Protein AF-A0A3P6RGN6-F1 (afdb_monomer_lite)

Sequence (457 aa):
MFTTSPWCGRKTTECAGTRRQIVNKLEKDWRNHIRTRPSNRESRPSLVQSGSPELGSTTSKRSSLGPNGLRSADPIKEPSARRGRTCGRNVWLAREFHKLSLEVSRHKDLRNGRIRWLNLASAWESQRNPEDPQRTVAALKAAYAKLRKTPVMEDVEEDERREDSEAEGNPSLGTSEVNVVGFVQAREGYPDLEPITVTAPLSEPSLKDQVLQRVELYLNVASTFRDRVSIRRPGSEIPKDLLEIGNDILRERMPEPVSQGQRYITKLNDLVYAVARAIAATTDRLGQERSGSLKMTLSEEIERRRVIVSSISIISSELDRRKVRKRSERKRVSRKYLKLSETLGDRADSSLELVRYLRQLKDQLNTTQQTIKRLEETKRLQFVRRKGASYVVNRRVSSEKDTVVVPVTSVSEYWKPIVGTRRPFRAGFQLKKWAEDLETGLTPETGQELSEEAWRE

Radius of gyration: 37.89 Å; chains: 1; bounding box: 74×99×119 Å

Foldseek 3Di:
DDDDDDDDDDDDPPPPVVVVVVVVVVVVVVVVVVVPDDPPDDDDDDDDDDDDDDDDDDDDDDDDDDDDDDDDDDDDDDDDDPPPPPPPPPDQDPVNLVVLVVLQVVQQDPVPRDGPLVVSLVVCVVPDDPPDDRADSVRSVVSVVVVVVPPPPPPPDDDDDDDDDDDDDDDDDDDDDDDDDDDDDDDDDDDPDDDDDDDDDDDPPPPLRQLVVQLVVQLVVLVVDPPDDDADAAPDDQDPVLVVSLVVQLVVPQDDCPDDPVVSVSSSVSNNRSSSNSSRVSSNVVVVVVVVVLVVVLVVLVVVLVVLVVLLVLLVVVLVQVVVVVVPDNDDRDPVLVVVCVVVDPLSVDSVSSVVVSVVSVVVNVVSVVVSVVSVVVVVVVVDVVVDPVVVVVVVVVVPPPPPPVPVVVVCVVCCVVVDDPDPDDQDPVNVVVVVVVVPPPDPPVVDDPPPVVVPD

Organism: Cylicostephanus goldi (NCBI:txid71465)

pLDDT: mean 72.91, std 23.03, range [28.2, 98.06]

Structure (mmCIF, N/CA/C/O backbone):
data_AF-A0A3P6RGN6-F1
#
_entry.id   AF-A0A3P6RGN6-F1
#
loop_
_atom_site.group_PDB
_atom_site.id
_atom_site.type_symbol
_atom_site.label_atom_id
_atom_site.label_alt_id
_atom_site.label_comp_id
_atom_site.label_asym_id
_atom_site.label_entity_id
_atom_site.label_seq_id
_atom_site.pdbx_PDB_ins_code
_atom_site.Cartn_x
_atom_site.Cartn_y
_atom_site.Cartn_z
_atom_site.occupancy
_atom_site.B_iso_or_equiv
_atom_site.auth_seq_id
_atom_site.auth_comp_id
_atom_site.auth_asym_id
_atom_site.auth_atom_id
_atom_site.pdbx_PDB_model_num
ATOM 1 N N . MET A 1 1 ? -18.976 14.210 -68.868 1.00 41.19 1 MET A N 1
ATOM 2 C CA . MET A 1 1 ? -18.784 12.746 -68.804 1.00 41.19 1 MET A CA 1
ATOM 3 C C . MET A 1 1 ? -17.477 12.482 -68.076 1.00 41.19 1 MET A C 1
ATOM 5 O O . MET A 1 1 ? -16.429 12.707 -68.658 1.00 41.19 1 MET A O 1
ATOM 9 N N . PHE A 1 2 ? -17.534 12.096 -66.800 1.00 31.88 2 PHE A N 1
ATOM 10 C CA . PHE A 1 2 ? -16.360 11.686 -66.027 1.00 31.88 2 PHE A CA 1
ATOM 11 C C . PHE A 1 2 ? -16.680 10.368 -65.328 1.00 31.88 2 PHE A C 1
ATOM 13 O O . PHE A 1 2 ? -17.693 10.238 -64.645 1.00 31.88 2 PHE A O 1
ATOM 20 N N . THR A 1 3 ? -15.832 9.383 -65.588 1.00 42.06 3 THR A N 1
ATOM 21 C CA . THR A 1 3 ? -15.908 8.010 -65.099 1.00 42.06 3 THR A CA 1
ATOM 22 C C . THR A 1 3 ? -15.481 7.932 -63.636 1.00 42.06 3 THR A C 1
ATOM 24 O O . THR A 1 3 ? -14.390 8.366 -63.273 1.00 42.06 3 THR A O 1
ATOM 27 N N . THR A 1 4 ? -16.333 7.341 -62.806 1.00 44.84 4 THR A N 1
ATOM 28 C CA . THR A 1 4 ? -16.059 6.963 -61.417 1.00 44.84 4 THR A CA 1
ATOM 29 C C . THR A 1 4 ? -15.214 5.689 -61.348 1.00 44.84 4 THR A C 1
ATOM 31 O O . THR A 1 4 ? -15.612 4.667 -61.905 1.00 44.84 4 THR A O 1
ATOM 34 N N . SER A 1 5 ? -14.112 5.722 -60.592 1.00 38.91 5 SER A N 1
ATOM 35 C CA . SER A 1 5 ? -13.390 4.528 -60.120 1.00 38.91 5 SER A CA 1
ATOM 36 C C . SER A 1 5 ? -13.561 4.374 -58.600 1.00 38.91 5 SER A C 1
ATOM 38 O O . SER A 1 5 ? -13.431 5.371 -57.886 1.00 38.91 5 SER A O 1
ATOM 40 N N . PRO A 1 6 ? -13.819 3.160 -58.074 1.00 53.09 6 PRO A N 1
ATOM 41 C CA . PRO A 1 6 ? -14.031 2.927 -56.649 1.00 53.09 6 PRO A CA 1
ATOM 42 C C . PRO A 1 6 ? -12.712 2.612 -55.928 1.00 53.09 6 PRO A C 1
ATOM 44 O O . PRO A 1 6 ? -11.975 1.702 -56.311 1.00 53.09 6 PRO A O 1
ATOM 47 N N . TRP A 1 7 ? -12.421 3.338 -54.848 1.00 41.88 7 TRP A N 1
ATOM 48 C CA . TRP A 1 7 ? -11.307 3.023 -53.952 1.00 41.88 7 TRP A CA 1
ATOM 49 C C . TRP A 1 7 ? -11.707 1.956 -52.929 1.00 41.88 7 TRP A C 1
ATOM 51 O O . TRP A 1 7 ? -12.689 2.073 -52.198 1.00 41.88 7 TRP A O 1
ATOM 61 N N . CYS A 1 8 ? -10.912 0.891 -52.909 1.00 37.44 8 CYS A N 1
ATOM 62 C CA . CYS A 1 8 ? -11.070 -0.308 -52.105 1.00 37.44 8 CYS A CA 1
ATOM 63 C C . CYS A 1 8 ? -10.492 -0.082 -50.697 1.00 37.44 8 CYS A C 1
ATOM 65 O O . CYS A 1 8 ? -9.280 0.018 -50.523 1.00 37.44 8 CYS A O 1
ATOM 67 N N . GLY A 1 9 ? -11.351 -0.020 -49.678 1.00 43.69 9 GLY A N 1
ATOM 68 C CA . GLY A 1 9 ? -10.937 -0.054 -48.277 1.00 43.69 9 GLY A CA 1
ATOM 69 C C . GLY A 1 9 ? -10.737 -1.493 -47.807 1.00 43.69 9 GLY A C 1
ATOM 70 O O . GLY A 1 9 ? -11.713 -2.219 -47.625 1.00 43.69 9 GLY A O 1
ATOM 71 N N . ARG A 1 10 ? -9.488 -1.925 -47.587 1.00 48.09 10 ARG A N 1
ATOM 72 C CA . ARG A 1 10 ? -9.191 -3.173 -46.862 1.00 48.09 10 ARG A CA 1
ATOM 73 C C . ARG A 1 10 ? -7.782 -3.175 -46.246 1.00 48.09 10 ARG A C 1
ATOM 75 O O . ARG A 1 10 ? -6.803 -2.955 -46.947 1.00 48.09 10 ARG A O 1
ATOM 82 N N . LYS A 1 11 ? -7.743 -3.601 -44.970 1.00 47.19 11 LYS A N 1
ATOM 83 C CA . LYS A 1 11 ? -6.634 -4.172 -44.161 1.00 47.19 11 LYS A CA 1
ATOM 84 C C . LYS A 1 11 ? -5.903 -3.251 -43.165 1.00 47.19 11 LYS A C 1
ATOM 86 O O . LYS A 1 11 ? -4.861 -2.687 -43.467 1.00 47.19 11 LYS A O 1
ATOM 91 N N . THR A 1 12 ? -6.353 -3.272 -41.904 1.00 48.47 12 THR A N 1
ATOM 92 C CA . THR A 1 12 ? -5.541 -2.886 -40.723 1.00 48.47 12 THR A CA 1
ATOM 93 C C . THR A 1 12 ? -5.553 -3.912 -39.574 1.00 48.47 12 THR A C 1
ATOM 95 O O . THR A 1 12 ? -4.971 -3.664 -38.522 1.00 48.47 12 THR A O 1
ATOM 98 N N . THR A 1 13 ? -6.120 -5.112 -39.745 1.00 50.75 13 THR A N 1
ATOM 99 C CA . THR A 1 13 ? -6.218 -6.113 -38.657 1.00 50.75 13 THR A CA 1
ATOM 100 C C . THR A 1 13 ? -5.114 -7.184 -38.634 1.00 50.75 13 THR A C 1
ATOM 102 O O . THR A 1 13 ? -5.030 -7.941 -37.669 1.00 50.75 13 THR A O 1
ATOM 105 N N . GLU A 1 14 ? -4.204 -7.233 -39.615 1.00 47.47 14 GLU A N 1
ATOM 106 C CA . GLU A 1 14 ? -3.176 -8.294 -39.698 1.00 47.47 14 GLU A CA 1
ATOM 107 C C . GLU A 1 14 ? -1.937 -8.084 -38.798 1.00 47.47 14 GLU A C 1
ATOM 109 O O . GLU A 1 14 ? -1.225 -9.042 -38.502 1.00 47.47 14 GLU A O 1
ATOM 114 N N . CYS A 1 15 ? -1.687 -6.885 -38.256 1.00 49.97 15 CYS A N 1
ATOM 115 C CA . CYS A 1 15 ? -0.461 -6.622 -37.478 1.00 49.97 15 CYS A CA 1
ATOM 116 C C . CYS A 1 15 ? -0.513 -7.054 -35.995 1.00 49.97 15 CYS A C 1
ATOM 118 O O . CYS A 1 15 ? 0.532 -7.172 -35.346 1.00 49.97 15 CYS A O 1
ATOM 120 N N . ALA A 1 16 ? -1.696 -7.311 -35.426 1.00 49.09 16 ALA A N 1
ATOM 121 C CA . ALA A 1 16 ? -1.825 -7.659 -34.005 1.00 49.09 16 ALA A CA 1
ATOM 122 C C . ALA A 1 16 ? -1.554 -9.150 -33.710 1.00 49.09 16 ALA A C 1
ATOM 124 O O . ALA A 1 16 ? -1.085 -9.493 -32.619 1.00 49.09 16 ALA A O 1
ATOM 125 N N . GLY A 1 17 ? -1.799 -10.039 -34.681 1.00 52.41 17 GLY A N 1
ATOM 126 C CA . GLY A 1 17 ? -1.605 -11.486 -34.528 1.00 52.41 17 GLY A CA 1
ATOM 127 C C . GLY A 1 17 ? -0.131 -11.883 -34.414 1.00 52.41 17 GLY A C 1
ATOM 128 O O . GLY A 1 17 ? 0.248 -12.671 -33.543 1.00 52.41 17 GLY A O 1
ATOM 129 N N . THR A 1 18 ? 0.726 -11.259 -35.220 1.00 59.62 18 THR A N 1
ATOM 130 C CA . THR A 1 18 ? 2.151 -11.604 -35.333 1.00 59.62 18 THR A CA 1
ATOM 131 C C . THR A 1 18 ? 2.931 -11.268 -34.059 1.00 59.62 18 THR A C 1
ATOM 133 O O . THR A 1 18 ? 3.809 -12.022 -33.641 1.00 59.62 18 THR A O 1
ATOM 136 N N . ARG A 1 19 ? 2.562 -10.185 -33.358 1.00 54.78 19 ARG A N 1
ATOM 137 C CA . ARG A 1 19 ? 3.197 -9.801 -32.084 1.00 54.78 19 ARG A CA 1
ATOM 138 C C . ARG A 1 19 ? 2.910 -10.794 -30.954 1.00 54.78 19 ARG A C 1
ATOM 140 O O . ARG A 1 19 ? 3.818 -11.101 -30.186 1.00 54.78 19 ARG A O 1
ATOM 147 N N . ARG A 1 20 ? 1.687 -11.335 -30.862 1.00 64.56 20 ARG A N 1
ATOM 148 C CA . ARG A 1 20 ? 1.347 -12.356 -29.848 1.00 64.56 20 ARG A CA 1
ATOM 149 C C . ARG A 1 20 ? 2.050 -13.685 -30.113 1.00 64.56 20 ARG A C 1
ATOM 151 O O . ARG A 1 20 ? 2.500 -14.330 -29.171 1.00 64.56 20 ARG A O 1
ATOM 158 N N . GLN A 1 21 ? 2.198 -14.071 -31.379 1.00 71.38 21 GLN A N 1
ATOM 159 C CA . GLN A 1 21 ? 2.895 -15.308 -31.737 1.00 71.38 21 GLN A CA 1
ATOM 160 C C . GLN A 1 21 ? 4.391 -15.262 -31.388 1.00 71.38 21 GLN A C 1
ATOM 162 O O . GLN A 1 21 ? 4.921 -16.250 -30.884 1.00 71.38 21 GLN A O 1
ATOM 167 N N . ILE A 1 22 ? 5.057 -14.115 -31.564 1.00 74.94 22 ILE A N 1
ATOM 168 C CA . ILE A 1 22 ? 6.479 -13.951 -31.208 1.00 74.94 22 ILE A CA 1
ATOM 169 C C . ILE A 1 22 ? 6.692 -14.040 -29.689 1.00 74.94 22 ILE A C 1
ATOM 171 O O . ILE A 1 22 ? 7.612 -14.726 -29.243 1.00 74.94 22 ILE A O 1
ATOM 175 N N . VAL A 1 23 ? 5.827 -13.406 -28.888 1.00 73.75 23 VAL A N 1
ATOM 176 C CA . VAL A 1 23 ? 5.914 -13.464 -27.416 1.00 73.75 23 VAL A CA 1
ATOM 177 C C . VAL A 1 23 ? 5.691 -14.892 -26.911 1.00 73.75 23 VAL A C 1
ATOM 179 O O . VAL A 1 23 ? 6.496 -15.394 -26.129 1.00 73.75 23 VAL A O 1
ATOM 182 N N . ASN A 1 24 ? 4.673 -15.586 -27.429 1.00 78.00 24 ASN A N 1
ATOM 183 C CA . ASN A 1 24 ? 4.391 -16.969 -27.042 1.00 78.00 24 ASN A CA 1
ATOM 184 C C . ASN A 1 24 ? 5.516 -17.933 -27.448 1.00 78.00 24 ASN A C 1
ATOM 186 O O . ASN A 1 24 ? 5.804 -18.879 -26.716 1.00 78.00 24 ASN A O 1
ATOM 190 N N . LYS A 1 25 ? 6.172 -17.700 -28.594 1.00 85.31 25 LYS A N 1
ATOM 191 C CA . LYS A 1 25 ? 7.316 -18.506 -29.044 1.00 85.31 25 LYS A CA 1
ATOM 192 C C . LYS A 1 25 ? 8.532 -18.314 -28.132 1.00 85.31 25 LYS A C 1
ATOM 194 O O . LYS A 1 25 ? 9.079 -19.301 -27.652 1.00 85.31 25 LYS A O 1
ATOM 199 N N . LEU A 1 26 ? 8.880 -17.066 -27.804 1.00 75.81 26 LEU A N 1
ATOM 200 C CA . LEU A 1 26 ? 9.982 -16.749 -26.884 1.00 75.81 26 LEU A CA 1
ATOM 201 C C . LEU A 1 26 ? 9.756 -17.317 -25.476 1.00 75.81 26 LEU A C 1
ATOM 203 O O . LEU A 1 26 ? 10.691 -17.802 -24.842 1.00 75.81 26 LEU A O 1
ATOM 207 N N . GLU A 1 27 ? 8.514 -17.302 -24.992 1.00 75.25 27 GLU A N 1
ATOM 208 C CA . GLU A 1 27 ? 8.170 -17.865 -23.686 1.00 75.25 27 GLU A CA 1
ATOM 209 C C . GLU A 1 27 ? 8.283 -19.400 -23.663 1.00 75.25 27 GLU A C 1
ATOM 211 O O . GLU A 1 27 ? 8.718 -19.983 -22.666 1.00 75.25 27 GLU A O 1
ATOM 216 N N . LYS A 1 28 ? 7.939 -20.068 -24.773 1.00 84.56 28 LYS A N 1
ATOM 217 C CA . LYS A 1 28 ? 8.067 -21.525 -24.925 1.00 84.56 28 LYS A CA 1
ATOM 218 C C . LYS A 1 28 ? 9.536 -21.952 -25.017 1.00 84.56 28 LYS A C 1
ATOM 220 O O . LYS A 1 28 ? 9.936 -22.888 -24.326 1.00 84.56 28 LYS A O 1
ATOM 225 N N . ASP A 1 29 ? 10.342 -21.218 -25.783 1.00 79.25 29 ASP A N 1
ATOM 226 C CA . ASP A 1 29 ? 11.780 -21.470 -25.930 1.00 79.25 29 ASP A CA 1
ATOM 227 C C . ASP A 1 29 ? 12.526 -21.265 -24.600 1.00 79.25 29 ASP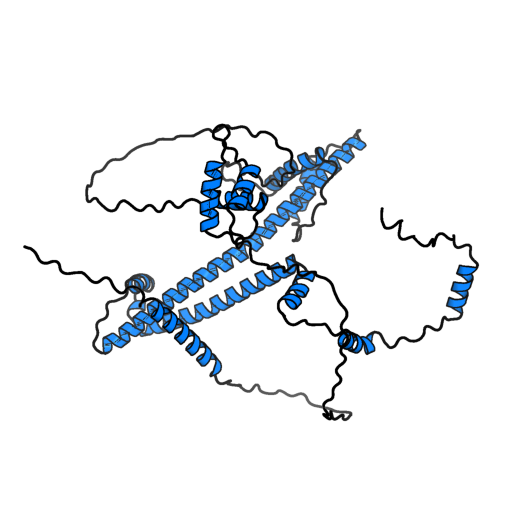 A C 1
ATOM 229 O O . ASP A 1 29 ? 13.374 -22.078 -24.225 1.00 79.25 29 ASP A O 1
ATOM 233 N N . TRP A 1 30 ? 12.145 -20.252 -23.812 1.00 72.88 30 TRP A N 1
ATOM 234 C CA . TRP A 1 30 ? 12.716 -20.017 -22.482 1.00 72.88 30 TRP A CA 1
ATOM 235 C C . TRP A 1 30 ? 12.384 -21.135 -21.479 1.00 72.88 30 TRP A C 1
ATOM 237 O O . TRP A 1 30 ? 13.268 -21.602 -20.756 1.00 72.88 30 TRP A O 1
ATOM 247 N N . ARG A 1 31 ? 11.136 -21.630 -21.462 1.00 76.00 31 ARG A N 1
ATOM 248 C CA . ARG A 1 31 ? 10.737 -22.764 -20.600 1.00 76.00 31 ARG A CA 1
ATOM 249 C C . ARG A 1 31 ? 11.487 -24.048 -20.952 1.00 76.00 31 ARG A C 1
ATOM 251 O O . ARG A 1 31 ? 11.848 -24.805 -20.050 1.00 76.00 31 ARG A O 1
ATOM 258 N N . ASN A 1 32 ? 11.740 -24.283 -22.237 1.00 73.44 32 ASN A N 1
ATOM 259 C CA . ASN A 1 32 ? 12.492 -25.448 -22.693 1.00 73.44 32 ASN A CA 1
ATOM 260 C C . ASN A 1 32 ? 13.977 -25.347 -22.321 1.00 73.44 32 ASN A C 1
ATOM 262 O O . ASN A 1 32 ? 14.548 -26.330 -21.857 1.00 73.44 32 ASN A O 1
ATOM 266 N N . HIS A 1 33 ? 14.572 -24.154 -22.409 1.00 67.00 33 HIS A N 1
ATOM 267 C CA . HIS A 1 33 ? 15.974 -23.943 -22.041 1.00 67.00 33 HIS A CA 1
ATOM 268 C C . HIS A 1 33 ? 16.254 -24.167 -20.543 1.00 67.00 33 HIS A C 1
ATOM 270 O O . HIS A 1 33 ? 17.327 -24.640 -20.174 1.00 67.00 33 HIS A O 1
ATOM 276 N N . ILE A 1 34 ? 15.278 -23.893 -19.668 1.00 68.44 34 ILE A N 1
ATOM 277 C CA . ILE A 1 34 ? 15.396 -24.173 -18.226 1.00 68.44 34 ILE A CA 1
ATOM 278 C C . ILE A 1 34 ? 15.315 -25.677 -17.927 1.00 68.44 34 ILE A C 1
ATOM 280 O O . ILE A 1 34 ? 15.980 -26.146 -17.005 1.00 68.44 34 ILE A O 1
ATOM 284 N N . ARG A 1 35 ? 14.537 -26.447 -18.700 1.00 66.38 35 ARG A N 1
ATOM 285 C CA . ARG A 1 35 ? 14.396 -27.898 -18.491 1.00 66.38 35 ARG A CA 1
ATOM 286 C C . ARG A 1 35 ? 15.627 -28.700 -18.898 1.00 66.38 35 ARG A C 1
ATOM 288 O O . ARG A 1 35 ? 15.831 -29.777 -18.355 1.00 66.38 35 ARG A O 1
ATOM 295 N N . THR A 1 36 ? 16.444 -28.199 -19.819 1.00 54.03 36 THR A N 1
ATOM 296 C CA . THR A 1 36 ? 17.590 -28.944 -20.364 1.00 54.03 36 THR A CA 1
ATOM 297 C C . THR A 1 36 ? 18.921 -28.602 -19.701 1.00 54.03 36 THR A C 1
ATOM 299 O O . THR A 1 36 ? 19.968 -28.887 -20.275 1.00 54.03 36 THR A O 1
ATOM 302 N N . ARG A 1 37 ? 18.933 -27.974 -18.518 1.00 48.84 37 ARG A N 1
ATOM 303 C CA . ARG A 1 37 ? 20.192 -27.674 -17.825 1.00 48.84 37 ARG A CA 1
ATOM 304 C C . ARG A 1 37 ? 20.693 -28.943 -17.110 1.00 48.84 37 ARG A C 1
ATOM 306 O O . ARG A 1 37 ? 20.031 -29.378 -16.167 1.00 48.84 37 ARG A O 1
ATOM 313 N N . PRO A 1 38 ? 21.819 -29.554 -17.530 1.00 41.88 38 PRO A N 1
ATOM 314 C CA . PRO A 1 38 ? 22.333 -30.752 -16.880 1.00 41.88 38 PRO A CA 1
ATOM 315 C C . PRO A 1 38 ? 22.744 -30.425 -15.441 1.00 41.88 38 PRO A C 1
ATOM 317 O O . PRO A 1 38 ? 23.427 -29.433 -15.175 1.00 41.88 38 PRO A O 1
ATOM 320 N N . SER A 1 39 ? 22.271 -31.252 -14.510 1.00 41.94 39 SER A N 1
ATOM 321 C CA . SER A 1 39 ? 22.631 -31.205 -13.097 1.00 41.94 39 SER A CA 1
ATOM 322 C C . SER A 1 39 ? 24.092 -31.624 -12.959 1.00 41.94 39 SER A C 1
ATOM 324 O O . SER A 1 39 ? 24.406 -32.810 -12.955 1.00 41.94 39 SER A O 1
ATOM 326 N N . ASN A 1 40 ? 24.994 -30.645 -12.884 1.00 40.78 40 ASN A N 1
ATOM 327 C CA . ASN A 1 40 ? 26.379 -30.897 -12.516 1.00 40.78 40 ASN A CA 1
ATOM 328 C C . ASN A 1 40 ? 26.410 -31.102 -10.996 1.00 40.78 40 ASN A C 1
ATOM 330 O O . ASN A 1 40 ? 26.330 -30.149 -10.220 1.00 40.78 40 ASN A O 1
ATOM 334 N N . ARG A 1 41 ? 26.385 -32.368 -10.579 1.00 38.12 41 ARG A N 1
ATOM 335 C CA . ARG A 1 41 ? 26.434 -32.783 -9.178 1.00 38.12 41 ARG A CA 1
ATOM 336 C C . ARG A 1 41 ? 27.906 -32.893 -8.789 1.00 38.12 41 ARG A C 1
ATOM 338 O O . ARG A 1 41 ? 28.506 -33.952 -8.920 1.00 38.12 41 ARG A O 1
ATOM 345 N N . GLU A 1 42 ? 28.489 -31.774 -8.372 1.00 41.28 42 GLU A N 1
ATOM 346 C CA . GLU A 1 42 ? 29.827 -31.744 -7.782 1.00 41.28 42 GLU A CA 1
ATOM 347 C C . GLU A 1 42 ? 29.830 -32.478 -6.438 1.00 41.28 42 GLU A C 1
ATOM 349 O O . GLU A 1 42 ? 29.045 -32.201 -5.526 1.00 41.28 42 GLU A O 1
ATOM 354 N N . SER A 1 43 ? 30.721 -33.461 -6.371 1.00 43.03 43 SER A N 1
ATOM 355 C CA . SER A 1 43 ? 31.048 -34.298 -5.229 1.00 43.03 43 SER A CA 1
ATOM 356 C C . SER A 1 43 ? 31.519 -33.461 -4.039 1.00 43.03 43 SER A C 1
ATOM 358 O O . SER A 1 43 ? 32.482 -32.704 -4.139 1.00 43.03 43 SER A O 1
ATOM 360 N N . ARG A 1 44 ? 30.872 -33.639 -2.884 1.00 37.56 44 ARG A N 1
ATOM 361 C CA . ARG A 1 44 ? 31.420 -33.240 -1.579 1.00 37.56 44 ARG A CA 1
ATOM 362 C C . ARG A 1 44 ? 32.262 -34.388 -1.008 1.00 37.56 44 ARG A C 1
ATOM 364 O O . ARG A 1 44 ? 31.799 -35.527 -1.076 1.00 37.56 44 ARG A O 1
ATOM 371 N N . PRO A 1 45 ? 33.432 -34.114 -0.407 1.00 46.72 45 PRO A N 1
ATOM 372 C CA . PRO A 1 45 ? 34.220 -35.134 0.268 1.00 46.72 45 PRO A CA 1
ATOM 373 C C . PRO A 1 45 ? 33.639 -35.452 1.652 1.00 46.72 45 PRO A C 1
ATOM 375 O O . PRO A 1 45 ? 33.198 -34.569 2.391 1.00 46.72 45 PRO A O 1
ATOM 378 N N . SER A 1 46 ? 33.640 -36.741 1.975 1.00 39.75 46 SER A N 1
ATOM 379 C CA . SER A 1 46 ? 33.292 -37.337 3.262 1.00 39.75 46 SER A CA 1
ATOM 380 C C . SER A 1 46 ? 34.448 -37.219 4.257 1.00 39.75 46 SER A C 1
ATOM 382 O O . SER A 1 46 ? 35.565 -37.619 3.929 1.00 39.75 46 SER A O 1
ATOM 384 N N . LEU A 1 47 ? 34.173 -36.765 5.484 1.00 42.53 47 LEU A N 1
ATOM 385 C CA . LEU A 1 47 ? 35.096 -36.880 6.614 1.00 42.53 47 LEU A CA 1
ATOM 386 C C . LEU A 1 47 ? 34.422 -37.644 7.768 1.00 42.53 47 LEU A C 1
ATOM 388 O O . LEU A 1 47 ? 33.538 -37.126 8.440 1.00 42.53 47 LEU A O 1
ATOM 392 N N . VAL A 1 48 ? 34.836 -38.907 7.887 1.00 40.75 48 VAL A N 1
ATOM 393 C CA . VAL A 1 48 ? 35.100 -39.717 9.090 1.00 40.75 48 VAL A CA 1
ATOM 394 C C . VAL A 1 48 ? 34.184 -39.530 10.314 1.00 40.75 48 VAL A C 1
ATOM 396 O O . VAL A 1 48 ? 34.362 -38.609 11.105 1.00 40.75 48 VAL A O 1
ATOM 399 N N . GLN A 1 49 ? 33.322 -40.523 10.559 1.00 35.09 49 GLN A N 1
ATOM 400 C CA . GLN A 1 49 ? 32.958 -40.963 11.912 1.00 35.09 49 GLN A CA 1
ATOM 401 C C . GLN A 1 49 ? 33.039 -42.491 11.988 1.00 35.09 49 GLN A C 1
ATOM 403 O O . GLN A 1 49 ? 32.503 -43.207 11.145 1.00 35.09 49 GLN A O 1
ATOM 408 N N . SER A 1 50 ? 33.773 -42.960 12.989 1.00 45.06 50 SER A N 1
ATOM 409 C CA . SER A 1 50 ? 34.130 -44.346 13.272 1.00 45.06 50 SER A CA 1
ATOM 410 C C . SER A 1 50 ? 33.330 -44.898 14.457 1.00 45.06 50 SER A C 1
ATOM 412 O O . SER A 1 50 ? 33.347 -44.273 15.513 1.00 45.06 50 SER A O 1
ATOM 414 N N . GLY A 1 51 ? 32.753 -46.097 14.271 1.00 32.75 51 GLY A N 1
ATOM 415 C CA . GLY A 1 51 ? 32.343 -47.082 15.298 1.00 32.75 51 GLY A CA 1
ATOM 416 C C . GLY A 1 51 ? 31.075 -46.742 16.096 1.00 32.75 51 GLY A C 1
ATOM 417 O O . GLY A 1 51 ? 30.888 -45.605 16.493 1.00 32.75 51 GLY A O 1
ATOM 418 N N . SER A 1 52 ? 30.158 -47.650 16.433 1.00 37.59 52 SER A N 1
ATOM 419 C CA . SER A 1 52 ? 30.041 -49.112 16.307 1.00 37.59 52 SER A CA 1
ATOM 420 C C . SER A 1 52 ? 28.581 -49.509 16.697 1.00 37.59 52 SER A C 1
ATOM 422 O O . SER A 1 52 ? 27.802 -48.604 16.998 1.00 37.59 52 SER A O 1
ATOM 424 N N . PRO A 1 53 ? 28.164 -50.796 16.629 1.00 55.34 53 PRO A N 1
ATOM 425 C CA . PRO A 1 53 ? 26.847 -51.205 16.113 1.00 55.34 53 PRO A CA 1
ATOM 426 C C . PRO A 1 53 ? 25.839 -51.716 17.170 1.00 55.34 53 PRO A C 1
ATOM 428 O O . PRO A 1 53 ? 26.089 -51.606 18.363 1.00 55.34 53 PRO A O 1
ATOM 431 N N . GLU A 1 54 ? 24.759 -52.334 16.652 1.00 34.09 54 GLU A N 1
ATOM 432 C CA . GLU A 1 54 ? 23.698 -53.160 17.280 1.00 34.09 54 GLU A CA 1
ATOM 433 C C . GLU A 1 54 ? 22.329 -52.459 17.403 1.00 34.09 54 GLU A C 1
ATOM 435 O O . GLU A 1 54 ? 22.253 -51.299 17.776 1.00 34.09 54 GLU A O 1
ATOM 440 N N . LEU A 1 55 ? 21.168 -53.043 17.079 1.00 35.12 55 LEU A N 1
ATOM 441 C CA . LEU A 1 55 ? 20.755 -54.410 16.729 1.00 35.12 55 LEU A CA 1
ATOM 442 C C . LEU A 1 55 ? 19.299 -54.341 16.203 1.00 35.12 55 LEU A C 1
ATOM 444 O O . LEU A 1 55 ? 18.492 -53.625 16.788 1.00 35.12 55 LEU A O 1
ATOM 448 N N . GLY A 1 56 ? 18.961 -55.149 15.184 1.00 32.34 56 GLY A N 1
ATOM 449 C CA . GLY A 1 56 ? 17.596 -55.628 14.861 1.00 32.34 56 GLY A CA 1
ATOM 450 C C . GLY A 1 56 ? 16.564 -54.584 14.382 1.00 32.34 56 GLY A C 1
ATOM 451 O O . GLY A 1 56 ? 16.636 -53.410 14.687 1.00 32.34 56 GLY A O 1
ATOM 452 N N . SER A 1 57 ? 15.512 -54.887 13.631 1.00 34.91 57 SER A N 1
ATOM 453 C CA . SER A 1 57 ? 14.979 -56.139 13.121 1.00 34.91 57 SER A CA 1
ATOM 454 C C . SER A 1 57 ? 13.846 -55.800 12.140 1.00 34.91 57 SER A C 1
ATOM 456 O O . SER A 1 57 ? 12.934 -55.048 12.455 1.00 34.91 57 SER A O 1
ATOM 458 N N . THR A 1 58 ? 13.961 -56.370 10.942 1.00 33.88 58 THR A N 1
ATOM 459 C CA . THR A 1 58 ? 12.924 -57.155 10.250 1.00 33.88 58 THR A CA 1
ATOM 460 C C . THR A 1 58 ? 11.568 -56.543 9.832 1.00 33.88 58 THR A C 1
ATOM 462 O O . THR A 1 58 ? 10.682 -56.230 10.612 1.00 33.88 58 THR A O 1
ATOM 465 N N . THR A 1 59 ? 11.376 -56.612 8.505 1.00 36.16 59 THR A N 1
ATOM 466 C CA . THR A 1 59 ? 10.190 -57.129 7.786 1.00 36.16 59 THR A CA 1
ATOM 467 C C . THR A 1 59 ? 8.829 -56.456 7.997 1.00 36.16 59 THR A C 1
ATOM 469 O O . THR A 1 59 ? 8.219 -56.598 9.044 1.00 36.16 59 THR A O 1
ATOM 472 N N . SER A 1 60 ? 8.221 -55.967 6.910 1.00 35.34 60 SER A N 1
ATOM 473 C CA . SER A 1 60 ? 7.007 -56.625 6.396 1.00 35.34 60 SER A CA 1
ATOM 474 C C . SER A 1 60 ? 6.641 -56.141 4.991 1.00 35.34 60 SER A C 1
ATOM 476 O O . SER A 1 60 ? 6.626 -54.948 4.689 1.00 35.34 60 SER A O 1
ATOM 478 N N . LYS A 1 61 ? 6.371 -57.119 4.126 1.00 36.19 61 LYS A N 1
ATOM 479 C CA . LYS A 1 61 ? 5.976 -56.996 2.722 1.00 36.19 61 LYS A CA 1
ATOM 480 C C . LYS A 1 61 ? 4.537 -56.478 2.629 1.00 36.19 61 LYS A C 1
ATOM 482 O O . LYS A 1 61 ? 3.649 -57.002 3.294 1.00 36.19 61 LYS A O 1
ATOM 487 N N . ARG A 1 62 ? 4.287 -55.510 1.744 1.00 30.98 62 ARG A N 1
ATOM 488 C CA . ARG A 1 62 ? 2.934 -55.075 1.373 1.00 30.98 62 ARG A CA 1
ATOM 4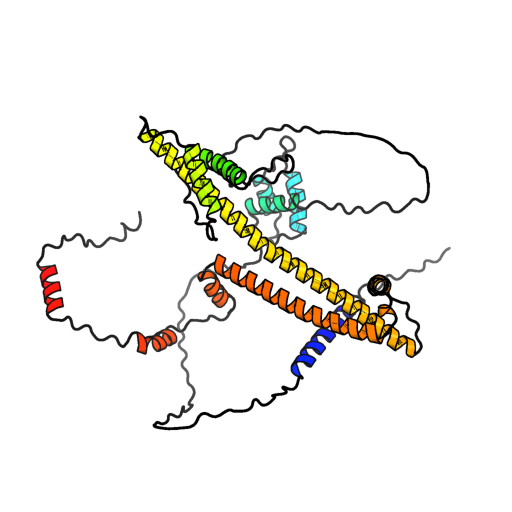89 C C . ARG A 1 62 ? 2.524 -55.779 0.081 1.00 30.98 62 ARG A C 1
ATOM 491 O O . ARG A 1 62 ? 2.995 -55.416 -0.993 1.00 30.98 62 ARG A O 1
ATOM 498 N N . SER A 1 63 ? 1.672 -56.792 0.210 1.00 34.50 63 SER A N 1
ATOM 499 C CA . SER A 1 63 ? 1.007 -57.449 -0.916 1.00 34.50 63 SER A CA 1
ATOM 500 C C . SER A 1 63 ? -0.187 -56.626 -1.394 1.00 34.50 63 SER A C 1
ATOM 502 O O . SER A 1 63 ? -0.996 -56.139 -0.607 1.00 34.50 63 SER A O 1
ATOM 504 N N . SER A 1 64 ? -0.261 -56.491 -2.710 1.00 43.31 64 SER A N 1
ATOM 505 C CA . SER A 1 64 ? -1.367 -55.987 -3.515 1.00 43.31 64 SER A CA 1
ATOM 506 C C . SER A 1 64 ? -2.448 -57.050 -3.699 1.00 43.31 64 SER A C 1
ATOM 508 O O . SER A 1 64 ? -2.109 -58.136 -4.154 1.00 43.31 64 SER A O 1
ATOM 510 N N . LEU A 1 65 ? -3.722 -56.718 -3.489 1.00 36.84 65 LEU A N 1
ATOM 511 C CA . LEU A 1 65 ? -4.859 -57.325 -4.192 1.00 36.84 65 LEU A CA 1
ATOM 512 C C . LEU A 1 65 ? -5.998 -56.298 -4.259 1.00 36.84 65 LEU A C 1
ATOM 514 O O . LEU A 1 65 ? -6.254 -55.584 -3.293 1.00 36.84 65 LEU A O 1
ATOM 518 N N . GLY A 1 66 ? -6.596 -56.183 -5.445 1.00 32.78 66 GLY A N 1
ATOM 519 C CA . GLY A 1 66 ? -7.671 -55.248 -5.763 1.00 32.78 66 GLY A CA 1
ATOM 520 C C . GLY A 1 66 ? -9.075 -55.800 -5.465 1.00 32.78 66 GLY A C 1
ATOM 521 O O . GLY A 1 66 ? -9.315 -56.274 -4.361 1.00 32.78 66 GLY A O 1
ATOM 522 N N . PRO A 1 67 ? -10.027 -55.669 -6.405 1.00 61.72 67 PRO A N 1
ATOM 523 C CA . PRO A 1 67 ? -11.231 -54.860 -6.218 1.00 61.72 67 PRO A CA 1
ATOM 524 C C . PRO A 1 67 ? -12.523 -55.693 -6.183 1.00 61.72 67 PRO A C 1
ATOM 526 O O . PRO A 1 67 ? -12.511 -56.839 -6.609 1.00 61.72 67 PRO A O 1
ATOM 529 N N . ASN A 1 68 ? -13.612 -55.087 -5.690 1.00 32.91 68 ASN A N 1
ATOM 530 C CA . ASN A 1 68 ? -15.050 -55.304 -5.981 1.00 32.91 68 ASN A CA 1
ATOM 531 C C . ASN A 1 68 ? -15.816 -54.621 -4.826 1.00 32.91 68 ASN A C 1
ATOM 533 O O . ASN A 1 68 ? -15.496 -54.844 -3.667 1.00 32.91 68 ASN A O 1
ATOM 537 N N . GLY A 1 69 ? -16.713 -53.657 -5.017 1.00 33.12 69 GLY A N 1
ATOM 538 C CA . GLY A 1 69 ? -17.854 -53.651 -5.920 1.00 33.12 69 GLY A CA 1
ATOM 539 C C . GLY A 1 69 ? -19.094 -53.867 -5.054 1.00 33.12 69 GLY A C 1
ATOM 540 O O . GLY A 1 69 ? -19.222 -54.944 -4.496 1.00 33.12 69 GLY A O 1
ATOM 541 N N . LEU A 1 70 ? -19.959 -52.857 -4.911 1.00 36.34 70 LEU A N 1
ATOM 542 C CA . LEU A 1 70 ? -21.401 -53.024 -4.685 1.00 36.34 70 LEU A CA 1
ATOM 543 C C . LEU A 1 70 ? -22.104 -51.663 -4.732 1.00 36.34 70 LEU A C 1
ATOM 545 O O . LEU A 1 70 ? -21.840 -50.747 -3.956 1.00 36.34 70 LEU A O 1
ATOM 549 N N . ARG A 1 71 ? -22.984 -51.564 -5.727 1.00 40.22 71 ARG A N 1
ATOM 550 C CA . ARG A 1 71 ? -24.002 -50.535 -5.896 1.00 40.22 71 ARG A CA 1
ATOM 551 C C . ARG A 1 71 ? -25.030 -50.683 -4.774 1.00 40.22 71 ARG A C 1
ATOM 553 O O . ARG A 1 71 ? -25.531 -51.784 -4.577 1.00 40.22 71 ARG A O 1
ATOM 560 N N . SER A 1 72 ? -25.409 -49.579 -4.142 1.00 34.03 72 SER A N 1
ATOM 561 C CA . SER A 1 72 ? -26.703 -49.464 -3.470 1.00 34.03 72 SER A CA 1
ATOM 562 C C . SER A 1 72 ? -27.363 -48.189 -3.963 1.00 34.03 72 SER A C 1
ATOM 564 O O . SER A 1 72 ? -26.826 -47.094 -3.802 1.00 34.03 72 SER A O 1
ATOM 566 N N . ALA A 1 73 ? -28.477 -48.374 -4.656 1.00 42.06 73 ALA A N 1
ATOM 567 C CA . ALA A 1 73 ? -29.400 -47.325 -5.028 1.00 42.06 73 ALA A CA 1
ATOM 568 C C . ALA A 1 73 ? -30.406 -47.186 -3.887 1.00 42.06 73 ALA A C 1
ATOM 570 O O . ALA A 1 73 ? -30.978 -48.192 -3.493 1.00 42.06 73 ALA A O 1
ATOM 571 N N . ASP A 1 74 ? -30.630 -45.964 -3.410 1.00 35.28 74 ASP A N 1
ATOM 572 C CA . ASP A 1 74 ? -31.912 -45.576 -2.826 1.00 35.28 74 ASP A CA 1
ATOM 573 C C . ASP A 1 74 ? -32.180 -44.085 -3.102 1.00 35.28 74 ASP A C 1
ATOM 575 O O . ASP A 1 74 ? -31.276 -43.259 -2.925 1.00 35.28 74 ASP A O 1
ATOM 579 N N . PRO A 1 75 ? -33.387 -43.716 -3.578 1.00 51.88 75 PRO A N 1
ATOM 580 C CA . PRO A 1 75 ? -33.740 -42.351 -3.930 1.00 51.88 75 PRO A CA 1
ATOM 581 C C . PRO A 1 75 ? -34.563 -41.709 -2.807 1.00 51.88 75 PRO A C 1
ATOM 583 O O . PRO A 1 75 ? -35.759 -41.967 -2.673 1.00 51.88 75 PRO A O 1
ATOM 586 N N . ILE A 1 76 ? -33.957 -40.812 -2.029 1.00 41.34 76 ILE A N 1
ATOM 587 C CA . ILE A 1 76 ? -34.700 -39.960 -1.094 1.00 41.34 76 ILE A CA 1
ATOM 588 C C . ILE A 1 76 ? -34.695 -38.525 -1.619 1.00 41.34 76 ILE A C 1
ATOM 590 O O . ILE A 1 76 ? -33.658 -37.908 -1.849 1.00 41.34 76 ILE A O 1
ATOM 594 N N . LYS A 1 77 ? -35.915 -38.040 -1.861 1.00 44.75 77 LYS A N 1
ATOM 595 C CA . LYS A 1 77 ? -36.282 -36.694 -2.300 1.00 44.75 77 LYS A CA 1
ATOM 596 C C . LYS A 1 77 ? -35.734 -35.636 -1.334 1.00 44.75 77 LYS A C 1
ATOM 598 O O . LYS A 1 77 ? -36.187 -35.567 -0.198 1.00 44.75 77 LYS A O 1
ATOM 603 N N . GLU A 1 78 ? -34.872 -34.747 -1.825 1.00 31.48 78 GLU A N 1
ATOM 604 C CA . GLU A 1 78 ? -34.592 -33.453 -1.189 1.00 31.48 78 GLU A CA 1
ATOM 605 C C . GLU A 1 78 ? -35.194 -32.305 -2.022 1.00 31.48 78 GLU A C 1
ATOM 607 O O . GLU A 1 78 ? -35.001 -32.260 -3.244 1.00 31.48 78 GLU A O 1
ATOM 612 N N . PRO A 1 79 ? -35.926 -31.362 -1.401 1.00 41.41 79 PRO A N 1
ATOM 613 C CA . PRO A 1 79 ? -36.528 -30.239 -2.096 1.00 41.41 79 PRO A CA 1
ATOM 614 C C . PRO A 1 79 ? -35.510 -29.109 -2.322 1.00 41.41 79 PRO A C 1
ATOM 616 O O . PRO A 1 79 ? -34.854 -28.621 -1.409 1.00 41.41 79 PRO A O 1
ATOM 619 N N . SER A 1 80 ? -35.433 -28.653 -3.570 1.00 46.44 80 SER A N 1
ATOM 620 C CA . SER A 1 80 ? -35.353 -27.241 -3.967 1.00 46.44 80 SER A CA 1
ATOM 621 C C . SER A 1 80 ? -34.640 -26.255 -3.025 1.00 46.44 80 SER A C 1
ATOM 623 O O . SER A 1 80 ? -35.267 -25.389 -2.422 1.00 46.44 80 SER A O 1
ATOM 625 N N . ALA A 1 81 ? -33.307 -26.258 -3.031 1.00 39.12 81 ALA A N 1
ATOM 626 C CA . ALA A 1 81 ? -32.513 -25.098 -2.612 1.00 39.12 81 ALA A CA 1
ATOM 627 C C . ALA A 1 81 ? -31.382 -24.793 -3.606 1.00 39.12 81 ALA A C 1
ATOM 629 O O . ALA A 1 81 ? -30.235 -24.542 -3.241 1.00 39.12 81 ALA A O 1
ATOM 630 N N . ARG A 1 82 ? -31.710 -24.739 -4.905 1.00 36.22 82 ARG A N 1
ATOM 631 C CA . ARG A 1 82 ? -30.852 -24.099 -5.913 1.00 36.22 82 ARG A CA 1
ATOM 632 C C . ARG A 1 82 ? -30.928 -22.573 -5.784 1.00 36.22 82 ARG A C 1
ATOM 634 O O . ARG A 1 82 ? -31.385 -21.885 -6.689 1.00 36.22 82 ARG A O 1
ATOM 641 N N . ARG A 1 83 ? -30.404 -22.009 -4.690 1.00 37.09 83 ARG A N 1
ATOM 642 C CA . ARG A 1 83 ? -29.835 -20.656 -4.768 1.00 37.09 83 ARG A CA 1
ATOM 643 C C . ARG A 1 83 ? -28.452 -20.809 -5.371 1.00 37.09 83 ARG A C 1
ATOM 645 O O . ARG A 1 83 ? -27.458 -20.932 -4.659 1.00 37.09 83 ARG A O 1
ATOM 652 N N . GLY A 1 84 ? -28.410 -20.843 -6.701 1.00 34.84 84 GLY A N 1
ATOM 653 C CA . GLY A 1 84 ? -27.173 -20.671 -7.440 1.00 34.84 84 GLY A CA 1
ATOM 654 C C . GLY A 1 84 ? -26.551 -19.352 -7.005 1.00 34.84 84 GLY A C 1
ATOM 655 O O . GLY A 1 84 ? -26.960 -18.288 -7.454 1.00 34.84 84 GLY A O 1
ATOM 656 N N . ARG A 1 85 ? -25.570 -19.410 -6.100 1.00 42.50 85 ARG A N 1
ATOM 657 C CA . ARG A 1 85 ? -24.641 -18.306 -5.883 1.00 42.50 85 ARG A CA 1
ATOM 658 C C . ARG A 1 85 ? -23.751 -18.248 -7.116 1.00 42.50 85 ARG A C 1
ATOM 660 O O . ARG A 1 85 ? -22.597 -18.666 -7.095 1.00 42.50 85 ARG A O 1
ATOM 667 N N . THR A 1 86 ? -24.293 -17.727 -8.210 1.00 42.12 86 THR A N 1
ATOM 668 C CA . THR A 1 86 ? -23.487 -17.067 -9.222 1.00 42.12 86 THR A CA 1
ATOM 669 C C . THR A 1 86 ? -22.849 -15.879 -8.518 1.00 42.12 86 THR A C 1
ATOM 671 O O . THR A 1 86 ? -23.378 -14.775 -8.478 1.00 42.12 86 THR A O 1
ATOM 674 N N . CYS A 1 87 ? -21.664 -16.107 -7.952 1.00 43.94 87 CYS A N 1
ATOM 675 C CA . CYS A 1 87 ? -20.692 -15.068 -7.632 1.00 43.94 87 CYS A CA 1
ATOM 676 C C . CYS A 1 87 ? -20.169 -14.432 -8.937 1.00 43.94 87 CYS A C 1
ATOM 678 O O . CYS A 1 87 ? -18.962 -14.294 -9.143 1.00 43.94 87 CYS A O 1
ATOM 680 N N . GLY A 1 88 ? -21.084 -14.066 -9.841 1.00 50.25 88 GLY A N 1
ATOM 681 C CA . GLY A 1 88 ? -20.840 -13.121 -10.904 1.00 50.25 88 GLY A CA 1
ATOM 682 C C . GLY A 1 88 ? -20.514 -11.820 -10.205 1.00 50.25 88 GLY A C 1
ATOM 683 O O . GLY A 1 88 ? -21.330 -11.260 -9.475 1.00 50.25 88 GLY A O 1
ATOM 684 N N . ARG A 1 89 ? -19.260 -11.392 -10.324 1.00 58.38 89 ARG A N 1
ATOM 685 C CA . ARG A 1 89 ? -18.833 -10.094 -9.817 1.00 58.38 89 ARG A CA 1
ATOM 686 C C . ARG A 1 89 ? -19.843 -9.066 -10.328 1.00 58.38 89 ARG A C 1
ATOM 688 O O . ARG A 1 89 ? -20.088 -9.020 -11.529 1.00 58.38 89 ARG A O 1
ATOM 695 N N . ASN A 1 90 ? -20.399 -8.260 -9.422 1.00 64.44 90 ASN A N 1
ATOM 696 C CA . ASN A 1 90 ? -21.206 -7.075 -9.722 1.00 64.44 90 ASN A CA 1
ATOM 697 C C . ASN A 1 90 ? -20.340 -6.013 -10.426 1.00 64.44 90 ASN A C 1
ATOM 699 O O . ASN A 1 90 ? -20.107 -4.922 -9.904 1.00 64.44 90 ASN A O 1
ATOM 703 N N . VAL A 1 91 ? -19.774 -6.373 -11.574 1.00 85.25 91 VAL A N 1
ATOM 704 C CA . VAL A 1 91 ? -19.030 -5.481 -12.446 1.00 85.25 91 VAL A CA 1
ATOM 705 C C . VAL A 1 91 ? -20.080 -4.647 -13.150 1.00 85.25 91 VAL A C 1
ATOM 707 O O . VAL A 1 91 ? -21.005 -5.182 -13.754 1.00 85.25 91 VAL A O 1
ATOM 710 N N . TRP A 1 92 ? -19.964 -3.339 -12.984 1.00 91.31 92 TRP A N 1
ATOM 711 C CA . TRP A 1 92 ? -20.740 -2.377 -13.742 1.00 91.31 92 TRP A CA 1
ATOM 712 C C . TRP A 1 92 ? -20.107 -2.259 -15.123 1.00 91.31 92 TRP A C 1
ATOM 714 O O . TRP A 1 92 ? -18.911 -1.980 -15.234 1.00 91.31 92 TRP A O 1
ATOM 724 N N . LEU A 1 93 ? -20.886 -2.518 -16.163 1.00 91.44 93 LEU A N 1
ATOM 725 C CA . LEU A 1 93 ? -20.456 -2.351 -17.544 1.00 91.44 93 LEU A CA 1
ATOM 726 C C . LEU A 1 93 ? -20.417 -0.856 -17.895 1.00 91.44 93 LEU A C 1
ATOM 728 O O . LEU A 1 93 ? -21.210 -0.069 -17.379 1.00 91.44 93 LEU A O 1
ATOM 732 N N . ALA A 1 94 ? -19.548 -0.454 -18.826 1.00 90.38 94 ALA A N 1
ATOM 733 C CA . ALA A 1 94 ? -19.473 0.940 -19.287 1.00 90.38 94 ALA A CA 1
ATOM 734 C C . ALA A 1 94 ? -20.829 1.456 -19.815 1.00 90.38 94 ALA A C 1
ATOM 736 O O . ALA A 1 94 ? -21.229 2.581 -19.518 1.00 90.38 94 ALA A O 1
ATOM 737 N N . ARG A 1 95 ? -21.593 0.590 -20.501 1.00 92.44 95 ARG A N 1
ATOM 738 C CA . ARG A 1 95 ? -22.965 0.881 -20.954 1.00 92.44 95 ARG A CA 1
ATOM 739 C C . ARG A 1 95 ? -23.935 1.170 -19.801 1.00 92.44 95 ARG A C 1
ATOM 741 O O . ARG A 1 95 ? -24.767 2.063 -19.914 1.00 92.44 95 ARG A O 1
ATOM 748 N N . GLU A 1 96 ? -23.811 0.450 -18.680 1.00 94.25 96 GLU A N 1
ATOM 749 C CA . GLU A 1 96 ? -24.644 0.678 -17.492 1.00 94.25 96 GLU A CA 1
ATOM 750 C C . GLU A 1 96 ? -24.279 2.013 -16.837 1.00 94.25 96 GLU A C 1
ATOM 752 O O . GLU A 1 96 ? -25.159 2.754 -16.420 1.00 94.25 96 GLU A O 1
ATOM 757 N N . PHE A 1 97 ? -22.992 2.361 -16.788 1.00 94.88 97 PHE A N 1
ATOM 758 C CA . PHE A 1 97 ? -22.551 3.654 -16.270 1.00 94.88 97 PHE A CA 1
ATOM 759 C C . PHE A 1 97 ? -23.070 4.834 -17.097 1.00 94.88 97 PHE A C 1
ATOM 761 O O . PHE A 1 97 ? -23.557 5.810 -16.525 1.00 94.88 97 PHE A O 1
ATOM 768 N N . HIS A 1 98 ? -23.024 4.734 -18.426 1.00 94.50 98 HIS A N 1
ATOM 769 C CA . HIS A 1 98 ? -23.579 5.762 -19.303 1.00 94.50 98 HIS A CA 1
ATOM 770 C C . HIS A 1 98 ? -25.097 5.903 -19.114 1.00 94.50 98 HIS A C 1
ATOM 772 O O . HIS A 1 98 ? -25.593 7.003 -18.870 1.00 94.50 98 HIS A O 1
ATOM 778 N N . LYS A 1 99 ? -25.828 4.778 -19.106 1.00 95.94 99 LYS A N 1
ATOM 779 C CA . LYS A 1 99 ? -27.271 4.754 -18.820 1.00 95.94 99 LYS A CA 1
ATOM 780 C C . LYS A 1 99 ? -27.593 5.375 -17.457 1.00 95.94 99 LYS A C 1
ATOM 782 O O . LYS A 1 99 ? -28.531 6.158 -17.346 1.00 95.94 99 LYS A O 1
ATOM 787 N N . LEU A 1 100 ? -26.802 5.062 -16.428 1.00 96.81 100 LEU A N 1
ATOM 788 C CA . LEU A 1 100 ? -26.975 5.609 -15.080 1.00 96.81 100 LEU A CA 1
ATOM 789 C C . LEU A 1 100 ? -26.777 7.123 -15.062 1.00 96.81 100 LEU A C 1
ATOM 791 O O . LEU A 1 100 ? -27.548 7.816 -14.409 1.00 96.81 100 LEU A O 1
ATOM 795 N N . SER A 1 101 ? -25.786 7.638 -15.792 1.00 96.94 101 SER A N 1
ATOM 796 C CA . SER A 1 101 ? -25.565 9.081 -15.928 1.00 96.94 101 SER A CA 1
ATOM 797 C C . SER A 1 101 ? -26.787 9.787 -16.534 1.00 96.94 101 SER A C 1
ATOM 799 O O . SER A 1 101 ? -27.268 10.777 -15.982 1.00 96.94 101 SER A O 1
ATOM 801 N N . LEU A 1 102 ? -27.354 9.228 -17.609 1.00 97.00 102 LEU A N 1
ATOM 802 C CA . LEU A 1 102 ? -28.549 9.771 -18.265 1.00 97.00 102 LEU A CA 1
ATOM 803 C C . LEU A 1 102 ? -29.782 9.745 -17.351 1.00 97.00 102 LEU A C 1
ATOM 805 O O . LEU A 1 102 ? -30.485 10.750 -17.231 1.00 97.00 102 LEU A O 1
ATOM 809 N N . GLU A 1 103 ? -30.039 8.623 -16.675 1.00 97.38 103 GLU A N 1
ATOM 810 C CA . GLU A 1 103 ? -31.198 8.494 -15.784 1.00 97.38 103 GLU A CA 1
ATOM 811 C C . GLU A 1 103 ? -31.078 9.370 -14.533 1.00 97.38 103 GLU A C 1
ATOM 813 O O . GLU A 1 103 ? -32.072 9.944 -14.080 1.00 97.38 103 GLU A O 1
ATOM 818 N N . VAL A 1 104 ? -29.860 9.555 -14.012 1.00 97.44 104 VAL A N 1
ATOM 819 C CA . VAL A 1 104 ? -29.606 10.522 -12.940 1.00 97.44 104 VAL A CA 1
ATOM 820 C C . VAL A 1 104 ? -29.962 11.934 -13.390 1.00 97.44 104 VAL A C 1
ATOM 822 O O . VAL A 1 104 ? -30.631 12.632 -12.635 1.00 97.44 104 VAL A O 1
ATOM 825 N N . SER A 1 105 ? -29.579 12.348 -14.600 1.00 96.44 105 SER A N 1
ATOM 826 C CA . SER A 1 105 ? -29.926 13.674 -15.128 1.00 96.44 105 SER A CA 1
ATOM 827 C C . SER A 1 105 ? -31.438 13.866 -15.278 1.00 96.44 105 SER A C 1
ATOM 829 O O . SER A 1 105 ? -31.948 14.924 -14.923 1.00 96.44 105 SER A O 1
ATOM 831 N N . ARG A 1 106 ? -32.171 12.833 -15.716 1.00 96.69 106 ARG A N 1
ATOM 832 C CA . ARG A 1 106 ? -33.644 12.860 -15.826 1.00 96.69 106 ARG A CA 1
ATOM 833 C C . ARG A 1 106 ? -34.354 12.959 -14.474 1.00 96.69 106 ARG A C 1
ATOM 835 O O . ARG A 1 106 ? -35.394 13.596 -14.371 1.00 96.69 106 ARG A O 1
ATOM 842 N N . HIS A 1 107 ? -33.800 12.320 -13.444 1.00 97.00 107 HIS A N 1
ATOM 843 C CA . HIS A 1 107 ? -34.407 12.213 -12.110 1.00 97.00 107 HIS A CA 1
ATOM 844 C C . HIS A 1 107 ? -33.771 13.156 -11.079 1.00 97.00 107 HIS A C 1
ATOM 846 O O . HIS A 1 107 ? -33.965 12.996 -9.864 1.00 97.00 107 HIS A O 1
ATOM 852 N N . LYS A 1 108 ? -32.985 14.126 -11.552 1.00 96.75 108 LYS A N 1
ATOM 853 C CA . LYS A 1 108 ? -32.424 15.195 -10.738 1.00 96.75 108 LYS A CA 1
ATOM 854 C C . LYS A 1 108 ? -33.454 16.311 -10.630 1.00 96.75 108 LYS A C 1
ATOM 856 O O . LYS A 1 108 ? -33.866 16.891 -11.628 1.00 96.75 108 LYS A O 1
ATOM 861 N N . ASP A 1 109 ? -33.854 16.625 -9.404 1.00 94.00 109 ASP A N 1
ATOM 862 C CA . ASP A 1 109 ? -34.752 17.741 -9.142 1.00 94.00 109 ASP A CA 1
ATOM 863 C C . ASP A 1 109 ? -34.089 19.051 -9.564 1.00 94.00 109 ASP A C 1
ATOM 865 O O . ASP A 1 109 ? -33.097 19.463 -8.964 1.00 94.00 109 ASP A O 1
ATOM 869 N N . LEU A 1 110 ? -34.666 19.731 -10.557 1.00 92.25 110 LEU A N 1
ATOM 870 C CA . LEU A 1 110 ? -34.140 20.997 -11.081 1.00 92.25 110 LEU A CA 1
ATOM 871 C C . LEU A 1 110 ? -34.049 22.087 -10.005 1.00 92.25 110 LEU A C 1
ATOM 873 O O . LEU A 1 110 ? -33.128 22.893 -10.027 1.00 92.25 110 LEU A O 1
ATOM 877 N N . ARG A 1 111 ? -34.970 22.083 -9.032 1.00 90.44 111 ARG A N 1
ATOM 878 C CA . ARG A 1 111 ? -35.007 23.087 -7.956 1.00 90.44 111 ARG A CA 1
ATOM 879 C C . ARG A 1 111 ? -33.941 22.870 -6.882 1.00 90.44 111 ARG A C 1
ATOM 881 O O . ARG A 1 111 ? -33.375 23.830 -6.382 1.00 90.44 111 ARG A O 1
ATOM 888 N N . ASN A 1 112 ? -33.667 21.613 -6.526 1.00 91.69 112 ASN A N 1
ATOM 889 C CA . ASN A 1 112 ? -32.892 21.284 -5.320 1.00 91.69 112 ASN A CA 1
ATOM 890 C C . ASN A 1 112 ? -31.584 20.540 -5.631 1.00 91.69 112 ASN A C 1
ATOM 892 O O . ASN A 1 112 ? -30.823 20.217 -4.720 1.00 91.69 112 ASN A O 1
ATOM 896 N N . GLY A 1 113 ? -31.363 20.149 -6.889 1.00 93.00 113 GLY A N 1
ATOM 897 C CA . GLY A 1 113 ? -30.236 19.326 -7.330 1.00 93.00 113 GLY A CA 1
ATOM 898 C C . GLY A 1 113 ? -30.207 17.904 -6.753 1.00 93.00 113 GLY A C 1
ATOM 899 O O . GLY A 1 113 ? -29.259 17.161 -7.019 1.00 93.00 113 GLY A O 1
ATOM 900 N N . ARG A 1 114 ? -31.216 17.510 -5.963 1.00 96.06 114 ARG A N 1
ATOM 901 C CA . ARG A 1 114 ? -31.304 16.194 -5.316 1.00 96.06 114 ARG A CA 1
ATOM 902 C C . ARG A 1 114 ? -31.798 15.144 -6.308 1.00 96.06 114 ARG A C 1
ATOM 904 O O . ARG A 1 114 ? -32.680 15.400 -7.117 1.00 96.06 114 ARG A O 1
ATOM 911 N N . ILE A 1 115 ? -31.229 13.945 -6.229 1.00 97.25 115 ILE A N 1
ATOM 912 C CA . ILE A 1 115 ? -31.606 12.813 -7.084 1.00 97.25 115 ILE A CA 1
ATOM 913 C C . ILE A 1 115 ? -32.697 12.008 -6.376 1.00 97.25 115 ILE A C 1
ATOM 915 O O . ILE A 1 115 ? -32.494 11.543 -5.247 1.00 97.25 115 ILE A O 1
ATOM 919 N N . ARG A 1 116 ? -33.840 11.798 -7.038 1.00 96.94 116 ARG A N 1
ATOM 920 C CA . ARG A 1 116 ? -34.936 10.962 -6.520 1.00 96.94 116 ARG A CA 1
ATOM 921 C C . ARG A 1 116 ? -34.639 9.477 -6.736 1.00 96.94 116 ARG A C 1
ATOM 923 O O . ARG A 1 116 ? -35.143 8.846 -7.659 1.00 96.94 116 ARG A O 1
ATOM 930 N N . TRP A 1 117 ? -33.809 8.911 -5.861 1.00 96.62 117 TRP A N 1
ATOM 931 C CA . TRP A 1 117 ? -33.284 7.545 -5.997 1.00 96.62 117 TRP A CA 1
ATOM 932 C C . TRP A 1 117 ? -34.340 6.433 -6.088 1.00 96.62 117 TRP A C 1
ATOM 934 O O . TRP A 1 117 ? -34.101 5.447 -6.775 1.00 96.62 117 TRP A O 1
ATOM 944 N N . LEU A 1 118 ? -35.481 6.573 -5.405 1.00 96.38 118 LEU A N 1
ATOM 945 C CA . LEU A 1 118 ? -36.584 5.601 -5.463 1.00 96.38 118 LEU A CA 1
ATOM 946 C C . LEU A 1 118 ? -37.229 5.560 -6.856 1.00 96.38 118 LEU A C 1
ATOM 948 O O . LEU A 1 118 ? -37.397 4.485 -7.432 1.00 96.38 118 LEU A O 1
ATOM 952 N N . ASN A 1 119 ? -37.507 6.734 -7.426 1.00 97.31 119 ASN A N 1
ATOM 953 C CA . ASN A 1 119 ? -38.078 6.859 -8.767 1.00 97.31 119 ASN A CA 1
ATOM 954 C C . ASN A 1 119 ? -37.083 6.359 -9.820 1.00 97.31 119 ASN A C 1
ATOM 956 O O . ASN A 1 119 ? -37.450 5.565 -10.680 1.00 97.31 119 ASN A O 1
ATOM 960 N N . LEU A 1 120 ? -35.806 6.736 -9.680 1.00 97.75 120 LEU A N 1
ATOM 961 C CA . LEU A 1 120 ? -34.737 6.272 -10.562 1.00 97.75 120 LEU A CA 1
ATOM 962 C C . LEU A 1 120 ? -34.601 4.747 -10.529 1.00 97.75 120 LEU A C 1
ATOM 964 O O . LEU A 1 120 ? -34.472 4.134 -11.580 1.00 97.75 120 LEU A O 1
ATOM 968 N N . ALA A 1 121 ? -34.641 4.117 -9.350 1.00 97.19 121 ALA A N 1
ATOM 969 C CA . ALA A 1 121 ? -34.550 2.661 -9.244 1.00 97.19 121 ALA A CA 1
ATOM 970 C C . ALA A 1 121 ? -35.748 1.953 -9.897 1.00 97.19 121 ALA A C 1
ATOM 972 O O . ALA A 1 121 ? -35.566 0.927 -10.547 1.00 97.19 121 ALA A O 1
ATOM 973 N N . SER A 1 122 ? -36.946 2.529 -9.780 1.00 97.38 122 SER A N 1
ATOM 974 C CA . SER A 1 122 ? -38.154 2.001 -10.427 1.00 97.38 122 SER A CA 1
ATOM 975 C C . SER A 1 122 ? -38.063 2.104 -11.956 1.00 97.38 122 SER A C 1
ATOM 977 O O . SER A 1 122 ? -38.332 1.131 -12.663 1.00 97.38 122 SER A O 1
ATOM 979 N N . ALA A 1 123 ? -37.605 3.248 -12.476 1.00 97.12 123 ALA A N 1
ATOM 980 C CA . ALA A 1 123 ? -37.361 3.446 -13.906 1.00 97.12 123 ALA A CA 1
ATOM 981 C C . ALA A 1 123 ? -36.237 2.536 -14.432 1.00 97.12 123 ALA A C 1
ATOM 983 O O . ALA A 1 123 ? -36.351 1.952 -15.510 1.00 97.12 123 ALA A O 1
ATOM 984 N N . TRP A 1 124 ? -35.173 2.363 -13.645 1.00 97.06 124 TRP A N 1
ATOM 985 C CA . TRP A 1 124 ? -34.055 1.479 -13.962 1.00 97.06 124 TRP A CA 1
ATOM 986 C C . TRP A 1 124 ? -34.503 0.026 -14.119 1.00 97.06 124 TRP A C 1
ATOM 988 O O . TRP A 1 124 ? -34.135 -0.616 -15.102 1.00 97.06 124 TRP A O 1
ATOM 998 N N . GLU A 1 125 ? -35.307 -0.474 -13.175 1.00 96.50 125 GLU A N 1
ATOM 999 C CA . GLU A 1 125 ? -35.835 -1.841 -13.202 1.00 96.50 125 GLU A CA 1
ATOM 1000 C C . GLU A 1 125 ? -36.818 -2.043 -14.360 1.00 96.50 125 GLU A C 1
ATOM 1002 O O . GLU A 1 125 ? -36.770 -3.070 -15.030 1.00 96.50 125 GLU A O 1
ATOM 1007 N N . SER A 1 126 ? -37.634 -1.031 -14.669 1.00 96.62 126 SER A N 1
ATOM 1008 C CA . SER A 1 126 ? -38.580 -1.073 -15.796 1.00 96.62 126 SER A CA 1
ATOM 1009 C C . SER A 1 126 ? -37.882 -1.170 -17.158 1.00 96.62 126 SER A C 1
ATOM 1011 O O . SER A 1 126 ? -38.426 -1.735 -18.099 1.00 96.62 126 SER A O 1
ATOM 1013 N N . GLN A 1 127 ? -36.665 -0.629 -17.274 1.00 94.81 127 GLN A N 1
ATOM 1014 C CA . GLN A 1 127 ? -35.848 -0.682 -18.490 1.00 94.81 127 GLN A CA 1
ATOM 1015 C C . GLN A 1 127 ? -34.767 -1.782 -18.440 1.00 94.81 127 GLN A C 1
ATOM 1017 O O . GLN A 1 127 ? -33.815 -1.738 -19.230 1.00 94.81 127 GLN A O 1
ATOM 1022 N N . ARG A 1 128 ? -34.799 -2.686 -17.453 1.00 93.31 128 ARG A N 1
ATOM 1023 C CA . ARG A 1 128 ? -33.768 -3.715 -17.266 1.00 93.31 128 ARG A CA 1
ATOM 1024 C C . ARG A 1 128 ? -34.020 -4.882 -18.222 1.00 93.31 128 ARG A C 1
ATOM 1026 O O . ARG A 1 128 ? -35.129 -5.405 -18.280 1.00 93.31 128 ARG A O 1
ATOM 1033 N N . ASN A 1 129 ? -32.979 -5.346 -18.918 1.00 91.56 129 ASN A N 1
ATOM 1034 C CA . ASN A 1 129 ? -33.065 -6.627 -19.618 1.00 91.56 129 ASN A CA 1
ATOM 1035 C C . ASN A 1 129 ? -33.107 -7.758 -18.583 1.00 91.56 129 ASN A C 1
ATOM 1037 O O . ASN A 1 129 ? -32.327 -7.718 -17.631 1.00 91.56 129 ASN A O 1
ATOM 1041 N N . PRO A 1 130 ? -33.922 -8.806 -18.767 1.00 91.75 130 PRO A N 1
ATOM 1042 C CA . PRO A 1 130 ? -34.013 -9.899 -17.798 1.00 91.75 130 PRO A CA 1
ATOM 1043 C C . PRO A 1 130 ? -32.662 -10.592 -17.537 1.00 91.75 130 PRO A C 1
ATOM 1045 O O . PRO A 1 130 ? -32.466 -11.138 -16.452 1.00 91.75 130 PRO A O 1
ATOM 1048 N N . GLU A 1 131 ? -31.723 -10.512 -18.487 1.00 87.81 131 GLU A N 1
ATOM 1049 C CA . GLU A 1 131 ? -30.351 -11.025 -18.376 1.00 87.81 131 GLU A CA 1
ATOM 1050 C C . GLU A 1 131 ? -29.410 -10.153 -17.524 1.00 87.81 131 GLU A C 1
ATOM 1052 O O . GLU A 1 131 ? -28.439 -10.662 -16.960 1.00 87.81 131 GLU A O 1
ATOM 1057 N N . ASP A 1 132 ? -29.672 -8.846 -17.417 1.00 87.94 132 ASP A N 1
ATOM 1058 C CA . ASP A 1 132 ? -28.850 -7.939 -16.614 1.00 87.94 132 ASP A CA 1
ATOM 1059 C C . ASP A 1 132 ? -29.197 -8.118 -15.118 1.00 87.94 132 ASP A C 1
ATOM 1061 O O . ASP A 1 132 ? -30.368 -8.270 -14.764 1.00 87.94 132 ASP A O 1
ATOM 1065 N N . PRO A 1 133 ? -28.223 -8.086 -14.191 1.00 90.75 133 PRO A N 1
ATOM 1066 C CA . PRO A 1 133 ? -28.487 -8.317 -12.772 1.00 90.75 133 PRO A CA 1
ATOM 1067 C C . PRO A 1 133 ? -29.333 -7.196 -12.154 1.00 90.75 133 PRO A C 1
ATOM 1069 O O . PRO A 1 133 ? -29.121 -6.012 -12.425 1.00 90.75 133 PRO A O 1
ATOM 1072 N N . GLN A 1 134 ? -30.243 -7.559 -11.248 1.00 94.12 134 GLN A N 1
ATOM 1073 C CA . GLN A 1 134 ? -31.036 -6.590 -10.490 1.00 94.12 134 GLN A CA 1
ATOM 1074 C C . GLN A 1 134 ? -30.123 -5.688 -9.640 1.00 94.12 134 GLN A C 1
ATOM 1076 O O . GLN A 1 134 ? -29.226 -6.164 -8.934 1.00 94.12 134 GLN A O 1
ATOM 1081 N N . ARG A 1 135 ? -30.332 -4.367 -9.702 1.00 94.44 135 ARG A N 1
ATOM 1082 C CA . ARG A 1 135 ? -29.523 -3.376 -8.973 1.00 94.44 135 ARG A CA 1
ATOM 1083 C C . ARG A 1 135 ? -30.359 -2.723 -7.878 1.00 94.44 135 ARG A C 1
ATOM 1085 O O . ARG A 1 135 ? -31.404 -2.145 -8.143 1.00 94.44 135 ARG A O 1
ATOM 1092 N N . THR A 1 136 ? -29.879 -2.775 -6.638 1.00 96.12 136 THR A N 1
ATOM 1093 C CA . THR A 1 136 ? -30.529 -2.079 -5.519 1.00 96.12 136 THR A CA 1
ATOM 1094 C C . THR A 1 136 ? -30.228 -0.578 -5.548 1.00 96.12 136 THR A C 1
ATOM 1096 O O . THR A 1 136 ? -29.229 -0.136 -6.122 1.00 96.12 136 THR A O 1
ATOM 1099 N N . VAL A 1 137 ? -31.039 0.223 -4.847 1.00 97.06 137 VAL A N 1
ATOM 1100 C CA . VAL A 1 137 ? -30.807 1.672 -4.671 1.00 97.06 137 VAL A CA 1
ATOM 1101 C C . VAL A 1 137 ? -29.397 1.964 -4.139 1.00 97.06 137 VAL A C 1
ATOM 1103 O O . VAL A 1 137 ? -28.736 2.898 -4.591 1.00 97.06 137 VAL A O 1
ATOM 1106 N N . ALA A 1 138 ? -28.908 1.150 -3.199 1.00 95.00 138 ALA A N 1
ATOM 1107 C CA . ALA A 1 138 ? -27.555 1.280 -2.661 1.00 95.00 138 ALA A CA 1
ATOM 1108 C C . ALA A 1 138 ? -26.480 1.039 -3.735 1.00 95.00 138 ALA A C 1
ATOM 1110 O O . ALA A 1 138 ? -25.489 1.767 -3.788 1.00 95.00 138 ALA A O 1
ATOM 1111 N N . ALA A 1 139 ? -26.695 0.064 -4.625 1.00 94.94 139 ALA A N 1
ATOM 1112 C CA . ALA A 1 139 ? -25.782 -0.223 -5.726 1.00 94.94 139 ALA A CA 1
ATOM 1113 C C . ALA A 1 139 ? -25.727 0.937 -6.736 1.00 94.94 139 ALA A C 1
ATOM 1115 O O . ALA A 1 139 ? -24.634 1.330 -7.140 1.00 94.94 139 ALA A O 1
ATOM 1116 N N . LEU A 1 140 ? -26.877 1.527 -7.079 1.00 97.00 140 LEU A N 1
ATOM 1117 C CA . LEU A 1 140 ? -26.973 2.695 -7.965 1.00 97.00 140 LEU A CA 1
ATOM 1118 C C . LEU A 1 140 ? -26.273 3.924 -7.361 1.00 97.00 140 LEU A C 1
ATOM 1120 O O . LEU A 1 140 ? -25.473 4.573 -8.034 1.00 97.00 140 LEU A O 1
ATOM 1124 N N . LYS A 1 141 ? -26.487 4.196 -6.065 1.00 97.12 141 LYS A N 1
ATOM 1125 C CA . LYS A 1 141 ? -25.784 5.266 -5.332 1.00 97.12 141 LYS A CA 1
ATOM 1126 C C . LYS A 1 141 ? -24.269 5.072 -5.351 1.00 97.12 141 LYS A C 1
ATOM 1128 O O . LYS A 1 141 ? -23.530 6.013 -5.633 1.00 97.12 141 LYS A O 1
ATOM 1133 N N . ALA A 1 142 ? -23.802 3.853 -5.076 1.00 95.81 142 ALA A N 1
ATOM 1134 C CA . ALA A 1 142 ? -22.378 3.532 -5.074 1.00 95.81 142 ALA A CA 1
ATOM 1135 C C . ALA A 1 142 ? -21.752 3.658 -6.475 1.00 95.81 142 ALA A C 1
ATOM 1137 O O . ALA A 1 142 ? -20.634 4.154 -6.606 1.00 95.81 142 ALA A O 1
ATOM 1138 N N . ALA A 1 143 ? -22.464 3.238 -7.523 1.00 95.44 143 ALA A N 1
ATOM 1139 C CA . ALA A 1 143 ? -22.022 3.385 -8.907 1.00 95.44 143 ALA A CA 1
ATOM 1140 C C . ALA A 1 143 ? -21.944 4.856 -9.332 1.00 95.44 143 ALA A C 1
ATOM 1142 O O . ALA A 1 143 ? -20.942 5.278 -9.904 1.00 95.44 143 ALA A O 1
ATOM 1143 N N . TYR A 1 144 ? -22.939 5.665 -8.969 1.00 96.69 144 TYR A N 1
ATOM 1144 C CA . TYR A 1 144 ? -22.919 7.100 -9.235 1.00 96.69 144 TYR A CA 1
ATOM 1145 C C . TYR A 1 144 ? -21.802 7.827 -8.474 1.00 96.69 144 TYR A C 1
ATOM 1147 O O . TYR A 1 144 ? -21.118 8.682 -9.033 1.00 96.69 144 TYR A O 1
ATOM 1155 N N . ALA A 1 145 ? -21.541 7.445 -7.221 1.00 95.88 145 ALA A N 1
ATOM 1156 C CA . ALA A 1 145 ? -20.405 7.971 -6.467 1.00 95.88 145 ALA A CA 1
ATOM 1157 C C . ALA A 1 145 ? -19.064 7.667 -7.157 1.00 95.88 145 ALA A C 1
ATOM 1159 O O . ALA A 1 145 ? -18.156 8.493 -7.116 1.00 95.88 145 ALA A O 1
ATOM 1160 N N . LYS A 1 146 ? -18.938 6.509 -7.823 1.00 94.31 146 LYS A N 1
ATOM 1161 C CA . LYS A 1 146 ? -17.766 6.193 -8.653 1.00 94.31 146 LYS A CA 1
ATOM 1162 C C . LYS A 1 146 ? -17.704 7.059 -9.909 1.00 94.31 146 LYS A C 1
ATOM 1164 O O . LYS A 1 146 ? -16.629 7.569 -10.203 1.00 94.31 146 LYS A O 1
ATOM 1169 N N . LEU A 1 147 ? -18.830 7.284 -10.594 1.00 93.00 147 LEU A N 1
ATOM 1170 C CA . LEU A 1 147 ? -18.879 8.177 -11.758 1.00 93.00 147 LEU A CA 1
ATOM 1171 C C . LEU A 1 147 ? -18.365 9.575 -11.418 1.00 93.00 147 LEU A C 1
ATOM 1173 O O . LEU A 1 147 ? -17.493 10.078 -12.109 1.00 93.00 147 LEU A O 1
ATOM 1177 N N . ARG A 1 148 ? -18.809 10.155 -10.297 1.00 93.19 148 ARG A N 1
ATOM 1178 C CA . ARG A 1 148 ? -18.357 11.493 -9.873 1.00 93.19 148 ARG A CA 1
ATOM 1179 C C . ARG A 1 148 ? -16.876 11.571 -9.499 1.00 93.19 148 ARG A C 1
ATOM 1181 O O . ARG A 1 148 ? -16.307 12.651 -9.543 1.00 93.19 148 ARG A O 1
ATOM 1188 N N . LYS A 1 149 ? -16.274 10.454 -9.081 1.00 87.69 149 LYS A N 1
ATOM 1189 C CA . LYS A 1 149 ? -14.850 10.378 -8.717 1.00 87.69 149 LYS A CA 1
ATOM 1190 C C . LYS A 1 149 ? -13.940 10.136 -9.911 1.00 87.69 149 LYS A C 1
ATOM 1192 O O . LYS A 1 149 ? -12.731 10.255 -9.759 1.00 87.69 149 LYS A O 1
ATOM 1197 N N . THR A 1 150 ? -14.496 9.735 -11.049 1.00 78.62 150 THR A N 1
ATOM 1198 C CA . THR A 1 150 ? -13.713 9.562 -12.266 1.00 78.62 150 THR A CA 1
ATOM 1199 C C . THR A 1 150 ? -13.647 10.952 -12.889 1.00 78.62 150 THR A C 1
ATOM 1201 O O . THR A 1 150 ? -14.684 11.403 -13.376 1.00 78.62 150 THR A O 1
ATOM 1204 N N . PRO A 1 151 ? -12.521 11.688 -12.793 1.00 65.81 151 PRO A N 1
ATOM 1205 C CA . PRO A 1 151 ? -12.407 12.944 -13.513 1.00 65.81 151 PRO A CA 1
ATOM 1206 C C . PRO A 1 151 ? -12.645 12.602 -14.977 1.00 65.81 151 PRO A C 1
ATOM 1208 O O . PRO A 1 151 ? -12.019 11.680 -15.508 1.00 65.81 151 PRO A O 1
ATOM 1211 N N . VAL A 1 152 ? -13.625 13.266 -15.584 1.00 54.78 152 VAL A N 1
ATOM 1212 C CA . VAL A 1 152 ? -13.792 13.228 -17.028 1.00 54.78 152 VAL A CA 1
ATOM 1213 C C . VAL A 1 152 ? -12.489 13.822 -17.549 1.00 54.78 152 VAL A C 1
ATOM 1215 O O . VAL A 1 152 ? -12.281 15.027 -17.459 1.00 54.78 152 VAL A O 1
ATOM 1218 N N . MET A 1 153 ? -11.548 12.968 -17.959 1.00 43.25 153 MET A N 1
ATOM 1219 C CA . MET A 1 153 ? -10.551 13.392 -18.925 1.00 43.25 153 MET A CA 1
ATOM 1220 C C . MET A 1 153 ? -11.379 13.631 -20.177 1.00 43.25 153 MET A C 1
ATOM 1222 O O . MET A 1 153 ? -11.696 12.693 -20.902 1.00 43.25 153 MET A O 1
ATOM 1226 N N . GLU A 1 154 ? -11.891 14.852 -20.306 1.00 48.50 154 GLU A N 1
ATOM 1227 C CA . GLU A 1 154 ? -12.261 15.378 -21.605 1.00 48.50 154 GLU A CA 1
ATOM 1228 C C . GLU A 1 154 ? -10.984 15.238 -22.424 1.00 48.50 154 GLU A C 1
ATOM 1230 O O . GLU A 1 154 ? -9.973 15.877 -22.129 1.00 48.50 154 GLU A O 1
ATOM 1235 N N . ASP A 1 155 ? -10.987 14.266 -23.334 1.00 41.00 155 ASP A N 1
ATOM 1236 C CA . ASP A 1 155 ? -9.961 14.151 -24.350 1.00 41.00 155 ASP A CA 1
ATOM 1237 C C . ASP A 1 155 ? -9.958 15.496 -25.081 1.00 41.00 155 ASP A C 1
ATOM 1239 O O . ASP A 1 155 ? -10.891 15.830 -25.810 1.00 41.00 155 ASP A O 1
ATOM 1243 N N . VAL A 1 156 ? -8.933 16.301 -24.792 1.00 44.28 156 VAL A N 1
ATOM 1244 C CA . VAL A 1 156 ? -8.561 17.490 -25.553 1.00 44.28 156 VAL A CA 1
ATOM 1245 C C . VAL A 1 156 ? -8.078 16.982 -26.909 1.00 44.28 156 VAL A C 1
ATOM 1247 O O . VAL A 1 156 ? -6.885 16.794 -27.140 1.00 44.28 156 VAL A O 1
ATOM 1250 N N . GLU A 1 157 ? -9.024 16.664 -27.783 1.00 54.25 157 GLU A N 1
ATOM 1251 C CA . GLU A 1 157 ? -8.813 16.695 -29.220 1.00 54.25 157 GLU A CA 1
ATOM 1252 C C . GLU A 1 157 ? -9.261 18.075 -29.708 1.00 54.25 157 GLU A C 1
ATOM 1254 O O . GLU A 1 157 ? -10.426 18.424 -29.548 1.00 54.25 157 GLU A O 1
ATOM 1259 N N . GLU A 1 158 ? -8.294 18.814 -30.269 1.00 46.31 158 GLU A N 1
ATOM 1260 C CA . GLU A 1 158 ? -8.363 20.054 -31.074 1.00 46.31 158 GLU A CA 1
ATOM 1261 C C . GLU A 1 158 ? -7.533 21.208 -30.484 1.00 46.31 158 GLU A C 1
ATOM 1263 O O . GLU A 1 158 ? -8.047 22.028 -29.736 1.00 46.31 158 GLU A O 1
ATOM 1268 N N . ASP A 1 159 ? -6.235 21.266 -30.830 1.00 36.25 159 ASP A N 1
ATOM 1269 C CA . ASP A 1 159 ? -5.672 22.415 -31.572 1.00 36.25 159 ASP A CA 1
ATOM 1270 C C . ASP A 1 159 ? -4.230 22.114 -32.058 1.00 36.25 159 ASP A C 1
ATOM 1272 O O . ASP A 1 159 ? -3.234 22.392 -31.392 1.00 36.25 159 ASP A O 1
ATOM 1276 N N . GLU A 1 160 ? -4.098 21.506 -33.242 1.00 48.28 160 GLU A N 1
ATOM 1277 C CA . GLU A 1 160 ? -2.879 21.606 -34.058 1.00 48.28 160 GLU A CA 1
ATOM 1278 C C . GLU A 1 160 ? -3.218 22.474 -35.278 1.00 48.28 160 GLU A C 1
ATOM 1280 O O . GLU A 1 160 ? -3.690 21.944 -36.286 1.00 48.28 160 GLU A O 1
ATOM 1285 N N . ARG A 1 161 ? -2.997 23.799 -35.190 1.00 49.16 161 ARG A N 1
ATOM 1286 C CA . ARG A 1 161 ? -2.666 24.701 -36.322 1.00 49.16 161 ARG A CA 1
ATOM 1287 C C . ARG A 1 161 ? -2.449 26.160 -35.880 1.00 49.16 161 ARG A C 1
ATOM 1289 O O . ARG A 1 161 ? -3.418 26.885 -35.676 1.00 49.16 161 ARG A O 1
ATOM 1296 N N . ARG A 1 162 ? -1.174 26.579 -35.855 1.00 43.44 162 ARG A N 1
ATOM 1297 C CA . ARG A 1 162 ? -0.582 27.908 -36.193 1.00 43.44 162 ARG A CA 1
ATOM 1298 C C . ARG A 1 162 ? 0.765 28.010 -35.466 1.00 43.44 162 ARG A C 1
ATOM 1300 O O . ARG A 1 162 ? 0.797 27.980 -34.244 1.00 43.44 162 ARG A O 1
ATOM 1307 N N . GLU A 1 163 ? 1.896 27.788 -36.132 1.00 43.31 163 GLU A N 1
ATOM 1308 C CA . GLU A 1 163 ? 2.647 28.761 -36.954 1.00 43.31 163 GLU A CA 1
ATOM 1309 C C . GLU A 1 163 ? 2.841 30.126 -36.273 1.00 43.31 163 GLU A C 1
ATOM 1311 O O . GLU A 1 163 ? 1.904 30.906 -36.136 1.00 43.31 163 GLU A O 1
ATOM 1316 N N . ASP A 1 164 ? 4.097 30.325 -35.859 1.00 40.28 164 ASP A N 1
ATOM 1317 C CA . ASP A 1 164 ? 4.917 31.537 -35.864 1.00 40.28 164 ASP A CA 1
ATOM 1318 C C . ASP A 1 164 ? 4.302 32.858 -35.392 1.00 40.28 164 ASP A C 1
ATOM 1320 O O . ASP A 1 164 ? 3.522 33.489 -36.100 1.00 40.28 164 ASP A O 1
ATOM 1324 N N . SER A 1 165 ? 4.793 33.353 -34.249 1.00 39.62 165 SER A N 1
ATOM 1325 C CA . SER A 1 165 ? 5.272 34.737 -34.084 1.00 39.62 165 SER A CA 1
ATOM 1326 C C . SER A 1 165 ? 5.979 34.909 -32.738 1.00 39.62 165 SER A C 1
ATOM 1328 O O . SER A 1 165 ? 5.413 34.658 -31.675 1.00 39.62 165 SER A O 1
ATOM 1330 N N . GLU A 1 166 ? 7.230 35.354 -32.807 1.00 45.09 166 GLU A N 1
ATOM 1331 C CA . GLU A 1 166 ? 7.976 35.969 -31.714 1.00 45.09 166 GLU A CA 1
ATOM 1332 C C . GLU A 1 166 ? 7.319 37.302 -31.316 1.00 45.09 166 GLU A C 1
ATOM 1334 O O . GLU A 1 166 ? 6.965 38.085 -32.194 1.00 45.09 166 GLU A O 1
ATOM 1339 N N . ALA A 1 167 ? 7.206 37.586 -30.015 1.00 38.91 167 ALA A N 1
ATOM 1340 C CA . ALA A 1 167 ? 7.363 38.931 -29.453 1.00 38.91 167 ALA A CA 1
ATOM 1341 C C . ALA A 1 167 ? 7.370 38.882 -27.918 1.00 38.91 167 ALA A C 1
ATOM 1343 O O . ALA A 1 167 ? 6.593 38.175 -27.279 1.00 38.91 167 ALA A O 1
ATOM 1344 N N . GLU A 1 168 ? 8.289 39.659 -27.360 1.00 44.09 168 GLU A N 1
ATOM 1345 C CA . GLU A 1 168 ? 8.549 39.906 -25.947 1.00 44.09 168 GLU A CA 1
ATOM 1346 C C . GLU A 1 168 ? 7.353 40.512 -25.188 1.00 44.09 168 GLU A C 1
ATOM 1348 O O . GLU A 1 168 ? 6.537 41.232 -25.761 1.00 44.09 168 GLU A O 1
ATOM 1353 N N . GLY A 1 169 ? 7.314 40.312 -23.863 1.00 31.44 169 GLY A N 1
ATOM 1354 C CA . GLY A 1 169 ? 6.479 41.124 -22.969 1.00 31.44 169 GLY A CA 1
ATOM 1355 C C . GLY A 1 169 ? 6.104 40.465 -21.638 1.00 31.44 169 GLY A C 1
ATOM 1356 O O . GLY A 1 169 ? 5.036 39.881 -21.506 1.00 31.44 169 GLY A O 1
ATOM 1357 N N . ASN A 1 170 ? 6.954 40.615 -20.620 1.00 39.38 170 ASN A N 1
ATOM 1358 C CA . ASN A 1 170 ? 6.535 40.635 -19.203 1.00 39.38 170 ASN A CA 1
ATOM 1359 C C . ASN A 1 170 ? 5.850 41.997 -18.889 1.00 39.38 170 ASN A C 1
ATOM 1361 O O . ASN A 1 170 ? 6.050 42.909 -19.694 1.00 39.38 170 ASN A O 1
ATOM 1365 N N . PRO A 1 171 ? 5.186 42.253 -17.727 1.00 50.00 171 PRO A N 1
ATOM 1366 C CA . PRO A 1 171 ? 4.958 41.417 -16.527 1.00 50.00 171 PRO A CA 1
ATOM 1367 C C . PRO A 1 171 ? 3.522 41.502 -15.906 1.00 50.00 171 PRO A C 1
ATOM 1369 O O . PRO A 1 171 ? 2.696 42.319 -16.296 1.00 50.00 171 PRO A O 1
ATOM 1372 N N . SER A 1 172 ? 3.314 40.759 -14.802 1.00 31.42 172 SER A N 1
ATOM 1373 C CA . SER A 1 172 ? 2.638 41.199 -13.551 1.00 31.42 172 SER A CA 1
ATOM 1374 C C . SER A 1 172 ? 1.333 40.508 -13.091 1.00 31.42 172 SER A C 1
ATOM 1376 O O . SER A 1 172 ? 0.392 40.294 -13.843 1.00 31.42 172 SER A O 1
ATOM 1378 N N . LEU A 1 173 ? 1.367 40.219 -11.780 1.00 36.09 173 LEU A N 1
ATOM 1379 C CA . LEU A 1 173 ? 0.362 39.966 -10.735 1.00 36.09 173 LEU A CA 1
ATOM 1380 C C . LEU A 1 173 ? -1.140 39.875 -11.072 1.00 36.09 173 LEU A C 1
ATOM 1382 O O . LEU A 1 173 ? -1.738 40.782 -11.638 1.00 36.09 173 LEU A O 1
ATOM 1386 N N . GLY A 1 174 ? -1.784 38.880 -10.449 1.00 30.73 174 GLY A N 1
ATOM 1387 C CA . GLY A 1 174 ? -3.232 38.849 -10.235 1.00 30.73 174 GLY A CA 1
ATOM 1388 C C . GLY A 1 174 ? -3.667 37.736 -9.281 1.00 30.73 174 GLY A C 1
ATOM 1389 O O . GLY A 1 174 ? -4.046 36.651 -9.705 1.00 30.73 174 GLY A O 1
ATOM 1390 N N . THR A 1 175 ? -3.597 38.007 -7.981 1.00 35.41 175 THR A N 1
ATOM 1391 C CA . THR A 1 175 ? -4.257 37.256 -6.903 1.00 35.41 175 THR A CA 1
ATOM 1392 C C . THR A 1 175 ? -5.776 37.203 -7.107 1.00 35.41 175 THR A C 1
ATOM 1394 O O . THR A 1 175 ? -6.401 38.228 -7.375 1.00 35.41 175 THR A O 1
ATOM 1397 N N . SER A 1 176 ? -6.399 36.043 -6.897 1.00 33.56 176 SER A N 1
ATOM 1398 C CA . SER A 1 176 ? -7.830 35.964 -6.575 1.00 33.56 176 SER A CA 1
ATOM 1399 C C . SER A 1 176 ? -8.103 34.802 -5.631 1.00 33.56 176 SER A C 1
ATOM 1401 O O . SER A 1 176 ? -8.157 33.636 -6.015 1.00 33.56 176 SER A O 1
ATOM 1403 N N . GLU A 1 177 ? -8.254 35.179 -4.365 1.00 32.94 177 GLU A N 1
ATOM 1404 C CA . GLU A 1 177 ? -8.935 34.425 -3.327 1.00 32.94 177 GLU A CA 1
ATOM 1405 C C . GLU A 1 177 ? -10.418 34.303 -3.700 1.00 32.94 177 GLU A C 1
ATOM 1407 O O . GLU A 1 177 ? -11.098 35.306 -3.912 1.00 32.94 177 GLU A O 1
ATOM 1412 N N . VAL A 1 178 ? -10.942 33.077 -3.751 1.00 32.72 178 VAL A N 1
ATOM 1413 C CA . VAL A 1 178 ? -12.390 32.846 -3.773 1.00 32.72 178 VAL A CA 1
ATOM 1414 C C . VAL A 1 178 ? -12.778 32.187 -2.461 1.00 32.72 178 VAL A C 1
ATOM 1416 O O . VAL A 1 178 ? -12.553 31.003 -2.219 1.00 32.72 178 VAL A O 1
ATOM 1419 N N . ASN A 1 179 ? -13.354 33.025 -1.610 1.00 31.45 179 ASN A N 1
ATOM 1420 C CA . ASN A 1 179 ? -13.963 32.704 -0.336 1.00 31.45 179 ASN A CA 1
ATOM 1421 C C . ASN A 1 179 ? -15.314 32.008 -0.604 1.00 31.45 179 ASN A C 1
ATOM 1423 O O . ASN A 1 179 ? -16.220 32.621 -1.167 1.00 31.45 179 ASN A O 1
ATOM 1427 N N . VAL A 1 180 ? -15.468 30.734 -0.223 1.00 29.03 180 VAL A N 1
ATOM 1428 C CA . VAL A 1 180 ? -16.768 30.034 -0.244 1.00 29.03 180 VAL A CA 1
ATOM 1429 C C . VAL A 1 180 ? -17.098 29.560 1.165 1.00 29.03 180 VAL A C 1
ATOM 1431 O O . VAL A 1 180 ? -16.695 28.486 1.607 1.00 29.03 180 VAL A O 1
ATOM 1434 N N . VAL A 1 181 ? -17.867 30.390 1.864 1.00 32.25 181 VAL A N 1
ATOM 1435 C CA . VAL A 1 181 ? -18.613 30.028 3.071 1.00 32.25 181 VAL A CA 1
ATOM 1436 C C . VAL A 1 181 ? -19.885 29.296 2.636 1.00 32.25 181 VAL A C 1
ATOM 1438 O O . VAL A 1 181 ? -20.626 29.792 1.790 1.00 32.25 181 VAL A O 1
ATOM 1441 N N . GLY A 1 182 ? -20.164 28.125 3.214 1.00 28.52 182 GLY A N 1
ATOM 1442 C CA . GLY A 1 182 ? -21.366 27.362 2.875 1.00 28.52 182 GLY A CA 1
ATOM 1443 C C . GLY A 1 182 ? -21.672 26.184 3.799 1.00 28.52 182 GLY A C 1
ATOM 1444 O O . GLY A 1 182 ? -21.366 25.046 3.468 1.00 28.52 182 GLY A O 1
ATOM 1445 N N . PHE A 1 183 ? -22.300 26.494 4.938 1.00 28.20 183 PHE A N 1
ATOM 1446 C CA . PHE A 1 183 ? -23.377 25.747 5.615 1.00 28.20 183 PHE A CA 1
ATOM 1447 C C . PHE A 1 183 ? -23.379 24.201 5.542 1.00 28.20 183 PHE A C 1
ATOM 1449 O O . PHE A 1 183 ? -23.789 23.602 4.547 1.00 28.20 183 PHE A O 1
ATOM 1456 N N . VAL A 1 184 ? -23.087 23.544 6.674 1.00 32.06 184 VAL A N 1
ATOM 1457 C CA . VAL A 1 184 ? -23.390 22.117 6.891 1.00 32.06 184 VAL A CA 1
ATOM 1458 C C . VAL A 1 184 ? -24.633 21.995 7.771 1.00 32.06 184 VAL A C 1
ATOM 1460 O O . VAL A 1 184 ? -24.616 22.300 8.960 1.00 32.06 184 VAL A O 1
ATOM 1463 N N . GLN A 1 185 ? -25.723 21.541 7.155 1.00 35.12 185 GLN A N 1
ATOM 1464 C CA . GLN A 1 185 ? -26.975 21.182 7.811 1.00 35.12 185 GLN A CA 1
ATOM 1465 C C . GLN A 1 185 ? -26.857 19.761 8.384 1.00 35.12 185 GLN A C 1
ATOM 1467 O O . GLN A 1 185 ? -26.502 18.821 7.669 1.00 35.12 185 GLN A O 1
ATOM 1472 N N . ALA A 1 186 ? -27.145 19.626 9.678 1.00 38.56 186 ALA A N 1
ATOM 1473 C CA . ALA A 1 186 ? -27.073 18.386 10.440 1.00 38.56 186 ALA A CA 1
ATOM 1474 C C . ALA A 1 186 ? -27.928 17.266 9.822 1.00 38.56 186 ALA A C 1
ATOM 1476 O O . ALA A 1 186 ? -29.101 17.464 9.491 1.00 38.56 186 ALA A O 1
ATOM 1477 N N . ARG A 1 187 ? -27.349 16.064 9.708 1.00 35.69 187 ARG A N 1
ATOM 1478 C CA . ARG A 1 187 ? -28.105 14.831 9.490 1.00 35.69 187 ARG A CA 1
ATOM 1479 C C . ARG A 1 187 ? -27.538 13.706 10.348 1.00 35.69 187 ARG A C 1
ATOM 1481 O O . ARG A 1 187 ? -26.370 13.353 10.242 1.00 35.69 187 ARG A O 1
ATOM 1488 N N . GLU A 1 188 ? -28.423 13.192 11.184 1.00 45.09 188 GLU A N 1
ATOM 1489 C CA . GLU A 1 188 ? -28.300 12.065 12.099 1.00 45.09 188 GLU A CA 1
ATOM 1490 C C . GLU A 1 188 ? -27.850 10.788 11.372 1.00 45.09 188 GLU A C 1
ATOM 1492 O O . GLU A 1 188 ? -28.466 10.347 10.397 1.00 45.09 188 GLU A O 1
ATOM 1497 N N . GLY A 1 189 ? -26.740 10.221 11.838 1.00 37.56 189 GLY A N 1
ATOM 1498 C CA . GLY A 1 189 ? -26.109 9.019 11.304 1.00 37.56 189 GLY A CA 1
ATOM 1499 C C . GLY A 1 189 ? -24.625 9.027 11.653 1.00 37.56 189 GLY A C 1
ATOM 1500 O O . GLY A 1 189 ? -23.864 9.767 11.038 1.00 37.56 189 GLY A O 1
ATOM 1501 N N . TYR A 1 190 ? -24.247 8.246 12.670 1.00 44.31 190 TYR A N 1
ATOM 1502 C CA . TYR A 1 190 ? -22.894 8.115 13.231 1.00 44.31 190 TYR A CA 1
ATOM 1503 C C . TYR A 1 190 ? -21.768 8.310 12.201 1.00 44.31 190 TYR A C 1
ATOM 1505 O O . TYR A 1 190 ? -21.673 7.519 11.257 1.00 44.31 190 TYR A O 1
ATOM 1513 N N . PRO A 1 191 ? -20.888 9.312 12.377 1.00 47.28 191 PRO A N 1
ATOM 1514 C CA . PRO A 1 191 ? -19.806 9.523 11.443 1.00 47.28 191 PRO A CA 1
ATOM 1515 C C . PRO A 1 191 ? -18.560 8.744 11.881 1.00 47.28 191 PRO A C 1
ATOM 1517 O O . PRO A 1 191 ? -18.006 8.948 12.961 1.00 47.28 191 PRO A O 1
ATOM 1520 N N . ASP A 1 192 ? -18.089 7.873 10.994 1.00 46.41 192 ASP A N 1
ATOM 1521 C CA . ASP A 1 192 ? -16.671 7.534 10.893 1.00 46.41 192 ASP A CA 1
ATOM 1522 C C . ASP A 1 192 ? -15.980 8.797 10.341 1.00 46.41 192 ASP A C 1
ATOM 1524 O O . ASP A 1 192 ? -15.936 9.027 9.130 1.00 46.41 192 ASP A O 1
AT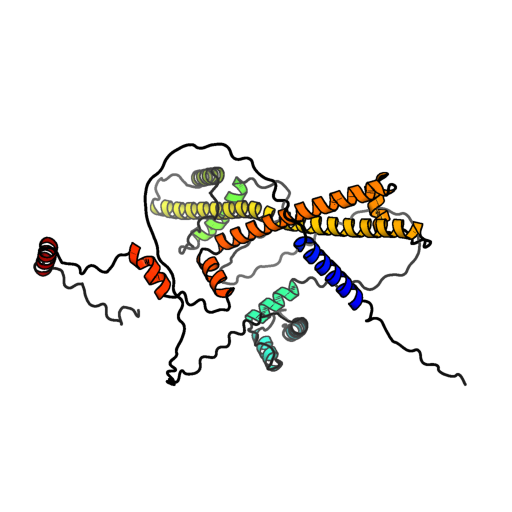OM 1528 N N . LEU A 1 193 ? -15.624 9.720 11.243 1.00 45.25 193 LEU A N 1
ATOM 1529 C CA . LEU A 1 193 ? -15.019 11.009 10.902 1.00 45.25 193 LEU A CA 1
ATOM 1530 C C . LEU A 1 193 ? -13.567 10.785 10.477 1.00 45.25 193 LEU A C 1
ATOM 1532 O O . LEU A 1 193 ? -12.669 10.712 11.317 1.00 45.25 193 LEU A O 1
ATOM 1536 N N . GLU A 1 194 ? -13.323 10.728 9.170 1.00 43.94 194 GLU A N 1
ATOM 1537 C CA . GLU A 1 194 ? -11.998 11.067 8.656 1.00 43.94 194 GLU A CA 1
ATOM 1538 C C . GLU A 1 194 ? -11.759 12.579 8.848 1.00 43.94 194 GLU A C 1
ATOM 1540 O O . GLU A 1 194 ? -12.646 13.384 8.543 1.00 43.94 194 GLU A O 1
ATOM 1545 N N . PRO A 1 195 ? -10.601 12.992 9.393 1.00 54.09 195 PRO A N 1
ATOM 1546 C CA . PRO A 1 195 ? -10.352 14.385 9.734 1.00 54.09 195 PRO A CA 1
ATOM 1547 C C . PRO A 1 195 ? -10.229 15.257 8.480 1.00 54.09 195 PRO A C 1
ATOM 1549 O O . PRO A 1 195 ? -9.454 14.968 7.568 1.00 54.09 195 PRO A O 1
ATOM 1552 N N . ILE A 1 196 ? -10.975 16.363 8.479 1.00 42.06 196 ILE A N 1
ATOM 1553 C CA . ILE A 1 196 ? -10.840 17.467 7.529 1.00 42.06 196 ILE A CA 1
ATOM 1554 C C . ILE A 1 196 ? -9.460 18.098 7.753 1.00 42.06 196 ILE A C 1
ATOM 1556 O O . ILE A 1 196 ? -9.194 18.685 8.800 1.00 42.06 196 ILE A O 1
ATOM 1560 N N . THR A 1 197 ? -8.569 17.954 6.775 1.00 39.53 197 THR A N 1
ATOM 1561 C CA . THR A 1 197 ? -7.278 18.647 6.724 1.00 39.53 197 THR A CA 1
ATOM 1562 C C . THR A 1 197 ? -7.508 20.136 6.487 1.00 39.53 197 THR A C 1
ATOM 1564 O O . THR A 1 197 ? -7.824 20.546 5.372 1.00 39.53 197 THR A O 1
ATOM 1567 N N . VAL A 1 198 ? -7.356 20.936 7.543 1.00 42.34 198 VAL A N 1
ATOM 1568 C CA . VAL A 1 198 ? -7.219 22.393 7.449 1.00 42.34 198 VAL A CA 1
ATOM 1569 C C . VAL A 1 198 ? -5.781 22.696 7.034 1.00 42.34 198 VAL A C 1
ATOM 1571 O O . VAL A 1 198 ? -4.832 22.333 7.727 1.00 42.34 198 VAL A O 1
ATOM 1574 N N . THR A 1 199 ? -5.629 23.314 5.869 1.00 44.19 199 THR A N 1
ATOM 1575 C CA . THR A 1 199 ? -4.348 23.691 5.270 1.00 44.19 199 THR A CA 1
ATOM 1576 C C . THR A 1 199 ? -3.798 24.934 5.981 1.00 44.19 199 THR A C 1
ATOM 1578 O O . THR A 1 199 ? -4.251 26.045 5.724 1.00 44.19 199 THR A O 1
ATOM 1581 N N . ALA A 1 200 ? -2.833 24.745 6.883 1.00 39.72 200 ALA A N 1
ATOM 1582 C CA . ALA A 1 200 ? -2.033 25.798 7.519 1.00 39.72 200 ALA A CA 1
ATOM 1583 C C . ALA A 1 200 ? -0.530 25.420 7.444 1.00 39.72 200 ALA A C 1
ATOM 1585 O O . ALA A 1 200 ? -0.218 24.234 7.300 1.00 39.72 200 ALA A O 1
ATOM 1586 N N . PRO A 1 201 ? 0.409 26.386 7.459 1.00 47.06 201 PRO A N 1
ATOM 1587 C CA . PRO A 1 201 ? 1.763 26.192 6.932 1.00 47.06 201 PRO A CA 1
ATOM 1588 C C . PRO A 1 201 ? 2.708 25.368 7.836 1.00 47.06 201 PRO A C 1
ATOM 1590 O O . PRO A 1 201 ? 3.002 25.744 8.963 1.00 47.06 201 PRO A O 1
ATOM 1593 N N . LEU A 1 202 ? 3.197 24.257 7.265 1.00 52.06 202 LEU A N 1
ATOM 1594 C CA . LEU A 1 202 ? 4.563 23.684 7.258 1.00 52.06 202 LEU A CA 1
ATOM 1595 C C . LEU A 1 202 ? 5.487 23.859 8.487 1.00 52.06 202 LEU A C 1
ATOM 1597 O O . LEU A 1 202 ? 6.656 24.208 8.349 1.00 52.06 202 LEU A O 1
ATOM 1601 N N . SER A 1 203 ? 5.020 23.470 9.668 1.00 54.75 203 SER A N 1
ATOM 1602 C CA . SER A 1 203 ? 5.878 22.746 10.613 1.00 54.75 203 SER A CA 1
ATOM 1603 C C . SER A 1 203 ? 5.221 21.392 10.843 1.00 54.75 203 SER A C 1
ATOM 1605 O O . SER A 1 203 ? 4.011 21.348 11.076 1.00 54.75 203 SER A O 1
ATOM 1607 N N . GLU A 1 204 ? 5.955 20.285 10.687 1.00 66.62 204 GLU A N 1
ATOM 1608 C CA . GLU A 1 204 ? 5.386 18.973 11.001 1.00 66.62 204 GLU A CA 1
ATOM 1609 C C . GLU A 1 204 ? 4.935 19.005 12.468 1.00 66.62 204 GLU A C 1
ATOM 1611 O O . GLU A 1 204 ? 5.772 19.223 13.348 1.00 66.62 204 GLU A O 1
ATOM 1616 N N . PRO A 1 205 ? 3.623 18.868 12.750 1.00 78.81 205 PRO A N 1
ATOM 1617 C CA . PRO A 1 205 ? 3.122 19.016 14.105 1.00 78.81 205 PRO A CA 1
ATOM 1618 C C . PRO A 1 205 ? 3.813 17.978 14.975 1.00 78.81 205 PRO A C 1
ATOM 1620 O O . PRO A 1 205 ? 3.888 16.801 14.589 1.00 78.81 205 PRO A O 1
ATOM 1623 N N . SER A 1 206 ? 4.324 18.416 16.127 1.00 91.06 206 SER A N 1
ATOM 1624 C CA . SER A 1 206 ? 5.055 17.530 17.022 1.00 91.06 206 SER A CA 1
ATOM 1625 C C . SER A 1 206 ? 4.186 16.318 17.367 1.00 91.06 206 SER A C 1
ATOM 1627 O O . SER A 1 206 ? 2.951 16.382 17.353 1.00 91.06 206 SER A O 1
ATOM 1629 N N . LEU A 1 207 ? 4.809 15.177 17.670 1.00 91.25 207 LEU A N 1
ATOM 1630 C CA . LEU A 1 207 ? 4.061 13.964 18.011 1.00 91.25 207 LEU A CA 1
ATOM 1631 C C . LEU A 1 207 ? 3.073 14.219 19.165 1.00 91.25 207 LEU A C 1
ATOM 1633 O O . LEU A 1 207 ? 1.951 13.711 19.132 1.00 91.25 207 LEU A O 1
ATOM 1637 N N . LYS A 1 208 ? 3.467 15.060 20.134 1.00 93.75 208 LYS A N 1
ATOM 1638 C CA . LYS A 1 208 ? 2.617 15.505 21.244 1.00 93.75 208 LYS A CA 1
ATOM 1639 C C . LYS A 1 208 ? 1.387 16.262 20.738 1.00 93.75 208 LYS A C 1
ATOM 1641 O O . LYS A 1 208 ? 0.277 15.907 21.128 1.00 93.75 208 LYS A O 1
ATOM 1646 N N . ASP A 1 209 ? 1.553 17.209 19.816 1.00 94.06 209 ASP A N 1
ATOM 1647 C CA . ASP A 1 209 ? 0.444 17.999 19.255 1.00 94.06 209 ASP A CA 1
ATOM 1648 C C . ASP A 1 209 ? -0.543 17.128 18.473 1.00 94.06 209 ASP A C 1
ATOM 1650 O O . ASP A 1 209 ? -1.759 17.273 18.602 1.00 94.06 209 ASP A O 1
ATOM 1654 N N . GLN A 1 210 ? -0.034 16.159 17.706 1.00 93.75 210 GLN A N 1
ATOM 1655 C CA . GLN A 1 210 ? -0.886 15.221 16.972 1.00 93.75 210 GLN A CA 1
ATOM 1656 C C . GLN A 1 210 ? -1.724 14.345 17.909 1.00 93.75 210 GLN A C 1
ATOM 1658 O O . GLN A 1 210 ? -2.889 14.054 17.619 1.00 93.75 210 GLN A O 1
ATOM 1663 N N . VAL A 1 211 ? -1.137 13.890 19.021 1.00 95.56 211 VAL A N 1
ATOM 1664 C CA . VAL A 1 211 ? -1.863 13.117 20.036 1.00 95.56 211 VAL A CA 1
ATOM 1665 C C . VAL A 1 211 ? -2.880 14.012 20.736 1.00 95.56 211 VAL A C 1
ATOM 1667 O O . VAL A 1 211 ? -4.037 13.615 20.832 1.00 95.56 211 VAL A O 1
ATOM 1670 N N . LEU A 1 212 ? -2.496 15.224 21.145 1.00 96.31 212 LEU A N 1
ATOM 1671 C CA . LEU A 1 212 ? -3.379 16.204 21.782 1.00 96.31 212 LEU A CA 1
ATOM 1672 C C . LEU A 1 212 ? -4.613 16.516 20.931 1.00 96.31 212 LEU A C 1
ATOM 1674 O O . LEU A 1 212 ? -5.736 16.400 21.422 1.00 96.31 212 LEU A O 1
ATOM 1678 N N . GLN A 1 213 ? -4.423 16.809 19.644 1.00 95.50 213 GLN A N 1
ATOM 1679 C CA . GLN A 1 213 ? -5.523 17.078 18.717 1.00 95.50 213 GLN A CA 1
ATOM 1680 C C . GLN A 1 213 ? -6.506 15.897 18.651 1.00 95.50 213 GLN A C 1
ATOM 1682 O O . GLN A 1 213 ? -7.724 16.076 18.642 1.00 95.50 213 GLN A O 1
ATOM 1687 N N . ARG A 1 214 ? -5.995 14.659 18.651 1.00 95.50 214 ARG A N 1
ATOM 1688 C CA . ARG A 1 214 ? -6.840 13.454 18.688 1.00 95.50 214 ARG A CA 1
ATOM 1689 C C . ARG A 1 214 ? -7.527 13.259 20.034 1.00 95.50 214 ARG A C 1
ATOM 1691 O O . ARG A 1 214 ? -8.675 12.822 20.054 1.00 95.50 214 ARG A O 1
ATOM 1698 N N . VAL A 1 215 ? -6.848 13.558 21.139 1.00 96.94 215 VAL A N 1
ATOM 1699 C CA . VAL A 1 215 ? -7.437 13.482 22.480 1.00 96.94 215 VAL A CA 1
ATOM 1700 C C . VAL A 1 215 ? -8.640 14.406 22.569 1.00 96.94 215 VAL A C 1
ATOM 1702 O O . VAL A 1 215 ? -9.679 13.966 23.037 1.00 96.94 215 VAL A O 1
ATOM 1705 N N . GLU A 1 216 ? -8.553 15.636 22.068 1.00 96.19 216 GLU A N 1
ATOM 1706 C CA . GLU A 1 216 ? -9.679 16.580 22.076 1.00 96.19 216 GLU A CA 1
ATOM 1707 C C . GLU A 1 216 ? -10.882 16.063 21.290 1.00 96.19 216 GLU A C 1
ATOM 1709 O O . GLU A 1 216 ? -12.010 16.079 21.789 1.00 96.19 216 GLU A O 1
ATOM 1714 N N . LEU A 1 217 ? -10.636 15.520 20.095 1.00 94.81 217 LEU A N 1
ATOM 1715 C CA . LEU A 1 217 ? -11.679 14.902 19.280 1.00 94.81 217 LEU A CA 1
ATOM 1716 C C . LEU A 1 217 ? -12.371 13.755 20.026 1.00 94.81 217 LEU A C 1
ATOM 1718 O O . LEU A 1 217 ? -13.600 13.703 20.082 1.00 94.81 217 LEU A O 1
ATOM 1722 N N . TYR A 1 218 ? -11.603 12.845 20.630 1.00 95.69 218 TYR A N 1
ATOM 1723 C CA . TYR A 1 218 ? -12.174 11.701 21.341 1.00 95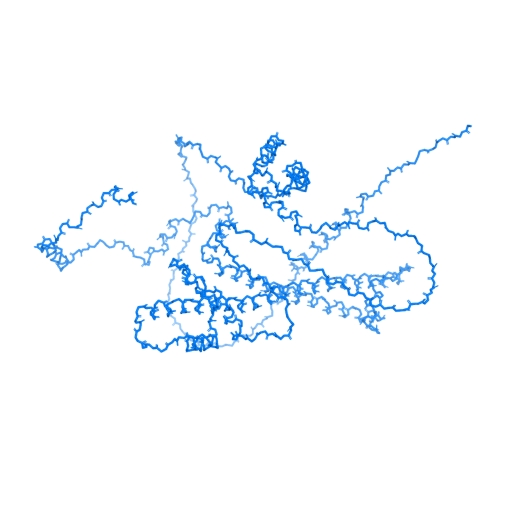.69 218 TYR A CA 1
ATOM 1724 C C . TYR A 1 218 ? -12.761 12.057 22.704 1.00 95.69 218 TYR A C 1
ATOM 1726 O O . TYR A 1 218 ? -13.679 11.373 23.148 1.00 95.69 218 TYR A O 1
ATOM 1734 N N . LEU A 1 219 ? -12.283 13.120 23.348 1.00 95.75 219 LEU A N 1
ATOM 1735 C CA . LEU A 1 219 ? -12.822 13.616 24.609 1.00 95.75 219 LEU A CA 1
ATOM 1736 C C . LEU A 1 219 ? -14.226 14.183 24.407 1.00 95.75 219 LEU A C 1
ATOM 1738 O O . LEU A 1 219 ? -15.112 13.890 25.203 1.00 95.75 219 LEU A O 1
ATOM 1742 N N . ASN A 1 220 ? -14.451 14.908 23.309 1.00 94.12 220 ASN A N 1
ATOM 1743 C CA . ASN A 1 220 ? -15.784 15.382 22.936 1.00 94.12 220 ASN A CA 1
ATOM 1744 C C . ASN A 1 220 ? -16.756 14.219 22.699 1.00 94.12 220 ASN A C 1
ATOM 1746 O O . ASN A 1 220 ? -17.916 14.289 23.093 1.00 94.12 220 ASN A O 1
ATOM 1750 N N . VAL A 1 221 ? -16.291 13.124 22.091 1.00 91.88 221 VAL A N 1
ATOM 1751 C CA . VAL A 1 221 ? -17.104 11.909 21.914 1.00 91.88 221 VAL A CA 1
ATOM 1752 C C . VAL A 1 221 ? -17.353 11.209 23.255 1.00 91.88 221 VAL A C 1
ATOM 1754 O O . VAL A 1 221 ? -18.464 10.763 23.516 1.00 91.88 221 VAL A O 1
ATOM 1757 N N . ALA A 1 222 ? -16.341 11.118 24.118 1.00 93.19 222 ALA A N 1
ATOM 1758 C CA . ALA A 1 222 ? -16.455 10.447 25.411 1.00 93.19 222 ALA A CA 1
ATOM 1759 C C . ALA A 1 222 ? -17.416 11.167 26.366 1.00 93.19 222 ALA A C 1
ATOM 1761 O O . ALA A 1 222 ? -18.198 10.510 27.045 1.00 93.19 222 ALA A O 1
ATOM 1762 N N . SER A 1 223 ? -17.389 12.503 26.375 1.00 93.19 223 SER A N 1
ATOM 1763 C CA . SER A 1 223 ? -18.252 13.321 27.232 1.00 93.19 223 SER A CA 1
ATOM 1764 C C . SER A 1 223 ? -19.710 13.346 26.766 1.00 93.19 223 SER A C 1
ATOM 1766 O O . SER A 1 223 ? -20.618 13.492 27.584 1.00 93.19 223 SER A O 1
ATOM 1768 N N . THR A 1 224 ? -19.949 13.193 25.460 1.00 92.19 224 THR A N 1
ATOM 1769 C CA . THR A 1 224 ? -21.299 13.208 24.873 1.00 92.19 224 THR A CA 1
ATOM 1770 C C . THR A 1 224 ? -21.969 11.836 24.886 1.00 92.19 224 THR A C 1
ATOM 1772 O O . THR A 1 224 ? -23.176 11.757 25.113 1.00 92.19 224 THR A O 1
ATOM 1775 N N . PHE A 1 225 ? -21.214 10.749 24.694 1.00 87.81 225 PHE A N 1
ATOM 1776 C CA . PHE A 1 225 ? -21.760 9.394 24.592 1.00 87.81 225 PHE A CA 1
ATOM 1777 C C . PHE A 1 225 ? -21.318 8.501 25.756 1.00 87.81 225 PHE A C 1
ATOM 1779 O O . PHE A 1 225 ? -20.143 8.161 25.896 1.00 87.81 225 PHE A O 1
ATOM 1786 N N . ARG A 1 226 ? -22.291 8.041 26.556 1.00 81.56 226 ARG A N 1
ATOM 1787 C CA . ARG A 1 226 ? -22.053 7.055 27.628 1.00 81.56 226 ARG A CA 1
ATOM 1788 C C . ARG A 1 226 ? -21.759 5.653 27.083 1.00 81.56 226 ARG A C 1
ATOM 1790 O O . ARG A 1 226 ? -20.953 4.935 27.671 1.00 81.56 226 ARG A O 1
ATOM 1797 N N . ASP A 1 227 ? -22.335 5.305 25.932 1.00 83.19 227 ASP A N 1
ATOM 1798 C CA . ASP A 1 227 ? -22.102 4.027 25.252 1.00 83.19 227 ASP A CA 1
ATOM 1799 C C . ASP A 1 227 ? -20.820 4.086 24.424 1.00 83.19 227 ASP A C 1
ATOM 1801 O O . ASP A 1 227 ? -20.804 4.367 23.220 1.00 83.19 227 ASP A O 1
ATOM 1805 N N . ARG A 1 228 ? -19.696 3.858 25.102 1.00 82.75 228 ARG A N 1
ATOM 1806 C CA . ARG A 1 228 ? -18.376 3.941 24.482 1.00 82.75 228 ARG A CA 1
ATOM 1807 C C . ARG A 1 228 ? -18.059 2.676 23.693 1.00 82.75 228 ARG A C 1
ATOM 1809 O O . ARG A 1 228 ? -18.150 1.556 24.190 1.00 82.75 228 ARG A O 1
ATOM 1816 N N . VAL A 1 229 ? -17.576 2.861 22.468 1.00 86.19 229 VAL A N 1
ATOM 1817 C CA . VAL A 1 229 ? -17.056 1.761 21.651 1.00 86.19 229 VAL A CA 1
ATOM 1818 C C . VAL A 1 229 ? -15.773 1.228 22.287 1.00 86.19 229 VAL A C 1
ATOM 1820 O O . VAL A 1 229 ? -14.825 1.986 22.490 1.00 86.19 229 VAL A O 1
ATOM 1823 N N . SER A 1 230 ? -15.690 -0.083 22.516 1.00 89.19 230 SER A N 1
ATOM 1824 C CA . SER A 1 230 ? -14.471 -0.733 23.014 1.00 89.19 230 SER A CA 1
ATOM 1825 C C . SER A 1 230 ? -13.238 -0.311 22.201 1.00 89.19 230 SER A C 1
ATOM 1827 O O . SER A 1 230 ? -13.262 -0.346 20.963 1.00 89.19 230 SER A O 1
ATOM 1829 N N . ILE A 1 231 ? -12.157 0.073 22.880 1.00 91.25 231 ILE A N 1
ATOM 1830 C CA . ILE A 1 231 ? -10.900 0.440 22.221 1.00 91.25 231 ILE A CA 1
ATOM 1831 C C . ILE A 1 231 ? -10.264 -0.837 21.669 1.00 91.25 231 ILE A C 1
ATOM 1833 O O . ILE A 1 231 ? -10.010 -1.790 22.405 1.00 91.25 231 ILE A O 1
ATOM 1837 N N . ARG A 1 232 ? -10.009 -0.871 20.359 1.00 88.19 232 ARG A N 1
ATOM 1838 C CA . ARG A 1 232 ? -9.270 -1.977 19.745 1.00 88.19 232 ARG A CA 1
ATOM 1839 C C . ARG A 1 232 ? -7.792 -1.827 20.076 1.00 88.19 232 ARG A C 1
ATOM 1841 O O . ARG A 1 232 ? -7.235 -0.744 19.918 1.00 88.19 232 ARG A O 1
ATOM 1848 N N . ARG A 1 233 ? -7.158 -2.918 20.508 1.00 87.44 233 ARG A N 1
ATOM 1849 C CA . ARG A 1 233 ? -5.709 -2.944 20.719 1.00 87.44 233 ARG A CA 1
ATOM 1850 C C . ARG A 1 233 ? -5.010 -2.690 19.374 1.00 87.44 233 ARG A C 1
ATOM 1852 O O . ARG A 1 233 ? -5.358 -3.381 18.410 1.00 87.44 233 ARG A O 1
ATOM 1859 N N . PRO A 1 234 ? -4.065 -1.736 19.296 1.00 89.44 234 PRO A N 1
ATOM 1860 C CA . PRO A 1 234 ? -3.341 -1.476 18.061 1.00 89.44 234 PRO A CA 1
ATOM 1861 C C . PRO A 1 234 ? -2.577 -2.724 17.613 1.00 89.44 234 PRO A C 1
ATOM 1863 O O . PRO A 1 234 ? -2.175 -3.563 18.425 1.00 89.44 234 PRO A O 1
ATOM 1866 N N . GLY A 1 235 ? -2.406 -2.864 16.298 1.00 78.69 235 GLY A N 1
ATOM 1867 C CA . GLY A 1 235 ? -1.798 -4.062 15.706 1.00 78.69 235 GLY A CA 1
ATOM 1868 C C . GLY A 1 235 ? -0.288 -4.184 15.944 1.00 78.69 235 GLY A C 1
ATOM 1869 O O . GLY A 1 235 ? 0.277 -5.260 15.750 1.00 78.69 235 GLY A O 1
ATOM 1870 N N . SER A 1 236 ? 0.362 -3.089 16.336 1.00 84.19 236 SER A N 1
ATOM 1871 C CA . SER A 1 236 ? 1.779 -3.018 16.690 1.00 84.19 236 SER A CA 1
ATOM 1872 C C . SER A 1 236 ? 1.971 -2.722 18.175 1.00 84.19 236 SER A C 1
ATOM 1874 O O . SER A 1 236 ? 1.056 -2.268 18.860 1.00 84.19 236 SER A O 1
ATOM 1876 N N . GLU A 1 237 ? 3.185 -2.968 18.666 1.00 90.88 237 GLU A N 1
ATOM 1877 C CA . GLU A 1 237 ? 3.601 -2.530 19.997 1.00 90.88 237 GLU A CA 1
ATOM 1878 C C . GLU A 1 237 ? 3.462 -1.007 20.124 1.00 90.88 237 GLU A C 1
ATOM 1880 O O . GLU A 1 237 ? 3.757 -0.275 19.175 1.00 90.88 237 GLU A O 1
ATOM 1885 N N . ILE A 1 238 ? 2.961 -0.548 21.273 1.00 93.75 238 ILE A N 1
ATOM 1886 C CA . ILE A 1 238 ? 2.744 0.874 21.551 1.00 93.75 238 ILE A CA 1
ATOM 1887 C C . ILE A 1 238 ? 4.102 1.492 21.924 1.00 93.75 238 ILE A C 1
ATOM 1889 O O . ILE A 1 238 ? 4.707 1.037 22.896 1.00 93.75 238 ILE A O 1
ATOM 1893 N N . PRO A 1 239 ? 4.594 2.504 21.184 1.00 93.50 239 PRO A N 1
ATOM 1894 C CA . PRO A 1 239 ? 5.818 3.225 21.532 1.00 93.50 239 PRO A CA 1
ATOM 1895 C C . PRO A 1 239 ? 5.776 3.801 22.954 1.00 93.50 239 PRO A C 1
ATOM 1897 O O . PRO A 1 239 ? 4.756 4.365 23.355 1.00 93.50 239 PRO A O 1
ATOM 1900 N N . LYS A 1 240 ? 6.893 3.706 23.690 1.00 95.44 240 LYS A N 1
ATOM 1901 C CA . LYS A 1 240 ? 7.019 4.250 25.056 1.00 95.44 240 LYS A CA 1
ATOM 1902 C C . LYS A 1 240 ? 6.749 5.753 25.093 1.00 95.44 240 LYS A C 1
ATOM 1904 O O . LYS A 1 240 ? 5.958 6.195 25.915 1.00 95.44 240 LYS A O 1
ATOM 1909 N N . ASP A 1 241 ? 7.272 6.486 24.116 1.00 95.44 241 ASP A N 1
ATOM 1910 C CA . ASP A 1 241 ? 7.090 7.932 23.977 1.00 95.44 241 ASP A CA 1
ATOM 1911 C C . ASP A 1 241 ? 5.602 8.325 23.912 1.00 95.44 241 ASP A C 1
ATOM 1913 O O . ASP A 1 241 ? 5.192 9.322 24.495 1.00 95.44 241 ASP A O 1
ATOM 1917 N N . LEU A 1 242 ? 4.748 7.518 23.259 1.00 96.06 242 LEU A N 1
ATOM 1918 C CA . LEU A 1 242 ? 3.301 7.777 23.215 1.00 96.06 242 LEU A CA 1
ATOM 1919 C C . LEU A 1 242 ? 2.621 7.551 24.569 1.00 96.06 242 LEU A C 1
ATOM 1921 O O . LEU A 1 242 ? 1.642 8.232 24.877 1.00 96.06 242 LEU A O 1
ATOM 1925 N N . LEU A 1 243 ? 3.109 6.594 25.362 1.00 96.19 243 LEU A N 1
ATOM 1926 C CA . LEU A 1 243 ? 2.611 6.358 26.718 1.00 96.19 243 LEU A CA 1
ATOM 1927 C C . LEU A 1 243 ? 3.034 7.489 27.657 1.00 96.19 243 LEU A C 1
ATOM 1929 O O . LEU A 1 243 ? 2.218 7.945 28.453 1.00 96.19 243 LEU A O 1
ATOM 1933 N N . GLU A 1 244 ? 4.270 7.971 27.532 1.00 97.25 244 GLU A N 1
ATOM 1934 C CA . GLU A 1 244 ? 4.776 9.128 28.279 1.00 97.25 244 GLU A CA 1
ATOM 1935 C C . GLU A 1 244 ? 3.976 10.389 27.945 1.00 97.25 244 GLU A C 1
ATOM 1937 O O . GLU A 1 244 ? 3.419 11.007 28.850 1.00 97.25 244 GLU A O 1
ATOM 1942 N N . ILE A 1 245 ? 3.777 10.680 26.654 1.00 97.31 245 ILE A N 1
ATOM 1943 C CA . ILE A 1 245 ? 2.906 11.772 26.195 1.00 97.31 245 ILE A CA 1
ATOM 1944 C C . ILE A 1 245 ? 1.491 11.618 26.767 1.00 97.31 245 ILE A C 1
ATOM 1946 O O . ILE A 1 245 ? 0.906 12.588 27.242 1.00 97.31 245 ILE A O 1
ATOM 1950 N N . GLY A 1 246 ? 0.925 10.408 26.751 1.00 96.44 246 GLY A N 1
ATOM 1951 C CA . GLY A 1 246 ? -0.388 10.141 27.338 1.00 96.44 246 GLY A CA 1
ATOM 1952 C C . GLY A 1 246 ? -0.450 10.462 28.832 1.00 96.44 246 GLY A C 1
ATOM 1953 O O . GLY A 1 246 ? -1.398 11.106 29.281 1.00 96.44 246 GLY A O 1
ATOM 1954 N N . ASN A 1 247 ? 0.570 10.058 29.591 1.00 97.00 247 ASN A N 1
ATOM 1955 C CA . ASN A 1 247 ? 0.683 10.347 31.021 1.00 97.00 247 ASN A CA 1
ATOM 1956 C C . ASN A 1 247 ? 0.850 11.846 31.297 1.00 97.00 247 ASN A C 1
ATOM 1958 O O . ASN A 1 247 ? 0.296 12.351 32.272 1.00 97.00 247 ASN A O 1
ATOM 1962 N N . ASP A 1 248 ? 1.584 12.562 30.448 1.00 96.69 248 ASP A N 1
ATOM 1963 C CA . ASP A 1 248 ? 1.741 14.014 30.547 1.00 96.69 248 ASP A CA 1
ATOM 1964 C C . ASP A 1 248 ? 0.411 14.725 30.308 1.00 96.69 248 ASP A C 1
ATOM 1966 O O . ASP A 1 248 ? 0.004 15.551 31.117 1.00 96.69 248 ASP A O 1
ATOM 1970 N N . ILE A 1 249 ? -0.333 14.327 29.272 1.00 96.38 249 ILE A N 1
ATOM 1971 C CA . ILE A 1 249 ? -1.658 14.888 28.969 1.00 96.38 249 ILE A CA 1
ATOM 1972 C C . ILE A 1 249 ? -2.640 14.642 30.122 1.00 96.38 249 ILE A C 1
ATOM 1974 O O . ILE A 1 249 ? -3.425 15.529 30.468 1.00 96.38 249 ILE A O 1
ATOM 1978 N N . LEU A 1 250 ? -2.607 13.450 30.729 1.00 95.19 250 LEU A N 1
ATOM 1979 C CA . LEU A 1 250 ? -3.433 13.138 31.897 1.00 95.19 250 LEU A CA 1
ATOM 1980 C C . LEU A 1 250 ? -3.081 14.036 33.088 1.00 95.19 250 LEU A C 1
ATOM 1982 O O . LEU A 1 250 ? -3.990 14.572 33.717 1.00 95.19 250 LEU A O 1
ATOM 1986 N N . ARG A 1 251 ? -1.789 14.237 33.372 1.00 94.38 251 ARG A N 1
ATOM 1987 C CA . ARG A 1 251 ? -1.322 15.119 34.455 1.00 94.38 251 ARG A CA 1
ATOM 1988 C C . ARG A 1 251 ? -1.682 16.584 34.211 1.00 94.38 251 ARG A C 1
ATOM 1990 O O . ARG A 1 251 ? -2.121 17.250 35.137 1.00 94.38 251 ARG A O 1
ATOM 1997 N N . GLU A 1 252 ? -1.539 17.064 32.979 1.00 94.19 252 GLU A N 1
ATOM 1998 C CA . GLU A 1 252 ? -1.824 18.455 32.604 1.00 94.19 252 GLU A CA 1
ATOM 1999 C C . GLU A 1 252 ? -3.326 18.788 32.651 1.00 94.19 252 GLU A C 1
ATOM 2001 O O . GLU A 1 252 ? -3.699 19.909 32.994 1.00 94.19 252 GLU A O 1
ATOM 2006 N N . ARG A 1 253 ? -4.211 17.844 32.290 1.00 92.69 253 ARG A N 1
ATOM 2007 C CA . ARG A 1 253 ? -5.659 18.113 32.149 1.00 92.69 253 ARG A CA 1
ATOM 2008 C C . ARG A 1 253 ? -6.530 17.648 33.313 1.00 92.69 253 ARG A C 1
ATOM 2010 O O . ARG A 1 253 ? -7.713 18.015 33.359 1.00 92.69 253 ARG A O 1
ATOM 2017 N N . MET A 1 254 ? -6.000 16.848 34.234 1.00 90.44 254 MET A N 1
ATOM 2018 C CA . MET A 1 254 ? -6.747 16.423 35.416 1.00 90.44 254 MET A CA 1
ATOM 2019 C C . MET A 1 254 ? -6.655 17.471 36.533 1.00 90.44 254 MET A C 1
ATOM 2021 O O . MET A 1 254 ? -5.552 17.826 36.936 1.00 90.44 254 MET A O 1
ATOM 2025 N N . PRO A 1 255 ? -7.794 17.966 37.059 1.00 79.94 255 PRO A N 1
ATOM 2026 C CA . PRO A 1 255 ? -7.784 18.845 38.226 1.00 79.94 255 PRO A CA 1
ATOM 2027 C C . PRO A 1 255 ? -7.307 18.086 39.471 1.00 79.94 255 PRO A C 1
ATOM 2029 O O . PRO A 1 255 ? -7.371 16.858 39.509 1.00 79.94 255 PRO A O 1
ATOM 2032 N N . GLU A 1 256 ? -6.877 18.798 40.511 1.00 82.62 256 GLU A N 1
ATOM 2033 C CA . GLU A 1 256 ? -6.574 18.167 41.798 1.00 82.62 256 GLU A CA 1
ATOM 2034 C C . GLU A 1 256 ? -7.827 17.481 42.386 1.00 82.62 256 GLU A C 1
ATOM 2036 O O . GLU A 1 256 ? -8.947 17.962 42.189 1.00 82.62 256 GLU A O 1
ATOM 2041 N N . PRO A 1 257 ? -7.674 16.353 43.107 1.00 77.38 257 PRO A N 1
ATOM 2042 C CA . PRO A 1 257 ? -8.779 15.493 43.555 1.00 77.38 257 PRO A CA 1
ATOM 2043 C C . PRO A 1 257 ? -9.688 16.102 44.643 1.00 77.38 257 PRO A C 1
ATOM 2045 O O . PRO A 1 257 ? -10.478 15.396 45.271 1.00 77.38 257 PRO A O 1
ATOM 2048 N N . VAL A 1 258 ? -9.606 17.407 44.891 1.00 62.78 258 VAL A N 1
ATOM 2049 C CA . VAL A 1 258 ? -10.243 18.056 46.034 1.00 62.78 258 VAL A CA 1
ATOM 2050 C C . VAL A 1 258 ? -11.730 18.322 45.729 1.00 62.78 258 VAL A C 1
ATOM 2052 O O . VAL A 1 258 ? -12.091 19.079 44.829 1.00 62.78 258 VAL A O 1
ATOM 2055 N N . SER A 1 259 ? -12.608 17.673 46.502 1.00 59.38 259 SER A N 1
ATOM 2056 C CA . SER A 1 259 ? -14.025 18.032 46.738 1.00 59.38 259 SER A CA 1
ATOM 2057 C C . SER A 1 259 ? -15.125 17.550 45.770 1.00 59.38 259 SER A C 1
ATOM 2059 O O . SER A 1 259 ? -16.297 17.748 46.085 1.00 59.38 259 SER A O 1
ATOM 2061 N N . GLN A 1 260 ? -14.841 16.896 44.633 1.00 70.88 260 GLN A N 1
ATOM 2062 C CA . GLN A 1 260 ? -15.899 16.430 43.701 1.00 70.88 260 GLN A CA 1
ATOM 2063 C C . GLN A 1 260 ? -15.724 14.979 43.219 1.00 70.88 260 GLN A C 1
ATOM 2065 O O . GLN A 1 260 ? -15.640 14.734 42.016 1.00 70.88 260 GLN A O 1
ATOM 2070 N N . GLY A 1 261 ? -15.726 14.004 44.135 1.00 83.06 261 GLY A N 1
ATOM 2071 C CA . GLY A 1 261 ? -15.410 12.593 43.842 1.00 83.06 261 GLY A CA 1
ATOM 2072 C C . GLY A 1 261 ? -16.085 12.011 42.589 1.00 83.06 261 GLY A C 1
ATOM 2073 O O . GLY A 1 261 ? -15.400 11.548 41.681 1.00 83.06 261 GLY A O 1
ATOM 2074 N N . GLN A 1 262 ? -17.414 12.104 42.464 1.00 87.50 262 GLN A N 1
ATOM 2075 C CA . GLN A 1 262 ? -18.113 11.494 41.321 1.00 87.50 262 GLN A CA 1
ATOM 2076 C C . GLN A 1 262 ? -17.851 12.214 39.990 1.00 87.50 262 GLN A C 1
ATOM 2078 O O . GLN A 1 262 ? -17.643 11.570 38.964 1.00 87.50 262 GLN A O 1
ATOM 2083 N N . ARG A 1 263 ? -17.841 13.553 39.986 1.00 88.62 263 ARG A N 1
ATOM 2084 C CA . ARG A 1 263 ? -17.555 14.335 38.767 1.00 88.62 263 ARG A CA 1
ATOM 2085 C C . ARG A 1 263 ? -16.104 14.154 38.329 1.00 88.62 263 ARG A C 1
ATOM 2087 O O . ARG A 1 263 ? -15.839 14.064 37.133 1.00 88.62 263 ARG A O 1
ATOM 2094 N N . TYR A 1 264 ? -15.196 14.047 39.296 1.00 91.56 264 TYR A N 1
ATOM 2095 C CA . TYR A 1 264 ? -13.791 13.742 39.078 1.00 91.56 264 TYR A CA 1
ATOM 2096 C C . TYR A 1 264 ? -13.615 12.380 38.401 1.00 91.56 264 TYR A C 1
ATOM 2098 O O . TYR A 1 264 ? -12.956 12.305 37.367 1.00 91.56 264 TYR A O 1
ATOM 2106 N N . ILE A 1 265 ? -14.260 11.326 38.917 1.00 90.88 265 ILE A N 1
ATOM 2107 C CA . ILE A 1 265 ? -14.182 9.975 38.341 1.00 90.88 265 ILE A CA 1
ATOM 2108 C C . ILE A 1 265 ? -14.738 9.949 36.914 1.00 90.88 265 ILE A C 1
ATOM 2110 O O . ILE A 1 265 ? -14.102 9.378 36.030 1.00 90.88 265 ILE A O 1
ATOM 2114 N N . THR A 1 266 ? -15.884 10.589 36.658 1.00 92.44 266 THR A N 1
ATOM 2115 C CA . THR A 1 266 ? -16.455 10.657 35.302 1.00 92.44 266 THR A CA 1
ATOM 2116 C C . THR A 1 266 ? -15.496 11.345 34.331 1.00 92.44 266 THR A C 1
ATOM 2118 O O . THR A 1 266 ? -15.178 10.779 33.286 1.00 92.44 266 THR A O 1
ATOM 2121 N N . LYS A 1 267 ? -14.955 12.511 34.712 1.00 92.81 267 LYS A N 1
ATOM 2122 C CA . LYS A 1 267 ? -14.003 13.268 33.886 1.00 92.81 267 LYS A CA 1
ATOM 2123 C C . LYS A 1 267 ? -12.701 12.497 33.652 1.00 92.81 267 LYS A C 1
ATOM 2125 O O . LYS A 1 267 ? -12.199 12.484 32.531 1.00 92.81 267 LYS A O 1
ATOM 2130 N N . LEU A 1 268 ? -12.182 11.822 34.681 1.00 93.81 268 LEU A N 1
ATOM 2131 C CA . LEU A 1 268 ? -11.015 10.948 34.561 1.00 93.81 268 LEU A CA 1
ATOM 2132 C C . LEU A 1 268 ? -11.289 9.815 33.573 1.00 93.81 268 LEU A C 1
ATOM 2134 O O . LEU A 1 268 ? -10.476 9.552 32.695 1.00 93.81 268 LEU A O 1
ATOM 2138 N N . ASN A 1 269 ? -12.444 9.162 33.689 1.00 94.25 269 ASN A N 1
ATOM 2139 C CA . ASN A 1 269 ? -12.814 8.055 32.821 1.00 94.25 269 ASN A CA 1
ATOM 2140 C C . ASN A 1 269 ? -12.961 8.510 31.355 1.00 94.25 269 ASN A C 1
ATOM 2142 O O . ASN A 1 269 ? -12.485 7.822 30.452 1.00 94.25 269 ASN A O 1
ATOM 2146 N N . ASP A 1 270 ? -13.589 9.665 31.106 1.00 95.38 270 ASP A N 1
ATOM 2147 C CA . ASP A 1 270 ? -13.676 10.268 29.765 1.00 95.38 270 ASP A CA 1
ATOM 2148 C C . ASP A 1 270 ? -12.282 10.544 29.184 1.00 95.38 270 ASP A C 1
ATOM 2150 O O . ASP A 1 270 ? -11.986 10.172 28.044 1.00 95.38 270 ASP A O 1
ATOM 2154 N N . LEU A 1 271 ? -11.402 11.149 29.986 1.00 96.44 271 LEU A N 1
ATOM 2155 C CA . LEU A 1 271 ? -10.060 11.530 29.561 1.00 96.44 271 LEU A CA 1
ATOM 2156 C C . LEU A 1 271 ? -9.161 10.315 29.309 1.00 96.44 271 LEU A C 1
ATOM 2158 O O . LEU A 1 271 ? -8.507 10.250 28.271 1.00 96.44 271 LEU A O 1
ATOM 2162 N N . VAL A 1 272 ? -9.165 9.322 30.200 1.00 96.44 272 VAL A N 1
ATOM 2163 C CA . VAL A 1 272 ? -8.406 8.071 30.034 1.00 96.44 272 VAL A CA 1
ATOM 2164 C C . VAL A 1 272 ? -8.847 7.339 28.770 1.00 96.44 272 VAL A C 1
ATOM 2166 O O . VAL A 1 272 ? -8.005 6.878 27.999 1.00 96.44 272 VAL A O 1
ATOM 2169 N N . TYR A 1 273 ? -10.155 7.278 28.508 1.00 96.25 273 TYR A N 1
ATOM 2170 C CA . TYR A 1 273 ? -10.669 6.694 27.273 1.00 96.25 273 TYR A CA 1
ATOM 2171 C C . TYR A 1 273 ? -10.193 7.468 26.035 1.00 96.25 273 TYR A C 1
ATOM 2173 O O . TYR A 1 273 ? -9.713 6.855 25.078 1.00 96.25 273 TYR A O 1
ATOM 2181 N N . ALA A 1 274 ? -10.282 8.801 26.054 1.00 96.75 274 ALA A N 1
ATOM 2182 C CA . ALA A 1 274 ? -9.846 9.646 24.946 1.00 96.75 274 ALA A CA 1
ATOM 2183 C C . ALA A 1 274 ? -8.342 9.498 24.657 1.00 96.75 274 ALA A C 1
ATOM 2185 O O . ALA A 1 274 ? -7.955 9.323 23.500 1.00 96.75 274 ALA A O 1
ATOM 2186 N N . VAL A 1 275 ? -7.508 9.481 25.702 1.00 97.62 275 VAL A N 1
ATOM 2187 C CA . VAL A 1 275 ? -6.055 9.264 25.612 1.00 97.62 275 VAL A CA 1
ATOM 2188 C C . VAL A 1 275 ? -5.742 7.880 25.056 1.00 97.62 275 VAL A C 1
ATOM 2190 O O . VAL A 1 275 ? -5.011 7.766 24.071 1.00 97.62 275 VAL A O 1
ATOM 2193 N N . ALA A 1 276 ? -6.349 6.825 25.599 1.00 96.81 276 ALA A N 1
ATOM 2194 C CA . ALA A 1 276 ? -6.129 5.466 25.113 1.00 96.81 276 ALA A CA 1
ATOM 2195 C C . ALA A 1 276 ? -6.541 5.306 23.636 1.00 96.81 276 ALA A C 1
ATOM 2197 O O . ALA A 1 276 ? -5.824 4.681 22.849 1.00 96.81 276 ALA A O 1
ATOM 2198 N N . ARG A 1 277 ? -7.660 5.918 23.224 1.00 96.31 277 ARG A N 1
ATOM 2199 C CA . ARG A 1 277 ? -8.130 5.911 21.830 1.00 96.31 277 ARG A CA 1
ATOM 2200 C C . ARG A 1 277 ? -7.190 6.694 20.908 1.00 96.31 277 ARG A C 1
ATOM 2202 O O . ARG A 1 277 ? -6.888 6.225 19.809 1.00 96.31 277 ARG A O 1
ATOM 2209 N N . ALA A 1 278 ? -6.701 7.852 21.353 1.00 96.81 278 ALA A N 1
ATOM 2210 C CA . ALA A 1 278 ? -5.743 8.673 20.616 1.00 96.81 278 ALA A CA 1
ATOM 2211 C C . ALA A 1 278 ? -4.409 7.948 20.404 1.00 96.81 278 ALA A C 1
ATOM 2213 O O . ALA A 1 278 ? -3.893 7.935 19.282 1.00 96.81 278 ALA A O 1
ATOM 2214 N N . ILE A 1 279 ? -3.886 7.291 21.443 1.00 96.81 279 ILE A N 1
ATOM 2215 C CA . ILE A 1 279 ? -2.657 6.492 21.370 1.00 96.81 279 ILE A CA 1
ATOM 2216 C C . ILE A 1 279 ? -2.844 5.313 20.418 1.00 96.81 279 ILE A C 1
ATOM 2218 O O . ILE A 1 279 ? -2.005 5.113 19.538 1.00 96.81 279 ILE A O 1
ATOM 2222 N N . ALA A 1 280 ? -3.944 4.562 20.534 1.00 95.62 280 ALA A N 1
ATOM 2223 C CA . ALA A 1 280 ? -4.221 3.429 19.651 1.00 95.62 280 ALA A CA 1
ATOM 2224 C C . ALA A 1 280 ? -4.287 3.865 18.176 1.00 95.62 280 ALA A C 1
ATOM 2226 O O . ALA A 1 280 ? -3.591 3.299 17.334 1.00 95.62 280 ALA A O 1
ATOM 2227 N N . ALA A 1 281 ? -5.036 4.931 17.876 1.00 93.94 281 ALA A N 1
ATOM 2228 C CA . ALA A 1 281 ? -5.158 5.467 16.520 1.00 93.94 281 ALA A CA 1
ATOM 2229 C C . ALA A 1 281 ? -3.817 5.983 15.962 1.00 93.94 281 ALA A C 1
ATOM 2231 O O . ALA A 1 281 ? -3.495 5.760 14.794 1.00 93.94 281 ALA A O 1
ATOM 2232 N N . THR A 1 282 ? -3.015 6.652 16.793 1.00 94.44 282 THR A N 1
ATOM 2233 C CA . THR A 1 282 ? -1.692 7.163 16.395 1.00 94.44 282 THR A CA 1
ATOM 2234 C C . THR A 1 282 ? -0.706 6.018 16.160 1.00 94.44 282 THR A C 1
ATOM 2236 O O . THR A 1 282 ? 0.024 6.022 15.172 1.00 94.44 282 THR A O 1
ATOM 2239 N N . THR A 1 283 ? -0.743 4.989 17.008 1.00 93.94 283 THR A N 1
ATOM 2240 C CA . THR A 1 283 ? 0.079 3.780 16.869 1.00 93.94 283 THR A CA 1
ATOM 2241 C C . THR A 1 283 ? -0.254 3.031 15.579 1.00 93.94 283 THR A C 1
ATOM 2243 O O . THR A 1 283 ? 0.650 2.663 14.828 1.00 93.94 283 THR A O 1
ATOM 2246 N N . ASP A 1 284 ? -1.542 2.860 15.266 1.00 89.38 284 ASP A N 1
ATOM 2247 C CA . ASP A 1 284 ? -1.970 2.222 14.019 1.00 89.38 284 ASP A CA 1
ATOM 2248 C C . ASP A 1 284 ? -1.525 3.022 12.783 1.00 89.38 284 ASP A C 1
ATOM 2250 O O . ASP A 1 284 ? -1.125 2.419 11.783 1.00 89.38 284 ASP A O 1
ATOM 2254 N N . ARG A 1 285 ? -1.521 4.362 12.845 1.00 87.88 285 ARG A N 1
ATOM 2255 C CA . ARG A 1 285 ? -0.999 5.226 11.769 1.00 87.88 285 ARG A CA 1
ATOM 2256 C C . ARG A 1 285 ? 0.506 5.035 11.559 1.00 87.88 285 ARG A C 1
ATOM 2258 O O . ARG A 1 285 ? 0.928 4.783 10.431 1.00 87.88 285 ARG A O 1
ATOM 2265 N N . LEU A 1 286 ? 1.297 5.057 12.633 1.00 85.94 286 LEU A N 1
ATOM 2266 C CA . LEU A 1 286 ? 2.745 4.803 12.572 1.00 85.94 286 LEU A CA 1
ATOM 2267 C C . LEU A 1 286 ? 3.047 3.394 12.030 1.00 85.94 286 LEU A C 1
ATOM 2269 O O . LEU A 1 286 ? 3.963 3.189 11.229 1.00 85.94 286 LEU A O 1
ATOM 2273 N N . GLY A 1 287 ? 2.237 2.403 12.413 1.00 78.25 287 GLY A N 1
ATOM 2274 C CA . GLY A 1 287 ? 2.307 1.050 11.862 1.00 78.25 287 GLY A CA 1
ATOM 2275 C C . GLY A 1 287 ? 1.933 0.985 10.375 1.00 78.25 287 GLY A C 1
ATOM 2276 O O . GLY A 1 287 ? 2.525 0.212 9.611 1.00 78.25 287 GLY A O 1
ATOM 2277 N N . GLN A 1 288 ? 0.974 1.802 9.932 1.00 73.50 288 GLN A N 1
ATOM 2278 C CA . GLN A 1 288 ? 0.574 1.883 8.531 1.00 73.50 288 GLN A CA 1
ATOM 2279 C C . GLN A 1 288 ? 1.656 2.492 7.649 1.00 73.50 288 GLN A C 1
ATOM 2281 O O . GLN A 1 288 ? 1.888 1.928 6.583 1.00 73.50 288 GLN A O 1
ATOM 2286 N N . GLU A 1 289 ? 2.354 3.541 8.079 1.00 66.56 289 GLU A N 1
ATOM 2287 C CA . GLU A 1 289 ? 3.463 4.155 7.329 1.00 66.56 289 GLU A CA 1
ATOM 2288 C C . GLU A 1 289 ? 4.588 3.144 7.063 1.00 66.56 289 GLU A C 1
ATOM 2290 O O . GLU A 1 289 ? 5.022 2.967 5.920 1.00 66.56 289 GLU A O 1
ATOM 2295 N N . ARG A 1 290 ? 4.939 2.334 8.071 1.00 62.53 290 ARG A N 1
ATOM 2296 C CA . ARG A 1 290 ? 5.874 1.203 7.911 1.00 62.53 290 ARG A CA 1
ATOM 2297 C C . ARG A 1 290 ? 5.375 0.129 6.941 1.00 62.53 290 ARG A C 1
ATOM 2299 O O . ARG A 1 290 ? 6.173 -0.587 6.350 1.00 62.53 290 ARG A O 1
ATOM 2306 N N . SER A 1 291 ? 4.061 -0.026 6.778 1.00 59.88 291 SER A N 1
ATOM 2307 C CA . SER A 1 291 ? 3.476 -0.947 5.789 1.00 59.88 291 SER A CA 1
ATOM 2308 C C . SER A 1 291 ? 3.250 -0.302 4.413 1.00 59.88 291 SER A C 1
ATOM 2310 O O . SER A 1 291 ? 3.170 -1.006 3.403 1.00 59.88 291 SER A O 1
ATOM 2312 N N . GLY A 1 292 ? 3.155 1.028 4.361 1.00 61.22 292 GLY A N 1
ATOM 2313 C CA . GLY A 1 292 ? 3.080 1.838 3.151 1.00 61.22 292 GLY A CA 1
ATOM 2314 C C . GLY A 1 292 ? 4.385 1.771 2.371 1.00 61.22 292 GLY A C 1
ATOM 2315 O O . GLY A 1 292 ? 4.344 1.558 1.158 1.00 61.22 292 GLY A O 1
ATOM 2316 N N . SER A 1 293 ? 5.523 1.786 3.073 1.00 67.00 293 SER A N 1
ATOM 2317 C CA . SER A 1 293 ? 6.847 1.588 2.470 1.00 67.00 293 SER A CA 1
ATOM 2318 C C . SER A 1 293 ? 6.936 0.274 1.687 1.00 67.00 293 SER A C 1
ATOM 2320 O O . SER A 1 293 ? 7.460 0.257 0.581 1.00 67.00 293 SER A O 1
ATOM 2322 N N . LEU A 1 294 ? 6.330 -0.818 2.169 1.00 72.75 294 LEU A N 1
ATOM 2323 C CA . LEU A 1 294 ? 6.297 -2.102 1.451 1.00 72.75 294 LEU A CA 1
ATOM 2324 C C . LEU A 1 294 ? 5.475 -2.054 0.157 1.00 72.75 294 LEU A C 1
ATOM 2326 O O . LEU A 1 294 ? 5.773 -2.764 -0.803 1.00 72.75 294 LEU A O 1
ATOM 2330 N N . LYS A 1 295 ? 4.407 -1.248 0.116 1.00 74.25 295 LYS A N 1
ATOM 2331 C CA . LYS A 1 295 ? 3.619 -1.068 -1.111 1.00 74.25 295 LYS A CA 1
ATOM 2332 C C . LYS A 1 295 ? 4.363 -0.195 -2.116 1.00 74.25 295 LYS A C 1
ATOM 2334 O O . LYS A 1 295 ? 4.380 -0.567 -3.286 1.00 74.25 295 LYS A O 1
ATOM 2339 N N . MET A 1 296 ? 4.966 0.903 -1.656 1.00 77.81 296 MET A N 1
ATOM 2340 C CA . MET A 1 296 ? 5.755 1.799 -2.505 1.00 77.81 296 MET A CA 1
ATOM 2341 C C . MET A 1 296 ? 6.985 1.091 -3.074 1.00 77.81 296 MET A C 1
ATOM 2343 O O . MET A 1 296 ? 7.146 1.047 -4.290 1.00 77.81 296 MET A O 1
ATOM 2347 N N . THR A 1 297 ? 7.748 0.391 -2.233 1.00 85.75 297 THR A N 1
ATOM 2348 C CA . THR A 1 297 ? 8.906 -0.410 -2.670 1.00 85.75 297 THR A CA 1
ATOM 2349 C C . THR A 1 297 ? 8.522 -1.499 -3.671 1.00 85.75 297 THR A C 1
ATOM 2351 O O . THR A 1 297 ? 9.227 -1.710 -4.652 1.00 85.75 297 THR A O 1
ATOM 2354 N N . LEU A 1 298 ? 7.374 -2.170 -3.500 1.00 91.62 298 LEU A N 1
ATOM 2355 C CA . LEU A 1 298 ? 6.899 -3.142 -4.492 1.00 91.62 298 LEU A CA 1
ATOM 2356 C C . LEU A 1 298 ? 6.568 -2.476 -5.837 1.00 91.62 298 LEU A C 1
ATOM 2358 O O . LEU A 1 298 ? 6.904 -3.034 -6.881 1.00 91.62 298 LEU A O 1
ATOM 2362 N N . SER A 1 299 ? 5.900 -1.317 -5.838 1.00 92.38 299 SER A N 1
ATOM 2363 C CA . SER A 1 299 ? 5.615 -0.594 -7.086 1.00 92.38 299 SER A CA 1
ATOM 2364 C C . SER A 1 299 ? 6.880 -0.074 -7.765 1.00 92.38 299 SER A C 1
ATOM 2366 O O . SER A 1 299 ? 7.000 -0.211 -8.981 1.00 92.38 299 SER A O 1
ATOM 2368 N N . GLU A 1 300 ? 7.834 0.446 -6.996 1.00 93.56 300 GLU A N 1
ATOM 2369 C CA . GLU A 1 300 ? 9.130 0.917 -7.492 1.00 93.56 300 GLU A CA 1
ATOM 2370 C C . GLU A 1 300 ? 9.923 -0.222 -8.135 1.00 93.56 300 GLU A C 1
ATOM 2372 O O . GLU A 1 300 ? 10.395 -0.091 -9.262 1.00 93.56 300 GLU A O 1
ATOM 2377 N N . GLU A 1 301 ? 10.000 -1.385 -7.483 1.00 96.12 301 GLU A N 1
ATOM 2378 C CA . GLU A 1 301 ? 10.695 -2.551 -8.035 1.00 96.12 301 GLU A CA 1
ATOM 2379 C C . GLU A 1 301 ? 9.999 -3.098 -9.297 1.00 96.12 301 GLU A C 1
ATOM 2381 O O . GLU A 1 301 ? 10.665 -3.528 -10.244 1.00 96.12 301 GLU A O 1
ATOM 2386 N N . ILE A 1 302 ? 8.662 -3.036 -9.377 1.00 95.62 302 ILE A N 1
ATOM 2387 C CA . ILE A 1 302 ? 7.919 -3.376 -10.604 1.00 95.62 302 ILE A CA 1
ATOM 2388 C C . ILE A 1 302 ? 8.263 -2.412 -11.745 1.00 95.62 302 ILE A C 1
ATOM 2390 O O . ILE A 1 302 ? 8.429 -2.864 -12.884 1.00 95.62 302 ILE A O 1
ATOM 2394 N N . GLU A 1 303 ? 8.374 -1.114 -11.467 1.00 96.25 303 GLU A N 1
ATOM 2395 C CA . GLU A 1 303 ? 8.741 -0.120 -12.476 1.00 96.25 303 GLU A CA 1
ATOM 2396 C C . GLU A 1 303 ? 10.198 -0.298 -12.916 1.00 96.25 303 GLU A C 1
ATOM 2398 O O . GLU A 1 303 ? 10.484 -0.394 -14.111 1.00 96.25 303 GLU A O 1
ATOM 2403 N N . ARG A 1 304 ? 11.109 -0.527 -11.965 1.00 96.12 304 ARG A N 1
ATOM 2404 C CA . ARG A 1 304 ? 12.504 -0.890 -12.236 1.00 96.12 304 ARG A CA 1
ATOM 2405 C C . ARG A 1 304 ? 12.605 -2.102 -13.163 1.00 96.12 304 ARG A C 1
ATOM 2407 O O . ARG A 1 304 ? 13.355 -2.074 -14.140 1.00 96.12 304 ARG A O 1
ATOM 2414 N N . ARG A 1 305 ? 11.798 -3.146 -12.931 1.00 97.75 305 ARG A N 1
ATOM 2415 C CA . ARG A 1 305 ? 11.712 -4.319 -13.819 1.00 97.75 305 ARG A CA 1
ATOM 2416 C C . ARG A 1 305 ? 11.302 -3.931 -15.242 1.00 97.75 305 ARG A C 1
ATOM 2418 O O . ARG A 1 305 ? 11.875 -4.458 -16.194 1.00 97.75 305 ARG A O 1
ATOM 2425 N N . ARG A 1 306 ? 10.308 -3.049 -15.407 1.00 97.62 306 ARG A N 1
ATOM 2426 C CA . ARG A 1 306 ? 9.838 -2.592 -16.731 1.00 97.62 306 ARG A CA 1
ATOM 2427 C C . ARG A 1 306 ? 10.938 -1.848 -17.480 1.00 97.62 306 ARG A C 1
ATOM 2429 O O . ARG A 1 306 ? 11.173 -2.155 -18.650 1.00 97.62 306 ARG A O 1
ATOM 2436 N N . VAL A 1 307 ? 11.637 -0.943 -16.797 1.00 96.94 307 VAL A N 1
ATOM 2437 C CA . VAL A 1 307 ? 12.767 -0.194 -17.363 1.00 96.94 307 VAL A CA 1
ATOM 2438 C C . VAL A 1 307 ? 13.873 -1.148 -17.814 1.00 96.94 307 VAL A C 1
ATOM 2440 O O . VAL A 1 307 ? 14.279 -1.094 -18.972 1.00 96.94 307 VAL A O 1
ATOM 2443 N N . ILE A 1 308 ? 14.291 -2.093 -16.962 1.00 98.00 308 ILE A N 1
ATOM 2444 C CA . ILE A 1 308 ? 15.328 -3.082 -17.306 1.00 98.00 308 ILE A CA 1
ATOM 2445 C C . ILE A 1 308 ? 14.923 -3.911 -18.534 1.00 98.00 308 ILE A C 1
ATOM 2447 O O . ILE A 1 308 ? 15.717 -4.070 -19.460 1.00 98.00 308 ILE A O 1
ATOM 2451 N N . VAL A 1 309 ? 13.685 -4.416 -18.585 1.00 98.06 309 VAL A N 1
ATOM 2452 C CA . VAL A 1 309 ? 13.183 -5.198 -19.731 1.00 98.06 309 VAL A CA 1
ATOM 2453 C C . VAL A 1 309 ? 13.172 -4.366 -21.017 1.00 98.06 309 VAL A C 1
ATOM 2455 O O . VAL A 1 309 ? 13.572 -4.865 -22.072 1.00 98.06 309 VAL A O 1
ATOM 2458 N N . SER A 1 310 ? 12.761 -3.098 -20.936 1.00 97.56 310 SER A N 1
ATOM 2459 C CA . SER A 1 310 ? 12.811 -2.162 -22.063 1.00 97.56 310 SER A CA 1
ATOM 2460 C C . SER A 1 310 ? 14.247 -1.975 -22.564 1.00 97.56 310 SER A C 1
ATOM 2462 O O . SER A 1 310 ? 14.509 -2.164 -23.754 1.00 97.56 310 SER A O 1
ATOM 2464 N N . SER A 1 311 ? 15.198 -1.715 -21.662 1.00 97.75 311 SER A N 1
ATOM 2465 C CA . SER A 1 311 ? 16.621 -1.564 -21.990 1.00 97.75 311 SER A CA 1
ATOM 2466 C C . SER A 1 311 ? 17.210 -2.828 -22.623 1.00 97.75 311 SER A C 1
ATOM 2468 O O . SER A 1 311 ? 17.859 -2.743 -23.666 1.00 97.75 311 SER A O 1
ATOM 2470 N N . ILE A 1 312 ? 16.916 -4.014 -22.073 1.00 97.81 312 ILE A N 1
ATOM 2471 C CA . ILE A 1 312 ? 17.315 -5.312 -22.648 1.00 97.81 312 ILE A CA 1
ATOM 2472 C C . ILE A 1 312 ? 16.799 -5.447 -24.083 1.00 97.81 312 ILE A C 1
ATOM 2474 O O . ILE A 1 312 ? 17.555 -5.852 -24.969 1.00 97.81 312 ILE A O 1
ATOM 2478 N N . SER A 1 313 ? 15.530 -5.108 -24.328 1.00 97.94 313 SER A N 1
ATOM 2479 C CA . SER A 1 313 ? 14.935 -5.179 -25.665 1.00 97.94 313 SER A CA 1
ATOM 2480 C C . SER A 1 313 ? 15.608 -4.211 -26.637 1.00 97.94 313 SER A C 1
ATOM 2482 O O . SER A 1 313 ? 15.875 -4.590 -27.778 1.00 97.94 313 SER A O 1
ATOM 2484 N N . ILE A 1 314 ? 15.888 -2.981 -26.198 1.00 97.69 314 ILE A N 1
ATOM 2485 C CA . ILE A 1 314 ? 16.550 -1.953 -27.009 1.00 97.69 314 ILE A CA 1
ATOM 2486 C C . ILE A 1 314 ? 17.954 -2.429 -27.406 1.00 97.69 314 ILE A C 1
ATOM 2488 O O . ILE A 1 314 ? 18.265 -2.478 -28.596 1.00 97.69 314 ILE A O 1
ATOM 2492 N N . ILE A 1 315 ? 18.766 -2.868 -26.443 1.00 97.00 315 ILE A N 1
ATOM 2493 C CA . ILE A 1 315 ? 20.146 -3.317 -26.688 1.00 97.00 315 ILE A CA 1
ATOM 2494 C C . ILE A 1 315 ? 20.183 -4.591 -27.529 1.00 97.00 315 ILE A C 1
ATOM 2496 O O 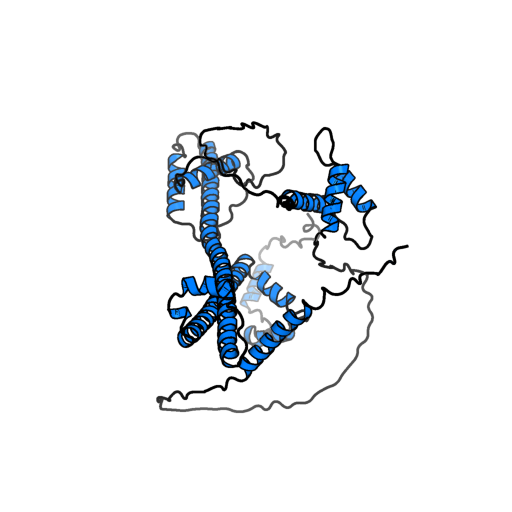. ILE A 1 315 ? 21.002 -4.697 -28.437 1.00 97.00 315 ILE A O 1
ATOM 2500 N N . SER A 1 316 ? 19.283 -5.547 -27.281 1.00 97.25 316 SER A N 1
ATOM 2501 C CA . SER A 1 316 ? 19.218 -6.779 -28.080 1.00 97.25 316 SER A CA 1
ATOM 2502 C C . SER A 1 316 ? 18.910 -6.465 -29.547 1.00 97.25 316 SER A C 1
ATOM 2504 O O . SER A 1 316 ? 19.606 -6.952 -30.435 1.00 97.25 316 SER A O 1
ATOM 2506 N N . SER A 1 317 ? 17.940 -5.575 -29.800 1.00 95.94 317 SER A N 1
ATOM 2507 C CA . SER A 1 317 ? 17.603 -5.145 -31.163 1.00 95.94 317 SER A CA 1
ATOM 2508 C C . SER A 1 317 ? 18.764 -4.432 -31.865 1.00 95.94 317 SER A C 1
ATOM 2510 O O . SER A 1 317 ? 18.979 -4.625 -33.061 1.00 95.94 317 SER A O 1
ATOM 2512 N N . GLU A 1 318 ? 19.551 -3.654 -31.119 1.00 95.12 318 GLU A N 1
ATOM 2513 C CA . GLU A 1 318 ? 20.731 -2.974 -31.643 1.00 95.12 318 GLU A CA 1
ATOM 2514 C C . GLU A 1 318 ? 21.873 -3.952 -31.948 1.00 95.12 318 GLU A C 1
ATOM 2516 O O . GLU A 1 318 ? 22.510 -3.856 -32.998 1.00 95.12 318 GLU A O 1
ATOM 2521 N N . LEU A 1 319 ? 22.124 -4.927 -31.072 1.00 94.94 319 LEU A N 1
ATOM 2522 C CA . LEU A 1 319 ? 23.115 -5.972 -31.324 1.00 94.94 319 LEU A CA 1
ATOM 2523 C C . LEU A 1 319 ? 22.758 -6.786 -32.572 1.00 94.94 319 LEU A C 1
ATOM 2525 O O . LEU A 1 319 ? 23.631 -7.063 -33.396 1.00 94.94 319 LEU A O 1
ATOM 2529 N N . ASP A 1 320 ? 21.482 -7.124 -32.755 1.00 93.38 320 ASP A N 1
ATOM 2530 C CA . ASP A 1 320 ? 21.019 -7.819 -33.956 1.00 93.38 320 ASP A CA 1
ATOM 2531 C C . ASP A 1 320 ? 21.150 -6.939 -35.206 1.00 93.38 320 ASP A C 1
ATOM 2533 O O . ASP A 1 320 ? 21.627 -7.409 -36.242 1.00 93.38 320 ASP A O 1
ATOM 2537 N N . ARG A 1 321 ? 20.856 -5.636 -35.103 1.00 92.88 321 ARG A N 1
ATOM 2538 C CA . ARG A 1 321 ? 21.117 -4.659 -36.174 1.00 92.88 321 ARG A CA 1
ATOM 2539 C C . ARG A 1 321 ? 22.593 -4.637 -36.573 1.00 92.88 321 ARG A C 1
ATOM 2541 O O . ARG A 1 321 ? 22.902 -4.683 -37.763 1.00 92.88 321 ARG A O 1
ATOM 2548 N N . ARG A 1 322 ? 23.513 -4.601 -35.603 1.00 91.44 322 ARG A N 1
ATOM 2549 C CA . ARG A 1 322 ? 24.967 -4.609 -35.854 1.00 91.44 322 ARG A CA 1
ATOM 2550 C C . ARG A 1 322 ? 25.431 -5.901 -36.521 1.00 91.44 322 ARG A C 1
ATOM 2552 O O . ARG A 1 322 ? 26.278 -5.843 -37.410 1.00 91.44 322 ARG A O 1
ATOM 2559 N N . LYS A 1 323 ? 24.854 -7.051 -36.155 1.00 89.81 323 LYS A N 1
ATOM 2560 C CA . LYS A 1 323 ? 25.123 -8.337 -36.825 1.00 89.81 323 LYS A CA 1
ATOM 2561 C C . LYS A 1 323 ? 24.642 -8.337 -38.279 1.00 89.81 323 LYS A C 1
ATOM 2563 O O . LYS A 1 323 ? 25.372 -8.803 -39.148 1.00 89.81 323 LYS A O 1
ATOM 2568 N N . VAL A 1 324 ? 23.451 -7.798 -38.552 1.00 87.75 324 VAL A N 1
ATOM 2569 C CA . VAL A 1 324 ? 22.876 -7.728 -39.910 1.00 87.75 324 VAL A CA 1
ATOM 2570 C C . VAL A 1 324 ? 23.606 -6.709 -40.790 1.00 87.75 324 VAL A C 1
ATOM 2572 O O . VAL A 1 324 ? 23.828 -6.981 -41.965 1.00 87.75 324 VAL A O 1
ATOM 2575 N N . ARG A 1 325 ? 24.074 -5.581 -40.234 1.00 79.25 325 ARG A N 1
ATOM 2576 C CA . ARG A 1 325 ? 24.864 -4.578 -40.976 1.00 79.25 325 ARG A CA 1
ATOM 2577 C C . ARG A 1 325 ? 26.144 -5.164 -41.578 1.00 79.25 325 ARG A C 1
ATOM 2579 O O . ARG A 1 325 ? 26.559 -4.718 -42.640 1.00 79.25 325 ARG A O 1
ATOM 2586 N N . LYS A 1 326 ? 26.741 -6.179 -40.941 1.00 75.25 326 LYS A N 1
ATOM 2587 C CA . LYS A 1 326 ? 27.888 -6.913 -41.504 1.00 75.25 326 LYS A CA 1
ATOM 2588 C C . LYS A 1 326 ? 27.536 -7.710 -42.769 1.00 75.25 326 LYS A C 1
ATOM 2590 O O . LYS A 1 326 ? 28.448 -8.152 -43.450 1.00 75.25 326 LYS A O 1
ATOM 2595 N N . ARG A 1 327 ? 26.246 -7.927 -43.060 1.00 72.38 327 ARG A N 1
ATOM 2596 C CA . ARG A 1 327 ? 25.774 -8.830 -44.120 1.00 72.38 327 ARG A CA 1
ATOM 2597 C C . ARG A 1 327 ? 25.234 -8.146 -45.377 1.00 72.38 327 ARG A C 1
ATOM 2599 O O . ARG A 1 327 ? 25.277 -8.820 -46.393 1.00 72.38 327 ARG A O 1
ATOM 2606 N N . SER A 1 328 ? 24.784 -6.880 -45.324 1.00 65.00 328 SER A N 1
ATOM 2607 C CA . SER A 1 328 ? 24.552 -5.975 -46.489 1.00 65.00 328 SER A CA 1
ATOM 2608 C C . SER A 1 328 ? 23.535 -4.858 -46.199 1.00 65.00 328 SER A C 1
ATOM 2610 O O . SER A 1 328 ? 23.638 -3.767 -46.756 1.00 65.00 328 SER A O 1
ATOM 2612 N N . GLU A 1 329 ? 22.563 -5.080 -45.307 1.00 70.81 329 GLU A N 1
ATOM 2613 C CA . GLU A 1 329 ? 21.461 -4.134 -45.076 1.00 70.81 329 GLU A CA 1
ATOM 2614 C C . GLU A 1 329 ? 21.778 -3.081 -44.003 1.00 70.81 329 GLU A C 1
ATOM 2616 O O . GLU A 1 329 ? 21.984 -3.378 -42.820 1.00 70.81 329 GLU A O 1
ATOM 2621 N N . ARG A 1 330 ? 21.749 -1.802 -44.393 1.00 74.38 330 ARG A N 1
ATOM 2622 C CA . ARG A 1 330 ? 21.946 -0.663 -43.483 1.00 74.38 330 ARG A CA 1
ATOM 2623 C C . ARG A 1 330 ? 20.628 -0.247 -42.824 1.00 74.38 330 ARG A C 1
ATOM 2625 O O . ARG A 1 330 ? 20.010 0.744 -43.203 1.00 74.38 330 ARG A O 1
ATOM 2632 N N . LYS A 1 331 ? 20.206 -0.975 -41.787 1.00 83.50 331 LYS A N 1
ATOM 2633 C CA . LYS A 1 331 ? 19.085 -0.543 -40.930 1.00 83.50 331 LYS A CA 1
ATOM 2634 C C . LYS A 1 331 ? 19.497 0.657 -40.062 1.00 83.50 331 LYS A C 1
ATOM 2636 O O . LYS A 1 331 ? 20.555 0.642 -39.420 1.00 83.50 331 LYS A O 1
ATOM 2641 N N . ARG A 1 332 ? 18.660 1.702 -40.040 1.00 88.69 332 ARG A N 1
ATOM 2642 C CA . ARG A 1 332 ? 18.874 2.919 -39.230 1.00 88.69 332 ARG A CA 1
ATOM 2643 C C . ARG A 1 332 ? 18.881 2.592 -37.731 1.00 88.69 332 ARG A C 1
ATOM 2645 O O . ARG A 1 332 ? 18.269 1.615 -37.301 1.00 88.69 332 ARG A O 1
ATOM 2652 N N . VAL A 1 333 ? 19.607 3.394 -36.949 1.00 92.38 333 VAL A N 1
ATOM 2653 C CA . VAL A 1 333 ? 19.657 3.269 -35.482 1.00 92.38 333 VAL A CA 1
ATOM 2654 C C . VAL A 1 333 ? 18.266 3.564 -34.919 1.00 92.38 333 VAL A C 1
ATOM 2656 O O . VAL A 1 333 ? 17.602 4.500 -35.363 1.00 92.38 333 VAL A O 1
ATOM 2659 N N . SER A 1 334 ? 17.810 2.780 -33.943 1.00 94.00 334 SER A N 1
ATOM 2660 C CA . SER A 1 334 ? 16.542 3.063 -33.265 1.00 94.00 334 SER A CA 1
ATOM 2661 C C . SER A 1 334 ? 16.646 4.355 -32.449 1.00 94.00 334 SER A C 1
ATOM 2663 O O . SER A 1 334 ? 17.579 4.507 -31.665 1.00 94.00 334 SER A O 1
ATOM 2665 N N . ARG A 1 335 ? 15.653 5.253 -32.542 1.00 95.38 335 ARG A N 1
ATOM 2666 C CA . ARG A 1 335 ? 15.589 6.474 -31.706 1.00 95.38 335 ARG A CA 1
ATOM 2667 C C . ARG A 1 335 ? 15.664 6.161 -30.209 1.00 95.38 335 ARG A C 1
ATOM 2669 O O . ARG A 1 335 ? 16.261 6.910 -29.449 1.00 95.38 335 ARG A O 1
ATOM 2676 N N . LYS A 1 336 ? 15.083 5.034 -29.784 1.00 95.56 336 LYS A N 1
ATOM 2677 C CA . LYS A 1 336 ? 15.147 4.580 -28.386 1.00 95.56 336 LYS A CA 1
ATOM 2678 C C . LYS A 1 336 ? 16.561 4.174 -27.975 1.00 95.56 336 LYS A C 1
ATOM 2680 O O . LYS A 1 336 ? 16.929 4.374 -26.827 1.00 95.56 336 LYS A O 1
ATOM 2685 N N . TYR A 1 337 ? 17.331 3.610 -28.907 1.00 96.12 337 TYR A N 1
ATOM 2686 C CA . TYR A 1 337 ? 18.732 3.297 -28.664 1.00 96.12 337 TYR A CA 1
ATOM 2687 C C . TYR A 1 337 ? 19.568 4.569 -28.565 1.00 96.12 337 TYR A C 1
ATOM 2689 O O . TYR A 1 337 ? 20.373 4.636 -27.656 1.00 96.12 337 TYR A O 1
ATOM 2697 N N . LEU A 1 338 ? 19.329 5.584 -29.408 1.00 95.56 338 LEU A N 1
ATOM 2698 C CA . LEU A 1 338 ? 20.055 6.863 -29.333 1.00 95.56 338 LEU A CA 1
ATOM 2699 C C . LEU A 1 338 ? 19.941 7.516 -27.944 1.00 95.56 338 LEU A C 1
ATOM 2701 O O . LEU A 1 338 ? 20.953 7.817 -27.319 1.00 95.56 338 LEU A O 1
ATOM 2705 N N . LYS A 1 339 ? 18.719 7.591 -27.403 1.00 95.88 339 LYS A N 1
ATOM 2706 C CA . LYS A 1 339 ? 18.478 8.078 -26.033 1.00 95.88 339 LYS A CA 1
ATOM 2707 C C . LYS A 1 339 ? 19.197 7.245 -24.967 1.00 95.88 339 LYS A C 1
ATOM 2709 O O . LYS A 1 339 ? 19.671 7.764 -23.968 1.00 95.88 339 LYS A O 1
ATOM 2714 N N . LEU A 1 340 ? 19.257 5.927 -25.158 1.00 94.12 340 LEU A N 1
ATOM 2715 C CA . LEU A 1 340 ? 19.933 5.030 -24.222 1.00 94.12 340 LEU A CA 1
ATOM 2716 C C . LEU A 1 340 ? 21.463 5.125 -24.364 1.00 94.12 340 LEU A C 1
ATOM 2718 O O . LEU A 1 340 ? 22.172 5.042 -23.365 1.00 94.12 340 LEU A O 1
ATOM 2722 N N . SER A 1 341 ? 21.988 5.346 -25.571 1.00 93.50 341 SER A N 1
ATOM 2723 C CA . SER A 1 341 ? 23.421 5.524 -25.806 1.00 93.50 341 SER A CA 1
ATOM 2724 C C . SER A 1 341 ? 23.956 6.818 -25.208 1.00 93.50 341 SER A C 1
ATOM 2726 O O . SER A 1 341 ? 25.067 6.795 -24.695 1.00 93.50 341 SER A O 1
ATOM 2728 N N . GLU A 1 342 ? 23.158 7.890 -25.168 1.00 94.69 342 GLU A N 1
ATOM 2729 C CA . GLU A 1 342 ? 23.510 9.125 -24.445 1.00 94.69 342 GLU A CA 1
ATOM 2730 C C . GLU A 1 342 ? 23.842 8.832 -22.972 1.00 94.69 342 GLU A C 1
ATOM 2732 O O . GLU A 1 342 ? 24.813 9.355 -22.439 1.00 94.69 342 GLU A O 1
ATOM 2737 N N . THR A 1 343 ? 23.107 7.914 -22.331 1.00 92.75 343 THR A N 1
ATOM 2738 C CA . THR A 1 343 ? 23.378 7.509 -20.937 1.00 92.75 343 THR A CA 1
ATOM 2739 C C . THR A 1 343 ? 24.547 6.531 -20.779 1.00 92.75 343 THR A C 1
ATOM 2741 O O . THR A 1 343 ? 25.108 6.411 -19.693 1.00 92.75 343 THR A O 1
ATOM 2744 N N . LEU A 1 344 ? 24.908 5.804 -21.840 1.00 89.62 344 LEU A N 1
ATOM 2745 C CA . LEU A 1 344 ? 26.007 4.831 -21.826 1.00 89.62 344 LEU A CA 1
ATOM 2746 C C . LEU A 1 344 ? 27.366 5.453 -22.176 1.00 89.62 344 LEU A C 1
ATOM 2748 O O . LEU A 1 344 ? 28.390 4.848 -21.847 1.00 89.62 344 LEU A O 1
ATOM 2752 N N . GLY A 1 345 ? 27.374 6.608 -22.849 1.00 91.62 345 GLY A N 1
ATOM 2753 C CA . GLY A 1 345 ? 28.583 7.255 -23.358 1.00 91.62 345 GLY A CA 1
ATOM 2754 C C . GLY A 1 345 ? 29.380 6.331 -24.283 1.00 91.62 345 GLY A C 1
ATOM 2755 O O . GLY A 1 345 ? 28.805 5.552 -25.048 1.00 91.62 345 GLY A O 1
ATOM 2756 N N . ASP A 1 346 ? 30.705 6.343 -24.142 1.00 86.75 346 ASP A N 1
ATOM 2757 C CA . ASP A 1 346 ? 31.662 5.601 -24.984 1.00 86.75 346 ASP A CA 1
ATOM 2758 C C . ASP A 1 346 ? 31.421 4.079 -25.018 1.00 86.75 346 ASP A C 1
ATOM 2760 O O . ASP A 1 346 ? 31.795 3.377 -25.963 1.00 86.75 346 ASP A O 1
ATOM 2764 N N . ARG A 1 347 ? 30.732 3.532 -24.006 1.00 85.38 347 ARG A N 1
ATOM 2765 C CA . ARG A 1 347 ? 30.358 2.107 -23.960 1.00 85.38 347 ARG A CA 1
ATOM 2766 C C . ARG A 1 347 ? 29.370 1.729 -25.063 1.00 85.38 347 ARG A C 1
ATOM 2768 O O . ARG A 1 347 ? 29.271 0.553 -25.414 1.00 85.38 347 ARG A O 1
ATOM 2775 N N . ALA A 1 348 ? 28.632 2.699 -25.604 1.00 87.50 348 ALA A N 1
ATOM 2776 C CA . ALA A 1 348 ? 27.653 2.479 -26.657 1.00 87.50 348 ALA A CA 1
ATOM 2777 C C . ALA A 1 348 ? 28.296 2.119 -28.004 1.00 87.50 348 ALA A C 1
ATOM 2779 O O . ALA A 1 348 ? 27.651 1.466 -28.827 1.00 87.50 348 ALA A O 1
ATOM 2780 N N . ASP A 1 349 ? 29.554 2.485 -28.250 1.00 87.69 349 ASP A N 1
ATOM 2781 C CA . ASP A 1 349 ? 30.186 2.267 -29.554 1.00 87.69 349 ASP A CA 1
ATOM 2782 C C . ASP A 1 349 ? 30.762 0.858 -29.690 1.00 87.69 349 ASP A C 1
ATOM 2784 O O . ASP A 1 349 ? 30.644 0.224 -30.747 1.00 87.69 349 ASP A O 1
ATOM 2788 N N . SER A 1 350 ? 31.254 0.280 -28.595 1.00 93.69 350 SER A N 1
ATOM 2789 C CA . SER A 1 350 ? 31.805 -1.074 -28.589 1.00 93.69 350 SER A CA 1
ATOM 2790 C C . SER A 1 350 ? 30.719 -2.153 -28.541 1.00 93.69 350 SER A C 1
ATOM 2792 O O . SER A 1 350 ? 29.913 -2.248 -27.616 1.00 93.69 350 SER A O 1
ATOM 2794 N N . SER A 1 351 ? 30.734 -3.062 -29.524 1.00 93.62 351 SER A N 1
ATOM 2795 C CA . SER A 1 351 ? 29.827 -4.220 -29.523 1.00 93.62 351 SER A CA 1
ATOM 2796 C C . SER A 1 351 ? 30.078 -5.166 -28.345 1.00 93.62 351 SER A C 1
ATOM 2798 O O . SER A 1 351 ? 29.144 -5.846 -27.923 1.00 93.62 351 SER A O 1
ATOM 2800 N N . LEU A 1 352 ? 31.316 -5.250 -27.849 1.00 94.56 352 LEU A N 1
ATOM 2801 C CA . LEU A 1 352 ? 31.662 -6.100 -26.710 1.00 94.56 352 LEU A CA 1
ATOM 2802 C C . LEU A 1 352 ? 31.079 -5.525 -25.415 1.00 94.56 352 LEU A C 1
ATOM 2804 O O . LEU A 1 352 ? 30.487 -6.263 -24.627 1.00 94.56 352 LEU A O 1
ATOM 2808 N N . GLU A 1 353 ? 31.185 -4.208 -25.237 1.00 95.19 353 GLU A N 1
ATOM 2809 C CA . GLU A 1 353 ? 30.631 -3.506 -24.076 1.00 95.19 353 GLU A CA 1
ATOM 2810 C C . GLU A 1 353 ? 29.105 -3.592 -24.040 1.00 95.19 353 GLU A C 1
ATOM 2812 O O . GLU A 1 353 ? 28.534 -3.895 -22.994 1.00 95.19 353 GLU A O 1
ATOM 2817 N N . LEU A 1 354 ? 28.429 -3.485 -25.189 1.00 95.25 354 LEU A N 1
ATOM 2818 C CA . LEU A 1 354 ? 26.983 -3.722 -25.267 1.00 95.25 354 LEU A CA 1
ATOM 2819 C C . LEU A 1 354 ? 26.580 -5.143 -24.844 1.00 95.25 354 LEU A C 1
ATOM 2821 O O . LEU A 1 354 ? 25.550 -5.324 -24.196 1.00 95.25 354 LEU A O 1
ATOM 2825 N N . VAL A 1 355 ? 27.376 -6.163 -25.184 1.00 96.62 355 VAL A N 1
ATOM 2826 C CA . VAL A 1 355 ? 27.116 -7.550 -24.755 1.00 96.62 355 VAL A CA 1
ATOM 2827 C C . VAL A 1 355 ? 27.334 -7.711 -23.247 1.00 96.62 355 VAL A C 1
ATOM 2829 O O . VAL A 1 355 ? 26.526 -8.366 -22.584 1.00 96.62 355 VAL A O 1
ATOM 2832 N N . ARG A 1 356 ? 28.384 -7.095 -22.687 1.00 96.50 356 ARG A N 1
ATOM 2833 C CA . ARG A 1 356 ? 28.637 -7.074 -21.235 1.00 96.50 356 ARG A CA 1
ATOM 2834 C C . ARG A 1 356 ? 27.508 -6.370 -20.487 1.00 96.50 356 ARG A C 1
ATOM 2836 O O . ARG A 1 356 ? 26.973 -6.928 -19.531 1.00 96.50 356 ARG A O 1
ATOM 2843 N N . TYR A 1 357 ? 27.081 -5.210 -20.973 1.00 96.19 357 TYR A N 1
ATOM 2844 C CA . TYR A 1 357 ? 25.978 -4.454 -20.392 1.00 96.19 357 TYR A CA 1
ATOM 2845 C C . TYR A 1 357 ? 24.646 -5.210 -20.490 1.00 96.19 357 TYR A C 1
ATOM 2847 O O . TYR A 1 357 ? 23.890 -5.276 -19.522 1.00 96.19 357 TYR A O 1
ATOM 2855 N N . LEU A 1 358 ? 24.385 -5.892 -21.610 1.00 96.81 358 LEU A N 1
ATOM 2856 C CA . LEU A 1 358 ? 23.220 -6.769 -21.742 1.00 96.81 358 LEU A CA 1
ATOM 2857 C C . LEU A 1 358 ? 23.228 -7.898 -20.701 1.00 96.81 358 LEU A C 1
ATOM 2859 O O . LEU A 1 358 ? 22.174 -8.239 -20.160 1.00 96.81 358 LEU A O 1
ATOM 2863 N N . ARG A 1 359 ? 24.396 -8.490 -20.419 1.00 97.75 359 ARG A N 1
ATOM 2864 C CA . ARG A 1 359 ? 24.543 -9.506 -19.367 1.00 97.75 359 ARG A CA 1
ATOM 2865 C C . ARG A 1 359 ? 24.219 -8.916 -17.995 1.00 97.75 359 ARG A C 1
ATOM 2867 O O . ARG A 1 359 ? 23.379 -9.471 -17.296 1.00 97.75 359 ARG A O 1
ATOM 2874 N N . GLN A 1 360 ? 24.787 -7.753 -17.677 1.00 97.69 360 GLN A N 1
ATOM 2875 C CA . GLN A 1 360 ? 24.519 -7.037 -16.429 1.00 97.69 360 GLN A CA 1
ATOM 2876 C C . GLN A 1 360 ? 23.025 -6.737 -16.244 1.00 97.69 360 GLN A C 1
ATOM 2878 O O . GLN A 1 360 ? 22.481 -6.989 -15.173 1.00 97.69 360 GLN A O 1
ATOM 2883 N N . LEU A 1 361 ? 22.336 -6.260 -17.285 1.00 97.62 361 LEU A N 1
ATOM 2884 C CA . LEU A 1 361 ? 20.895 -6.005 -17.222 1.00 97.62 361 LEU A CA 1
ATOM 2885 C C . LEU A 1 361 ? 20.082 -7.284 -16.991 1.00 97.62 361 LEU A C 1
ATOM 2887 O O . LEU A 1 361 ? 19.085 -7.251 -16.276 1.00 97.62 361 LEU A O 1
ATOM 2891 N N . LYS A 1 362 ? 20.486 -8.421 -17.571 1.00 97.94 362 LYS A N 1
ATOM 2892 C CA . LYS A 1 362 ? 19.830 -9.716 -17.319 1.00 97.94 362 LYS A CA 1
ATOM 2893 C C . LYS A 1 362 ? 20.032 -10.186 -15.879 1.00 97.94 362 LYS A C 1
ATOM 2895 O O . LYS A 1 362 ? 19.088 -10.690 -15.273 1.00 97.94 362 LYS A O 1
ATOM 2900 N N . ASP A 1 363 ? 21.221 -9.987 -15.324 1.00 98.00 363 ASP A N 1
ATOM 2901 C CA . ASP A 1 363 ? 21.501 -10.319 -13.927 1.00 98.00 363 ASP A CA 1
ATOM 2902 C C . ASP A 1 363 ? 20.703 -9.409 -12.981 1.00 98.00 363 ASP A C 1
ATOM 2904 O O . ASP A 1 363 ? 20.045 -9.903 -12.066 1.00 98.00 363 ASP A O 1
ATOM 2908 N N . GLN A 1 364 ? 20.645 -8.103 -13.268 1.00 97.38 364 GLN A N 1
ATOM 2909 C CA . GLN A 1 364 ? 19.783 -7.149 -12.559 1.00 97.38 364 GLN A CA 1
ATOM 2910 C C . GLN A 1 364 ? 18.296 -7.504 -12.678 1.00 97.38 364 GLN A C 1
ATOM 2912 O O . GLN A 1 364 ? 17.551 -7.397 -11.710 1.00 97.38 364 GLN A O 1
ATOM 2917 N N . LEU A 1 365 ? 17.843 -7.972 -13.843 1.00 98.06 365 LEU A N 1
ATOM 2918 C CA . LEU A 1 365 ? 16.465 -8.425 -14.012 1.00 98.06 365 LEU A CA 1
ATOM 2919 C C . LEU A 1 365 ? 16.158 -9.613 -13.095 1.00 98.06 365 LEU A C 1
ATOM 2921 O O . LEU A 1 365 ? 15.101 -9.642 -12.467 1.00 98.06 365 LEU A O 1
ATOM 2925 N N . ASN A 1 366 ? 17.073 -10.579 -13.005 1.00 97.75 366 ASN A N 1
ATOM 2926 C CA . ASN A 1 366 ? 16.910 -11.740 -12.136 1.00 97.75 366 ASN A CA 1
ATOM 2927 C C . ASN A 1 366 ? 16.857 -11.332 -10.659 1.00 97.75 366 ASN A C 1
ATOM 2929 O O . ASN A 1 366 ? 15.993 -11.820 -9.928 1.00 97.75 366 ASN A O 1
ATOM 2933 N N . THR A 1 367 ? 17.731 -10.422 -10.214 1.00 97.06 367 THR A N 1
ATOM 2934 C CA . THR A 1 367 ? 17.709 -9.934 -8.826 1.00 97.06 367 THR A CA 1
ATOM 2935 C C . THR A 1 367 ? 16.426 -9.159 -8.529 1.00 97.06 367 THR A C 1
ATOM 2937 O O . THR A 1 367 ? 15.755 -9.482 -7.550 1.00 97.06 367 THR A O 1
ATOM 2940 N N . THR A 1 368 ? 16.000 -8.245 -9.408 1.00 96.50 368 THR A N 1
ATOM 2941 C CA . THR A 1 368 ? 14.730 -7.508 -9.272 1.00 96.50 368 THR A CA 1
ATOM 2942 C C . THR A 1 368 ? 13.503 -8.435 -9.299 1.00 96.50 368 THR A C 1
ATOM 2944 O O . THR A 1 368 ? 12.516 -8.223 -8.601 1.00 96.50 368 THR A O 1
ATOM 2947 N N . GLN A 1 369 ? 13.519 -9.524 -10.069 1.00 97.75 369 GLN A N 1
ATOM 2948 C CA . GLN A 1 369 ? 12.427 -10.506 -10.022 1.00 97.75 369 GLN A CA 1
ATOM 2949 C C . GLN A 1 369 ? 12.368 -11.244 -8.677 1.00 97.75 369 GLN A C 1
ATOM 2951 O O . GLN A 1 369 ? 11.277 -11.515 -8.168 1.00 97.75 369 GLN A O 1
ATOM 2956 N N . GLN A 1 370 ? 13.523 -11.556 -8.082 1.00 96.94 370 GLN A N 1
ATOM 2957 C CA . GLN A 1 370 ? 13.584 -12.172 -6.758 1.00 96.94 370 GLN A CA 1
ATOM 2958 C C . GLN A 1 370 ? 13.127 -11.210 -5.654 1.00 96.94 370 GLN A C 1
ATOM 2960 O O . GLN A 1 370 ? 12.395 -11.643 -4.762 1.00 96.94 370 GLN A O 1
ATOM 2965 N N . THR A 1 371 ? 13.503 -9.926 -5.710 1.00 94.31 371 THR A N 1
ATOM 2966 C CA . THR A 1 371 ? 13.046 -8.906 -4.746 1.00 94.31 371 THR A CA 1
ATOM 2967 C C . THR A 1 371 ? 11.531 -8.739 -4.810 1.00 94.31 371 THR A C 1
ATOM 2969 O O . THR A 1 371 ? 10.872 -8.860 -3.778 1.00 94.31 371 THR A O 1
ATOM 2972 N N . ILE A 1 372 ? 10.956 -8.596 -6.011 1.00 96.25 372 ILE A N 1
ATOM 2973 C CA . ILE A 1 372 ? 9.499 -8.543 -6.215 1.00 96.25 372 ILE A CA 1
ATOM 2974 C C . ILE A 1 372 ? 8.825 -9.781 -5.620 1.00 96.25 372 ILE A C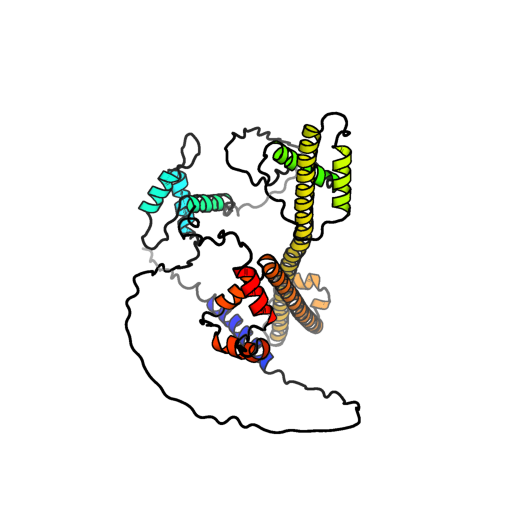 1
ATOM 2976 O O . ILE A 1 372 ? 7.861 -9.651 -4.869 1.00 96.25 372 ILE A O 1
ATOM 2980 N N . LYS A 1 373 ? 9.341 -10.986 -5.898 1.00 96.25 373 LYS A N 1
ATOM 2981 C CA . LYS A 1 373 ? 8.767 -12.231 -5.366 1.00 96.25 373 LYS A CA 1
ATOM 2982 C C . LYS A 1 373 ? 8.766 -12.247 -3.833 1.00 96.25 373 LYS A C 1
ATOM 2984 O O . LYS A 1 373 ? 7.750 -12.602 -3.238 1.00 96.25 373 LYS A O 1
ATOM 2989 N N . ARG A 1 374 ? 9.868 -11.827 -3.198 1.00 94.38 374 ARG A N 1
ATOM 2990 C CA . ARG A 1 374 ? 9.968 -11.712 -1.733 1.00 94.38 374 ARG A CA 1
ATOM 2991 C C . ARG A 1 374 ? 8.969 -10.690 -1.181 1.00 94.38 374 ARG A C 1
ATOM 2993 O O . ARG A 1 374 ? 8.279 -10.996 -0.216 1.00 94.38 374 ARG A O 1
ATOM 3000 N N . LEU A 1 375 ? 8.841 -9.515 -1.802 1.00 91.69 375 LEU A N 1
ATOM 3001 C CA . LEU A 1 375 ? 7.891 -8.470 -1.387 1.00 91.69 375 LEU A CA 1
ATOM 3002 C C . LEU A 1 375 ? 6.424 -8.899 -1.558 1.00 91.69 375 LEU A C 1
ATOM 3004 O O . LEU A 1 375 ? 5.570 -8.610 -0.718 1.00 91.69 375 LEU A O 1
ATOM 3008 N N . GLU A 1 376 ? 6.101 -9.622 -2.628 1.00 92.81 376 GLU A N 1
ATOM 3009 C CA . GLU A 1 376 ? 4.770 -10.202 -2.802 1.00 92.81 376 GLU A CA 1
ATOM 3010 C C . GLU A 1 376 ? 4.470 -11.264 -1.741 1.00 92.81 376 GLU A C 1
ATOM 3012 O O . GLU A 1 376 ? 3.350 -11.331 -1.231 1.00 92.81 376 GLU A O 1
ATOM 3017 N N . GLU A 1 377 ? 5.454 -12.094 -1.395 1.00 91.31 377 GLU A N 1
ATOM 3018 C CA . GLU A 1 377 ? 5.330 -13.113 -0.359 1.00 91.31 377 GLU A CA 1
ATOM 3019 C C . GLU A 1 377 ? 5.145 -12.496 1.030 1.00 91.31 377 GLU A C 1
ATOM 3021 O O . GLU A 1 377 ? 4.205 -12.868 1.733 1.00 91.31 377 GLU A O 1
ATOM 3026 N N . THR A 1 378 ? 5.935 -11.485 1.400 1.00 86.38 378 THR A N 1
ATOM 3027 C CA . THR A 1 378 ? 5.751 -10.765 2.670 1.00 86.38 378 THR A CA 1
ATOM 3028 C C . THR A 1 378 ? 4.380 -10.097 2.735 1.00 86.38 378 THR A C 1
ATOM 3030 O O . THR A 1 378 ? 3.685 -10.224 3.745 1.00 86.38 378 THR A O 1
ATOM 3033 N N . LYS A 1 379 ? 3.919 -9.475 1.643 1.00 87.50 379 LYS A N 1
ATOM 3034 C CA . LYS A 1 379 ? 2.569 -8.900 1.549 1.00 87.50 379 LYS A CA 1
ATOM 3035 C C . LYS A 1 379 ? 1.477 -9.962 1.701 1.00 87.50 379 LYS A C 1
ATOM 3037 O O . LYS A 1 379 ? 0.485 -9.729 2.395 1.00 87.50 379 LYS A O 1
ATOM 3042 N N . ARG A 1 380 ? 1.646 -11.140 1.090 1.00 84.25 380 ARG A N 1
ATOM 3043 C CA . ARG A 1 380 ? 0.727 -12.281 1.256 1.00 84.25 380 ARG A CA 1
ATOM 3044 C C . ARG A 1 380 ? 0.706 -12.770 2.703 1.00 84.25 380 ARG A C 1
ATOM 3046 O O . ARG A 1 380 ? -0.379 -12.978 3.238 1.00 84.25 380 ARG A O 1
ATOM 3053 N N . LEU A 1 381 ? 1.866 -12.915 3.342 1.00 82.19 381 LEU A N 1
ATOM 3054 C CA . LEU A 1 381 ? 1.978 -13.336 4.741 1.00 82.19 381 LEU A CA 1
ATOM 3055 C C . LEU A 1 381 ? 1.336 -12.321 5.690 1.00 82.19 381 LEU A C 1
ATOM 3057 O O . LEU A 1 381 ? 0.579 -12.708 6.575 1.00 82.19 381 LEU A O 1
ATOM 3061 N N . GLN A 1 382 ? 1.560 -11.023 5.481 1.00 81.06 382 GLN A N 1
ATOM 3062 C CA . GLN A 1 382 ? 0.895 -9.970 6.253 1.00 81.06 382 GLN A CA 1
ATOM 3063 C C . GLN A 1 382 ? -0.623 -10.008 6.076 1.00 81.06 382 GLN A C 1
ATOM 3065 O O . GLN A 1 382 ? -1.361 -9.890 7.051 1.00 81.06 382 GLN A O 1
ATOM 3070 N N . PHE A 1 383 ? -1.102 -10.204 4.847 1.00 78.88 383 PHE A N 1
ATOM 3071 C CA . PHE A 1 383 ? -2.531 -10.329 4.583 1.00 78.88 383 PHE A CA 1
ATOM 3072 C C . PHE A 1 383 ? -3.140 -11.544 5.295 1.00 78.88 383 PHE A C 1
ATOM 3074 O O . PHE A 1 383 ? -4.195 -11.428 5.914 1.00 78.88 383 PHE A O 1
ATOM 3081 N N . VAL A 1 384 ? -2.448 -12.686 5.258 1.00 77.56 384 VAL A N 1
ATOM 3082 C CA . VAL A 1 384 ? -2.832 -13.899 5.989 1.00 77.56 384 VAL A CA 1
ATOM 3083 C C . VAL A 1 384 ? -2.889 -13.639 7.496 1.00 77.56 384 VAL A C 1
ATOM 3085 O O . VAL A 1 384 ? -3.904 -13.943 8.116 1.00 77.56 384 VAL A O 1
ATOM 3088 N N . ARG A 1 385 ? -1.858 -13.010 8.076 1.00 73.88 385 ARG A N 1
ATOM 3089 C CA . ARG A 1 385 ? -1.829 -12.649 9.505 1.00 73.88 385 ARG A CA 1
ATOM 3090 C C . ARG A 1 385 ? -3.003 -11.746 9.887 1.00 73.88 385 ARG A C 1
ATOM 3092 O O . ARG A 1 385 ? -3.656 -12.001 10.889 1.00 73.88 385 ARG A O 1
ATOM 3099 N N . ARG A 1 386 ? -3.324 -10.745 9.059 1.00 75.00 386 ARG A N 1
ATOM 3100 C CA . ARG A 1 386 ? -4.458 -9.829 9.290 1.00 75.00 386 ARG A CA 1
ATOM 3101 C C . ARG A 1 386 ? -5.821 -10.515 9.215 1.00 75.00 386 ARG A C 1
ATOM 3103 O O . ARG A 1 386 ? -6.757 -10.064 9.861 1.00 75.00 386 ARG A O 1
ATOM 3110 N N . LYS A 1 387 ? -5.962 -11.555 8.392 1.00 76.12 387 LYS A N 1
ATOM 3111 C CA . LYS A 1 387 ? -7.230 -12.277 8.213 1.00 76.12 387 LYS A CA 1
ATOM 3112 C C . LYS A 1 387 ? -7.414 -13.447 9.187 1.00 76.12 387 LYS A C 1
ATOM 3114 O O . LYS A 1 387 ? -8.528 -13.950 9.292 1.00 76.12 387 LYS A O 1
ATOM 3119 N N . GLY A 1 388 ? -6.363 -13.845 9.903 1.00 74.81 388 GLY A N 1
ATOM 3120 C CA . GLY A 1 388 ? -6.404 -14.917 10.895 1.00 74.81 388 GLY A CA 1
ATOM 3121 C C . GLY A 1 388 ? -6.389 -16.329 10.295 1.00 74.81 388 GLY A C 1
ATOM 3122 O O . GLY A 1 388 ? -6.410 -16.524 9.076 1.00 74.81 388 GLY A O 1
ATOM 3123 N N . ALA A 1 389 ? -6.342 -17.334 11.175 1.00 62.16 389 ALA A N 1
ATOM 3124 C CA . ALA A 1 389 ? -6.217 -18.749 10.807 1.00 62.16 389 ALA A CA 1
ATOM 3125 C C . ALA A 1 389 ? -7.376 -19.252 9.925 1.00 62.16 389 ALA A C 1
ATOM 3127 O O . ALA A 1 389 ? -7.154 -20.042 9.005 1.00 62.16 389 ALA A O 1
ATOM 3128 N N . SER A 1 390 ? -8.588 -18.726 10.130 1.00 62.00 390 SER A N 1
ATOM 3129 C CA . SER A 1 390 ? -9.782 -19.074 9.348 1.00 62.00 390 SER A CA 1
ATOM 3130 C C . SER A 1 390 ? -9.620 -18.781 7.853 1.00 62.00 390 SER A C 1
ATOM 3132 O O . SER A 1 390 ? -10.106 -19.539 7.017 1.00 62.00 390 SER A O 1
ATOM 3134 N N . TYR A 1 391 ? -8.872 -17.739 7.478 1.00 63.22 391 TYR A N 1
ATOM 3135 C CA . TYR A 1 391 ? -8.604 -17.427 6.075 1.00 63.22 391 TYR A CA 1
ATOM 3136 C C . TYR A 1 391 ? -7.618 -18.402 5.423 1.00 63.22 391 TYR A C 1
ATOM 3138 O O . TYR A 1 391 ? -7.757 -18.707 4.241 1.00 63.22 391 TYR A O 1
ATOM 3146 N N . VAL A 1 392 ? -6.639 -18.921 6.171 1.00 59.19 392 VAL A N 1
ATOM 3147 C CA . VAL A 1 392 ? -5.689 -19.927 5.659 1.00 59.19 392 VAL A CA 1
ATOM 3148 C C . VAL A 1 392 ? -6.396 -21.250 5.406 1.00 59.19 392 VAL A C 1
ATOM 3150 O O . VAL A 1 392 ? -6.208 -21.842 4.343 1.00 59.19 392 VAL A O 1
ATOM 3153 N N . VAL A 1 393 ? -7.237 -21.670 6.354 1.00 59.38 393 VAL A N 1
ATOM 3154 C CA . VAL A 1 393 ? -8.057 -22.882 6.241 1.00 59.38 393 VAL A CA 1
ATOM 3155 C C . VAL A 1 393 ? -9.024 -22.743 5.066 1.00 59.38 393 VAL A C 1
ATOM 3157 O O . VAL A 1 393 ? -8.983 -23.553 4.143 1.00 59.38 393 VAL A O 1
ATOM 3160 N N . ASN A 1 394 ? -9.782 -21.644 4.998 1.00 56.66 394 ASN A N 1
ATOM 3161 C CA . ASN A 1 394 ? -10.732 -21.416 3.908 1.00 56.66 394 ASN A CA 1
ATOM 3162 C C . ASN A 1 394 ? -10.054 -21.272 2.540 1.00 56.66 394 ASN A C 1
ATOM 3164 O O . ASN A 1 394 ? -10.627 -21.689 1.541 1.00 56.66 394 ASN A O 1
ATOM 3168 N N . ARG A 1 395 ? -8.836 -20.719 2.450 1.00 56.62 395 ARG A N 1
ATOM 3169 C CA . ARG A 1 395 ? -8.109 -20.608 1.174 1.00 56.62 395 ARG A CA 1
ATOM 3170 C C . ARG A 1 395 ? -7.642 -21.964 0.647 1.00 56.62 395 ARG A C 1
ATOM 3172 O O . ARG A 1 395 ? -7.644 -22.140 -0.566 1.00 56.62 395 ARG A O 1
ATOM 3179 N N . ARG A 1 396 ? -7.254 -22.897 1.523 1.00 57.19 396 ARG A N 1
ATOM 3180 C CA . ARG A 1 396 ? -6.928 -24.278 1.126 1.00 57.19 396 ARG A CA 1
ATOM 3181 C C . ARG A 1 396 ? -8.187 -24.993 0.635 1.00 57.19 396 ARG A C 1
ATOM 3183 O O . ARG A 1 396 ? -8.223 -25.408 -0.514 1.00 57.19 396 ARG A O 1
ATOM 3190 N N . VAL A 1 397 ? -9.256 -24.934 1.431 1.00 55.31 397 VAL A N 1
ATOM 3191 C CA . VAL A 1 397 ? -10.567 -25.527 1.109 1.00 55.31 397 VAL A CA 1
ATOM 3192 C C . VAL A 1 397 ? -11.209 -24.919 -0.149 1.00 55.31 397 VAL A C 1
ATOM 3194 O O . VAL A 1 397 ? -11.935 -25.597 -0.855 1.00 55.31 397 VAL A O 1
ATOM 3197 N N . SER A 1 398 ? -10.947 -23.645 -0.464 1.00 52.16 398 SER A N 1
ATOM 3198 C CA . SER A 1 398 ? -11.522 -22.981 -1.651 1.00 52.16 398 SER A CA 1
ATOM 3199 C C . SER A 1 398 ? -10.665 -23.106 -2.915 1.00 52.16 398 SER A C 1
ATOM 3201 O O . SER A 1 398 ? -11.163 -22.844 -4.011 1.00 52.16 398 SER A O 1
ATOM 3203 N N . SER A 1 399 ? -9.366 -23.400 -2.783 1.00 54.88 399 SER A N 1
ATOM 3204 C CA . SER A 1 399 ? -8.466 -23.548 -3.936 1.00 54.88 399 SER A CA 1
ATOM 3205 C C . SER A 1 399 ? -8.455 -24.980 -4.469 1.00 54.88 399 SER A C 1
ATOM 3207 O O . SER A 1 399 ? -8.178 -25.171 -5.652 1.00 54.88 399 SER A O 1
ATOM 3209 N N . GLU A 1 400 ? -8.802 -25.954 -3.632 1.00 52.44 400 GLU A N 1
ATOM 3210 C CA . GLU A 1 400 ? -9.208 -27.290 -4.052 1.00 52.44 400 GLU A CA 1
ATOM 3211 C C . GLU A 1 400 ? -10.714 -27.262 -4.318 1.00 52.44 400 GLU A C 1
ATOM 3213 O O . GLU A 1 400 ? -11.542 -27.319 -3.420 1.00 52.44 400 GLU A O 1
ATOM 3218 N N . LYS A 1 401 ? -11.082 -27.130 -5.594 1.00 51.88 401 LYS A N 1
ATOM 3219 C CA . LYS A 1 401 ? -12.442 -27.432 -6.064 1.00 51.88 401 LYS A CA 1
ATOM 3220 C C . LYS A 1 401 ? -12.780 -28.925 -5.992 1.00 51.88 401 LYS A C 1
ATOM 3222 O O . LYS A 1 401 ? -13.895 -29.292 -6.343 1.00 51.88 401 LYS A O 1
ATOM 3227 N N . ASP A 1 402 ? -11.851 -29.748 -5.529 1.00 49.03 402 ASP A N 1
ATOM 3228 C CA . ASP A 1 402 ? -12.155 -31.087 -5.073 1.00 49.03 402 ASP A CA 1
ATOM 3229 C C . ASP A 1 402 ? -12.564 -30.987 -3.614 1.00 49.03 402 ASP A C 1
ATOM 3231 O O . ASP A 1 402 ? -11.857 -30.423 -2.782 1.00 49.03 402 ASP A O 1
ATOM 3235 N N . THR A 1 403 ? -13.743 -31.514 -3.323 1.00 54.09 403 THR A N 1
ATOM 3236 C CA . THR A 1 403 ? -14.210 -31.866 -1.993 1.00 54.09 403 THR A CA 1
ATOM 3237 C C . THR A 1 403 ? -13.139 -32.683 -1.279 1.00 54.09 403 THR A C 1
ATOM 3239 O O . THR A 1 403 ? -13.176 -33.912 -1.277 1.00 54.09 403 THR A O 1
ATOM 3242 N N . VAL A 1 404 ? -12.184 -32.011 -0.636 1.00 57.50 404 VAL A N 1
ATOM 3243 C CA . VAL A 1 404 ? -11.344 -32.622 0.386 1.00 57.50 404 VAL A CA 1
ATOM 3244 C C . VAL A 1 404 ? -12.258 -32.849 1.581 1.00 57.50 404 VAL A C 1
ATOM 3246 O O . VAL A 1 404 ? -12.299 -32.082 2.542 1.00 57.50 404 VAL A O 1
ATOM 3249 N N . VAL A 1 405 ? -13.066 -33.902 1.471 1.00 62.47 405 VAL A N 1
ATOM 3250 C CA . VAL A 1 405 ? -13.649 -34.597 2.604 1.00 62.47 405 VAL A CA 1
ATOM 3251 C C . VAL A 1 405 ? -12.440 -35.032 3.409 1.00 62.47 405 VAL A C 1
ATOM 3253 O O . VAL A 1 405 ? -11.771 -35.991 3.039 1.00 62.47 405 VAL A O 1
ATOM 3256 N N . VAL A 1 406 ? -12.090 -34.267 4.445 1.00 60.03 406 VAL A N 1
ATOM 3257 C CA . VAL A 1 406 ? -11.102 -34.707 5.427 1.00 60.03 406 VAL A CA 1
ATOM 3258 C C . VAL A 1 406 ? -11.650 -36.028 5.960 1.00 60.03 406 VAL A C 1
ATOM 3260 O O . VAL A 1 406 ? -12.692 -36.002 6.623 1.00 60.03 406 VAL A O 1
ATOM 3263 N N . PRO A 1 407 ? -11.049 -37.185 5.627 1.00 71.31 407 PRO A N 1
ATOM 3264 C CA . PRO A 1 407 ? -11.636 -38.454 5.995 1.00 71.31 407 PRO A CA 1
ATOM 3265 C C . PRO A 1 407 ? -11.539 -38.535 7.510 1.00 71.31 407 PRO A C 1
ATOM 3267 O O . PRO A 1 407 ? -10.445 -38.608 8.074 1.00 71.31 407 PRO A O 1
ATOM 3270 N N . VAL A 1 408 ? -12.691 -38.483 8.178 1.00 70.12 408 VAL A N 1
ATOM 3271 C CA . VAL A 1 408 ? -12.782 -38.622 9.637 1.00 70.12 408 VAL A CA 1
ATOM 3272 C C . VAL A 1 408 ? -12.081 -39.910 10.080 1.00 70.12 408 VAL A C 1
ATOM 3274 O O . VAL A 1 408 ? -11.487 -39.949 11.152 1.00 70.12 408 VAL A O 1
ATOM 3277 N N . THR A 1 409 ? -12.050 -40.922 9.209 1.00 74.69 409 THR A N 1
ATOM 3278 C CA . THR A 1 409 ? -11.305 -42.174 9.364 1.00 74.69 409 THR A CA 1
ATOM 3279 C C . THR A 1 409 ? -9.789 -41.976 9.433 1.00 74.69 409 THR A C 1
ATOM 3281 O O . THR A 1 409 ? -9.171 -42.471 10.366 1.00 74.69 409 THR A O 1
ATOM 3284 N N . SER A 1 410 ? -9.172 -41.201 8.536 1.00 77.81 410 SER A N 1
ATOM 3285 C CA . SER A 1 410 ? -7.718 -40.963 8.548 1.00 77.81 410 SER A CA 1
ATOM 3286 C C . SER A 1 410 ? -7.271 -40.136 9.752 1.00 77.81 410 SER A C 1
ATOM 3288 O O . SER A 1 410 ? -6.207 -40.377 10.320 1.00 77.81 410 SER A O 1
ATOM 3290 N N . VAL A 1 411 ? -8.099 -39.175 10.172 1.00 77.88 411 VAL A N 1
ATOM 3291 C CA . VAL A 1 411 ? -7.863 -38.429 11.415 1.00 77.88 411 VAL A CA 1
ATOM 3292 C C . VAL A 1 411 ? -8.028 -39.372 12.610 1.00 77.88 411 VAL A C 1
ATOM 3294 O O . VAL A 1 411 ? -7.134 -39.464 13.442 1.00 77.88 411 VAL A O 1
ATOM 3297 N N . SER A 1 412 ? -9.114 -40.142 12.669 1.00 76.38 412 SER A N 1
ATOM 3298 C CA . SER A 1 412 ? -9.351 -41.146 13.713 1.00 76.38 412 SER A CA 1
ATOM 3299 C C . SER A 1 412 ? -8.184 -42.126 13.860 1.00 76.38 412 SER A C 1
ATOM 3301 O O . SER A 1 412 ? -7.734 -42.355 14.979 1.00 76.38 412 SER A O 1
ATOM 3303 N N . GLU A 1 413 ? -7.660 -42.663 12.759 1.00 82.38 413 GLU A N 1
ATOM 3304 C CA . GLU A 1 413 ? -6.534 -43.600 12.752 1.00 82.38 413 GLU A CA 1
ATOM 3305 C C . GLU A 1 413 ? -5.232 -42.956 13.229 1.00 82.38 413 GLU A C 1
ATOM 3307 O O . GLU A 1 413 ? -4.521 -43.557 14.034 1.00 82.38 413 GLU A O 1
ATOM 3312 N N . TYR A 1 414 ? -4.944 -41.724 12.794 1.00 82.94 414 TYR A N 1
ATOM 3313 C CA . TYR A 1 414 ? -3.767 -40.974 13.240 1.00 82.94 414 TYR A CA 1
ATOM 3314 C C . TYR A 1 414 ? -3.808 -40.673 14.744 1.00 82.94 414 TYR A C 1
ATOM 3316 O O . TYR A 1 414 ? -2.793 -40.772 15.433 1.00 82.94 414 TYR A O 1
ATOM 3324 N N . TRP A 1 415 ? -4.988 -40.331 15.266 1.00 83.31 415 TRP A N 1
ATOM 3325 C CA . TRP A 1 415 ? -5.173 -40.009 16.680 1.00 83.31 415 TRP A CA 1
ATOM 3326 C C . TRP A 1 415 ? -5.320 -41.250 17.569 1.00 83.31 415 TRP A C 1
ATOM 3328 O O . TRP A 1 415 ? -5.038 -41.166 18.759 1.00 83.31 415 TRP A O 1
ATOM 3338 N N . LYS A 1 416 ? -5.697 -42.415 17.030 1.00 81.56 416 LYS A N 1
ATOM 3339 C CA . LYS A 1 416 ? -5.887 -43.671 17.781 1.00 81.56 416 LYS A CA 1
ATOM 3340 C C . LYS A 1 416 ? -4.706 -44.068 18.692 1.00 81.56 416 LYS A C 1
ATOM 3342 O O . LYS A 1 416 ? -4.975 -44.431 19.836 1.00 81.56 416 LYS A O 1
ATOM 3347 N N . PRO A 1 417 ? -3.426 -43.996 18.268 1.00 81.56 417 PRO A N 1
ATOM 3348 C CA . PRO A 1 417 ? -2.299 -44.271 19.164 1.00 81.56 417 PRO A CA 1
ATOM 3349 C C . PRO A 1 417 ? -2.057 -43.174 20.214 1.00 81.56 417 PRO A C 1
ATOM 3351 O O . PRO A 1 417 ? -1.497 -43.472 21.262 1.00 81.56 417 PRO A O 1
ATOM 3354 N N . ILE A 1 418 ? -2.482 -41.930 19.963 1.00 82.88 418 ILE A N 1
ATOM 3355 C CA . ILE A 1 418 ? -2.274 -40.784 20.868 1.00 82.88 418 ILE A CA 1
ATOM 3356 C C . ILE A 1 418 ? -3.367 -40.724 21.941 1.00 82.88 418 ILE A C 1
ATOM 3358 O O . ILE A 1 418 ? -3.079 -40.584 23.124 1.00 82.88 418 ILE A O 1
ATOM 3362 N N . VAL A 1 419 ? -4.630 -40.832 21.526 1.00 78.81 419 VAL A N 1
ATOM 3363 C CA . VAL A 1 419 ? -5.810 -40.780 22.409 1.00 78.81 419 VAL A CA 1
ATOM 3364 C C . VAL A 1 419 ? -5.985 -42.103 23.166 1.00 78.81 419 VAL A C 1
ATOM 3366 O O . VAL A 1 419 ? -6.679 -42.162 24.179 1.00 78.81 419 VAL A O 1
ATOM 3369 N N . GLY A 1 420 ? -5.325 -43.163 22.694 1.00 75.25 420 GLY A N 1
ATOM 3370 C CA . GLY A 1 420 ? -5.484 -44.512 23.210 1.00 75.25 420 GLY A CA 1
ATOM 3371 C C . GLY A 1 420 ? -6.840 -45.110 22.838 1.00 75.25 420 GLY A C 1
ATOM 3372 O O . GLY A 1 420 ? -7.744 -44.455 22.311 1.00 75.25 420 GLY A O 1
ATOM 3373 N N . THR A 1 421 ? -7.002 -46.405 23.097 1.00 78.69 421 THR A N 1
ATOM 3374 C CA . THR A 1 421 ? -8.327 -47.025 23.052 1.00 78.69 421 THR A CA 1
ATOM 3375 C C . THR A 1 421 ? -9.135 -46.552 24.257 1.00 78.69 421 THR A C 1
ATOM 3377 O O . THR A 1 421 ? -8.581 -46.355 25.339 1.00 78.69 421 THR A O 1
ATOM 3380 N N . ARG A 1 422 ? -10.456 -46.376 24.093 1.00 67.44 422 ARG A N 1
ATOM 3381 C CA . ARG A 1 422 ? -11.354 -46.141 25.231 1.00 67.44 422 ARG A CA 1
ATOM 3382 C C . ARG A 1 422 ? -11.176 -47.288 26.222 1.00 67.44 422 ARG A C 1
ATOM 3384 O O . ARG A 1 422 ? -11.706 -48.378 26.016 1.00 67.44 422 ARG A O 1
ATOM 3391 N N . ARG A 1 423 ? -10.423 -47.048 27.292 1.00 73.06 423 ARG A N 1
ATOM 3392 C CA . ARG A 1 423 ? -10.391 -47.946 28.437 1.00 73.06 423 ARG A CA 1
ATOM 3393 C C . ARG A 1 423 ? -11.717 -47.724 29.160 1.00 73.06 423 ARG A C 1
ATOM 3395 O O . ARG A 1 423 ? -11.981 -46.581 29.533 1.00 73.06 423 ARG A O 1
ATOM 3402 N N . PRO A 1 424 ? -12.576 -48.748 29.310 1.00 76.38 424 PRO A N 1
ATOM 3403 C CA . PRO A 1 424 ? -13.796 -48.592 30.084 1.00 76.38 424 PRO A CA 1
ATOM 3404 C C . PRO A 1 424 ? -13.401 -48.067 31.460 1.00 76.38 424 PRO A C 1
ATOM 3406 O O . PRO A 1 424 ? -12.545 -48.645 32.139 1.00 76.38 424 PRO A O 1
ATOM 3409 N N . PHE A 1 425 ? -13.962 -46.916 31.812 1.00 77.69 425 PHE A N 1
ATOM 3410 C CA . PHE A 1 425 ? -13.678 -46.269 33.073 1.00 77.69 425 PHE A CA 1
ATOM 3411 C C . PHE A 1 425 ? -14.216 -47.165 34.188 1.00 77.69 425 PHE A C 1
ATOM 3413 O O . PHE A 1 425 ? -15.424 -47.308 34.363 1.00 77.69 425 PHE A O 1
ATOM 3420 N N . ARG A 1 426 ? -13.315 -47.827 34.916 1.00 81.00 426 ARG A N 1
ATOM 3421 C CA . ARG A 1 426 ? -13.680 -48.518 36.151 1.00 81.00 426 ARG A CA 1
ATOM 3422 C C . ARG A 1 426 ? -13.682 -47.467 37.245 1.00 81.00 426 ARG A C 1
ATOM 3424 O O . ARG A 1 426 ? -12.613 -47.085 37.713 1.00 81.00 426 ARG A O 1
ATOM 3431 N N . ALA A 1 427 ? -14.873 -46.996 37.609 1.00 77.38 427 ALA A N 1
ATOM 3432 C CA . ALA A 1 427 ? -15.043 -46.115 38.754 1.00 77.38 427 ALA A CA 1
ATOM 3433 C C . ALA A 1 427 ? -14.408 -46.786 39.981 1.00 77.38 427 ALA A C 1
ATOM 3435 O O . ALA A 1 427 ? -14.860 -47.845 40.427 1.00 77.38 427 ALA A O 1
ATOM 3436 N N . GLY A 1 428 ? -13.305 -46.210 40.460 1.00 84.62 428 GLY A N 1
ATOM 3437 C CA . GLY A 1 428 ? -12.630 -46.683 41.660 1.00 84.62 428 GLY A CA 1
ATOM 3438 C C . GLY A 1 428 ? -13.536 -46.524 42.876 1.00 84.62 428 GLY A C 1
ATOM 3439 O O . GLY A 1 428 ? -14.455 -45.708 42.867 1.00 84.62 428 GLY A O 1
ATOM 3440 N N . PHE A 1 429 ? -13.252 -47.277 43.938 1.00 84.12 429 PHE A N 1
ATOM 3441 C CA . PHE A 1 429 ? -14.025 -47.223 45.183 1.00 84.12 429 PHE A CA 1
ATOM 3442 C C . PHE A 1 429 ? -14.169 -45.789 45.718 1.00 84.12 429 PHE A C 1
ATOM 3444 O O . PHE A 1 429 ? -15.245 -45.399 46.145 1.00 84.12 429 PHE A O 1
ATOM 3451 N N . GLN A 1 430 ? -13.119 -44.971 45.594 1.00 82.31 430 GLN A N 1
ATOM 3452 C CA . GLN A 1 430 ? -13.144 -43.560 45.991 1.00 82.31 430 GLN A CA 1
ATOM 3453 C C . GLN A 1 430 ? -14.116 -42.714 45.167 1.00 82.31 430 GLN A C 1
ATOM 3455 O O . GLN A 1 430 ? -14.770 -41.847 45.722 1.00 82.31 430 GLN A O 1
ATOM 3460 N N . LEU A 1 431 ? -14.235 -42.967 43.862 1.00 81.50 431 LEU A N 1
ATOM 3461 C CA . LEU A 1 431 ? -15.134 -42.206 42.997 1.00 81.50 431 LEU A CA 1
ATOM 3462 C C . LEU A 1 431 ? -16.589 -42.658 43.152 1.00 81.50 431 LEU A C 1
ATOM 3464 O O . LEU A 1 431 ? -17.489 -41.839 43.045 1.00 81.50 431 LEU A O 1
ATOM 3468 N N . LYS A 1 432 ? -16.813 -43.950 43.424 1.00 84.12 432 LYS A N 1
ATOM 3469 C CA . LYS A 1 432 ? -18.135 -44.449 43.819 1.00 84.12 432 LYS A CA 1
ATOM 3470 C C . LYS A 1 432 ? -18.571 -43.838 45.142 1.00 84.12 432 LYS A C 1
ATOM 3472 O O . LYS A 1 432 ? -19.653 -43.284 45.203 1.00 84.12 432 LYS A O 1
ATOM 3477 N N . LYS A 1 433 ? -17.684 -43.844 46.138 1.00 81.69 433 LYS A N 1
ATOM 3478 C CA . LYS A 1 433 ? -17.930 -43.195 47.424 1.00 81.69 433 LYS A CA 1
ATOM 3479 C C . LYS A 1 433 ? -18.191 -41.696 47.257 1.00 81.69 433 LYS A C 1
ATOM 3481 O O . LYS A 1 433 ? -19.119 -41.182 47.846 1.00 81.69 433 LYS A O 1
ATOM 3486 N N . TRP A 1 434 ? -17.441 -41.020 46.387 1.00 80.00 434 TRP A N 1
ATOM 3487 C CA . TRP A 1 434 ? -17.660 -39.603 46.084 1.00 80.00 434 TRP A CA 1
ATOM 3488 C C . TRP A 1 434 ? -18.991 -39.334 45.361 1.00 80.00 434 TRP A C 1
ATOM 3490 O O . TRP A 1 434 ? -19.625 -38.318 45.617 1.00 80.00 434 TRP A O 1
ATOM 3500 N N . ALA A 1 435 ? -19.431 -40.236 44.478 1.00 79.62 435 ALA A N 1
ATOM 3501 C CA . ALA A 1 435 ? -20.749 -40.160 43.846 1.00 79.62 435 ALA A CA 1
ATOM 3502 C C . ALA A 1 435 ? -21.881 -40.419 44.857 1.00 79.62 435 ALA A C 1
ATOM 3504 O O . ALA A 1 435 ? -22.858 -39.682 44.870 1.00 79.62 435 ALA A O 1
ATOM 3505 N N . GLU A 1 436 ? -21.716 -41.400 45.745 1.00 78.50 436 GLU A N 1
ATOM 3506 C CA . GLU A 1 436 ? -22.650 -41.686 46.842 1.00 78.50 436 GLU A CA 1
ATOM 3507 C C . GLU A 1 436 ? -22.710 -40.523 47.851 1.00 78.50 436 GLU A C 1
ATOM 3509 O O . GLU A 1 436 ? -23.794 -40.153 48.299 1.00 78.50 436 GLU A O 1
ATOM 3514 N N . ASP A 1 437 ? -21.575 -39.882 48.152 1.00 75.50 437 ASP A N 1
ATOM 3515 C CA . ASP A 1 437 ? -21.487 -38.686 49.003 1.00 75.50 437 ASP A CA 1
ATOM 3516 C C . ASP A 1 437 ? -22.186 -37.468 48.350 1.00 75.50 437 ASP A C 1
ATOM 3518 O O . ASP A 1 437 ? -22.726 -36.610 49.050 1.00 75.50 437 ASP A O 1
ATOM 3522 N N . LEU A 1 438 ? -22.218 -37.394 47.011 1.00 69.44 438 LEU A N 1
ATOM 3523 C CA . LEU A 1 438 ? -22.957 -36.373 46.250 1.00 69.44 438 LEU A CA 1
ATOM 3524 C C . LEU A 1 438 ? -24.461 -36.664 46.139 1.00 69.44 438 LEU A C 1
ATOM 3526 O O . LEU A 1 438 ? -25.245 -35.721 46.049 1.00 69.44 438 LEU A O 1
ATOM 3530 N N . GLU A 1 439 ? -24.865 -37.936 46.151 1.00 64.06 439 GLU A N 1
ATOM 3531 C CA . GLU A 1 439 ? -26.277 -38.346 46.195 1.00 64.06 439 GLU A CA 1
ATOM 3532 C C . GLU A 1 439 ? -26.880 -38.222 47.606 1.00 64.06 439 GLU A C 1
ATOM 3534 O O . GLU A 1 439 ? -28.087 -38.041 47.748 1.00 64.06 439 GLU A O 1
ATOM 3539 N N . THR A 1 440 ? -26.059 -38.294 48.660 1.00 59.47 440 THR A N 1
ATOM 3540 C CA . THR A 1 440 ? -26.512 -38.199 50.063 1.00 59.47 440 THR A CA 1
ATOM 3541 C C . THR A 1 440 ? -26.357 -36.810 50.679 1.00 59.47 440 THR A C 1
ATOM 3543 O O . THR A 1 440 ? -27.098 -36.460 51.601 1.00 59.47 440 THR A O 1
ATOM 3546 N N . GLY A 1 441 ? -25.435 -35.985 50.181 1.00 52.59 441 GLY A N 1
ATOM 3547 C CA . GLY A 1 441 ? -25.391 -34.567 50.513 1.00 52.59 441 GLY A CA 1
ATOM 3548 C C . GLY A 1 441 ? -26.450 -33.818 49.715 1.00 52.59 441 GLY A C 1
ATOM 3549 O O . GLY A 1 441 ? -26.444 -33.920 48.497 1.00 52.59 441 GLY A O 1
ATOM 3550 N N . LEU A 1 442 ? -27.318 -33.067 50.405 1.00 57.19 442 LEU A N 1
ATOM 3551 C CA . LEU A 1 442 ? -28.263 -32.067 49.881 1.00 57.19 442 LEU A CA 1
ATOM 3552 C C . LEU A 1 442 ? -27.654 -31.238 48.736 1.00 57.19 442 LEU A C 1
ATOM 3554 O O . LEU A 1 442 ? -27.195 -30.110 48.922 1.00 57.19 442 LEU A O 1
ATOM 3558 N N . THR A 1 443 ? -27.640 -31.801 47.537 1.00 49.84 443 THR A N 1
ATOM 3559 C CA . THR A 1 443 ? -27.422 -31.071 46.309 1.00 49.84 443 THR A CA 1
ATOM 3560 C C . THR A 1 443 ? -28.756 -30.391 46.043 1.00 49.84 443 THR A C 1
ATOM 3562 O O . THR A 1 443 ? -29.787 -31.063 45.990 1.00 49.84 443 THR A O 1
ATOM 3565 N N . PRO A 1 444 ? -28.804 -29.051 45.973 1.00 47.97 444 PRO A N 1
ATOM 3566 C CA . PRO A 1 444 ? -30.025 -28.401 45.547 1.00 47.97 444 PRO A CA 1
ATOM 3567 C C . PRO A 1 444 ? -30.346 -28.940 44.150 1.00 47.97 444 PRO A C 1
ATOM 3569 O O . PRO A 1 444 ? -29.475 -28.964 43.280 1.00 47.97 444 PRO A O 1
ATOM 3572 N N . GLU A 1 445 ? -31.590 -29.366 43.938 1.00 50.56 445 GLU A N 1
ATOM 3573 C CA . GLU A 1 445 ? -32.162 -29.792 42.651 1.00 50.56 445 GLU A CA 1
ATOM 3574 C C . GLU A 1 445 ? -32.182 -28.657 41.595 1.00 50.56 445 GLU A C 1
ATOM 3576 O O . GLU A 1 445 ? -33.018 -28.613 40.699 1.00 50.56 445 GLU A O 1
ATOM 3581 N N . THR A 1 446 ? -31.251 -27.703 41.659 1.00 47.66 446 THR A N 1
ATOM 3582 C CA . THR A 1 446 ? -31.026 -26.639 40.676 1.00 47.66 446 THR A CA 1
ATOM 3583 C C . THR A 1 446 ? -30.104 -27.078 39.537 1.00 47.66 446 THR A C 1
ATOM 3585 O O . THR A 1 446 ? -29.546 -26.252 38.820 1.00 47.66 446 THR A O 1
ATOM 3588 N N . GLY A 1 447 ? -29.998 -28.386 39.303 1.00 47.88 447 GLY A N 1
ATOM 3589 C CA . GLY A 1 447 ? -29.698 -28.954 37.991 1.00 47.88 447 GLY A CA 1
ATOM 3590 C C . GLY A 1 447 ? -30.975 -29.123 37.168 1.00 47.88 447 GLY A C 1
ATOM 3591 O O . GLY A 1 447 ? -31.159 -30.165 36.550 1.00 47.88 447 GLY A O 1
ATOM 3592 N N . GLN A 1 448 ? -31.879 -28.138 37.225 1.00 47.12 448 GLN A N 1
ATOM 3593 C CA . GLN A 1 448 ? -33.069 -28.078 36.390 1.00 47.12 448 GLN A CA 1
ATOM 3594 C C . GLN A 1 448 ? -32.649 -28.231 34.932 1.00 47.12 448 GLN A C 1
ATOM 3596 O O . GLN A 1 448 ? -31.828 -27.473 34.410 1.00 47.12 448 GLN A O 1
ATOM 3601 N N . GLU A 1 449 ? -33.245 -29.226 34.295 1.00 46.41 449 GLU A N 1
ATOM 3602 C CA . GLU A 1 449 ? -33.414 -29.313 32.859 1.00 46.41 449 GLU A CA 1
ATOM 3603 C C . GLU A 1 449 ? -33.826 -27.927 32.339 1.00 46.41 449 GLU A C 1
ATOM 3605 O O . GLU A 1 449 ? -34.953 -27.471 32.527 1.00 46.41 449 GLU A O 1
ATOM 3610 N N . LEU A 1 450 ? -32.876 -27.206 31.741 1.00 46.53 450 LEU A N 1
ATOM 3611 C CA . LEU A 1 450 ? -33.160 -25.973 31.021 1.00 46.53 450 LEU A CA 1
ATOM 3612 C C . LEU A 1 450 ? -34.019 -26.358 29.818 1.00 46.53 450 LEU A C 1
ATOM 3614 O O . LEU A 1 450 ? -33.506 -26.903 28.838 1.00 46.53 450 LEU A O 1
ATOM 3618 N N . SER A 1 451 ? -35.326 -26.116 29.913 1.00 63.16 451 SER A N 1
ATOM 3619 C CA . SER A 1 451 ? -36.252 -26.344 28.809 1.00 63.16 451 SER A CA 1
ATOM 3620 C C . SER A 1 451 ? -35.850 -25.489 27.598 1.00 63.16 451 SER A C 1
ATOM 3622 O O . SER A 1 451 ? -35.320 -24.382 27.735 1.00 63.16 451 SER A O 1
ATOM 3624 N N . GLU A 1 452 ? -36.106 -25.993 26.387 1.00 56.56 452 GLU A N 1
ATOM 3625 C CA . GLU A 1 452 ? -35.812 -25.307 25.112 1.00 56.56 452 GLU A CA 1
ATOM 3626 C C . GLU A 1 452 ? -36.462 -23.914 24.977 1.00 56.56 452 GLU A C 1
ATOM 3628 O O . GLU A 1 452 ? -36.109 -23.144 24.082 1.00 56.56 452 GLU A O 1
ATOM 3633 N N . GLU A 1 453 ? -37.424 -23.580 25.834 1.00 58.38 453 GLU A N 1
ATOM 3634 C CA . GLU A 1 453 ? -38.122 -22.294 25.846 1.00 58.38 453 GLU A CA 1
ATOM 3635 C C . GLU A 1 453 ? -37.274 -21.194 26.499 1.00 58.38 453 GLU A C 1
ATOM 3637 O O . GLU A 1 453 ? -37.237 -20.081 25.980 1.00 58.38 453 GLU A O 1
ATOM 3642 N N . ALA A 1 454 ? -36.480 -21.523 27.525 1.00 57.03 454 ALA A N 1
ATOM 3643 C CA . ALA A 1 454 ? -35.537 -20.591 28.156 1.00 57.03 454 ALA A CA 1
ATOM 3644 C C . ALA A 1 454 ? -34.345 -20.221 27.248 1.00 57.03 454 ALA A C 1
ATOM 3646 O O . ALA A 1 454 ? -33.615 -19.278 27.530 1.00 57.03 454 ALA A O 1
ATOM 3647 N N . TRP A 1 455 ? -34.144 -20.959 26.151 1.00 52.09 455 TRP A N 1
ATOM 3648 C CA . TRP A 1 455 ? -33.124 -20.673 25.136 1.00 52.09 455 TRP A CA 1
ATOM 3649 C C . TRP A 1 455 ? -33.613 -19.755 24.006 1.00 52.09 455 TRP A C 1
ATOM 3651 O O . TRP A 1 455 ? -32.816 -19.400 23.133 1.00 52.09 455 TRP A O 1
ATOM 3661 N N . ARG A 1 456 ? -34.912 -19.425 23.961 1.00 47.06 456 ARG A N 1
ATOM 3662 C CA . ARG A 1 456 ? -35.516 -18.632 22.876 1.00 47.06 456 ARG A CA 1
ATOM 3663 C C . ARG A 1 456 ? -35.743 -17.155 23.202 1.00 47.06 456 ARG A C 1
ATOM 3665 O O . ARG A 1 456 ? -35.956 -16.397 22.254 1.00 47.06 456 ARG A O 1
ATOM 3672 N N . GLU A 1 457 ? -35.690 -16.764 24.471 1.00 40.94 457 GLU A N 1
ATOM 3673 C CA . GLU A 1 457 ? -35.597 -15.358 24.902 1.00 40.94 457 GLU A CA 1
ATOM 3674 C C . GLU A 1 457 ? -34.138 -14.887 24.907 1.00 40.94 457 GLU A C 1
ATOM 3676 O O . GLU A 1 457 ? -33.904 -13.725 24.494 1.00 40.94 457 GLU A O 1
#

Secondary structure (DSSP, 8-state):
-----------SSTHHHHHHHHHHHHHHHHHHHHHT-----PPPPP--------------------------------------------PPPHHHHHHHHHHHHHTB-TTT--B-HHHHHHHHHHT--TTSPP--HHHHHHHHHHHHHS--------------------------------------S--------------PPPHHHHHHHHHHHHHHHHHH-SSPPPPPPPSSPPPHHHHHHHHHHHHHHSPPSSS-HHHHHHHHHHHHHHHHHHHHHHHHHHHHHHHHHHHHHHHHHHHHHHHHHHHHHHHHHHHHHHHHHTTT--PPPPHHHHHHHHHHGGGGT-HHHHHHHHHHHHHHHHHHHHHHHHHHHHHHHHHHHHH-HHHHHHHHHHH--S-----HHHHHHHHHHHH---------HHHHHHHHHHHHS---S------TTTTT-